Protein AF-0000000086706926 (afdb_homodimer)

InterPro domains:
  IPR015797 NUDIX hydrolase-like domain superfamily [SSF55811] (5-132)
  IPR036388 Winged helix-like DNA-binding domain superfamily [G3DSA:1.10.10.10] (137-213)
  IPR036390 Winged helix DNA-binding domain superfamily [SSF46785] (139-206)
  IPR054105 NrtR, DNA-binding winged helix domain [PF21906] (141-198)

Organism: NCBI:txid218936

Foldseek 3Di:
DEWEKEFEWEWAADPLFIKTFWAAACDDDVHRAIETQMGTDDVVVAVDPVSRVCVSCVVFVNNPWDKDWQDKDWDQQQDVVGTYMYTYMYTAAENPRDGDHGDIDTPVVPVPGGYPRVVVVSNVSNLVVQQVLLVWWQSLLRNHDQKDFLVVSQSSNCSSNVHHDDSVVSVVQVVVQVFKDFPVDWDDDPDPTTTIIGGPDPDIGTRPPDDPPDPD/DEWEKEFEWEWAADPLFIKTFWAAACDDDVHRAIETQMGTDDVVVAVDPVSRVCVSCVVFVNNPWDKDWQDKDWDQQQDVVGTYMYTYMYTAAENPRDGDHGDIDTPVVPVPGGYPGVVVVSNVSNLVVQQVLLVWWQSLLRNHDQKDFLVVSQSSNCSSNVHHDDSVVSVVQVVVQVFKDFPVDWDDDPDPTTTIIGGPDPDIGTRPPDDPDDPD

pLDDT: mean 89.85, std 13.56, range [21.08, 98.88]

Solvent-accessible surface area (backbone atoms only — not comparable to full-atom values): 23828 Å² total; per-residue (Å²): 119,69,42,46,31,40,36,38,47,37,34,28,40,47,96,91,34,55,26,34,47,32,29,69,34,90,48,83,80,55,57,67,19,32,31,58,54,65,41,72,67,45,78,87,77,28,64,27,53,65,52,41,47,51,52,48,28,47,77,46,65,48,70,91,45,54,70,46,83,69,51,73,51,40,22,46,78,58,31,95,91,36,53,35,33,36,41,35,29,37,30,32,31,35,51,79,59,71,84,75,66,66,46,78,39,52,58,86,62,45,76,89,54,60,53,28,71,55,45,67,56,55,48,51,54,40,52,49,49,52,38,57,49,42,56,42,29,49,51,55,58,45,28,40,53,78,58,40,36,67,65,56,52,52,48,45,48,23,61,62,60,69,43,82,64,32,65,68,61,47,50,52,52,51,57,71,56,65,43,69,33,80,68,82,45,62,46,80,60,100,52,78,67,38,58,27,29,28,69,71,56,92,63,75,48,64,52,83,64,56,59,80,51,76,83,114,119,69,41,46,31,40,36,39,48,38,35,28,41,49,96,91,33,54,28,34,48,31,30,70,34,91,48,81,79,54,55,66,18,33,31,56,53,65,40,73,66,44,78,88,79,28,64,27,53,66,52,42,48,49,52,49,28,46,76,46,65,48,69,91,45,54,69,46,82,68,53,73,49,38,23,45,75,58,33,96,90,35,54,35,31,35,41,34,30,37,30,32,31,34,49,79,60,71,84,74,67,65,45,79,38,51,58,85,61,45,76,88,55,61,53,30,74,56,46,67,58,54,47,50,52,39,51,49,49,52,37,57,47,44,55,43,29,49,52,56,57,44,26,40,53,80,57,41,37,65,66,56,53,51,48,45,47,23,62,62,62,70,43,81,65,36,64,69,62,49,52,52,52,50,57,71,56,66,44,69,34,80,67,83,43,64,46,79,59,100,51,78,67,38,58,26,28,28,70,72,56,92,62,74,47,62,52,82,63,56,59,78,49,73,86,113

Secondary structure (DSSP, 8-state):
--EEEEEEEEEEEETTEEEEEEEE--SSSSTT-EE--EEE--TTT-SBHHHHHHHHHHHTT-TTSEEEEEEEEEESSSSTTS-EEEEEEEEEE-TT----SSEEEEGGG-TT--BSTTHHHHHHHHHHHHHHHHTTBSGGGGGS-SSEEHHHHHHHHHHHHTS---HHHHHHHHHHHT-EEEEEEEE-SSSSPEEEEEESSSS-PBP--S------/--EEEEEEEEEEEETTEEEEEEEE--SSSSTT-EE--EEE--TTT-SBHHHHHHHHHHHTT-TTSEEEEEEEEEESSSSTTS-EEEEEEEEEE-TTPPP-SSEEEEGGG-TT--BSTTHHHHHHHHHHHHHHHHTTBSGGGGGS-SSEEHHHHHHHHHHHHTS---HHHHHHHHHHHT-EEEEEEEE-SSSSPEEEEEESSSS-PBP--S------

Sequence (432 aa):
MLRMSLDVVVLRLRDERLELLLERRDRPPFEDALQLPALRIDEERDPDLEAALDRLLQEWALGDCYREQVCSLGSRARDPRGWSTTLVYLCLVSPDCPLSRGQWLPLQSLPGIPLAFDHAQLIAKALERLRVKSRYSTLPVHLLGEEFTFSELQRAYEIILQTPMNTAAFRKRIHRAEILCDTGRKRTGNQRPAILYRIEDPSCVMFDQVMNGAEGMLRMSLDVVVLRLRDERLELLLERRDRPPFEDALQLPALRIDEERDPDLEAALDRLLQEWALGDCYREQVCSLGSRARDPRGWSTTLVYLCLVSPDCPLSRGQWLPLQSLPGIPLAFDHAQLIAKALERLRVKSRYSTLPVHLLGEEFTFSELQRAYEIILQTPMNTAAFRKRIHRAEILCDTGRKRTGNQRPAILYRIEDPSCVMFDQVMNGAEG

Nearest PDB structures (foldseek):
  3gz6-assembly1_B  TM=9.393E-01  e=3.320E-22  Shewanella oneidensis
  3gz5-assembly1_B  TM=9.285E-01  e=3.325E-21  Shewanella oneidensis
  5bs6-assembly1_B  TM=8.809E-01  e=5.102E-18  Bacteroides thetaiotaomicron VPI-5482
  7q94-assembly1_A  TM=7.525E-01  e=2.804E-12  Agrobacterium fabrum str. C58
  7q94-assembly1_B  TM=7.552E-01  e=7.398E-12  Agrobacterium fabrum str. C58

Radius of gyration: 23.59 Å; Cα contacts (8 Å, |Δi|>4): 804; chains: 2; bounding box: 61×63×50 Å

Structure (mmCIF, N/CA/C/O backbone):
data_AF-0000000086706926-model_v1
#
loop_
_entity.id
_entity.type
_entity.pdbx_description
1 polymer 'DNA mismatch repair protein MutT'
#
loop_
_atom_site.group_PDB
_atom_site.id
_atom_site.type_symbol
_atom_site.label_atom_id
_atom_site.label_alt_id
_atom_site.label_comp_id
_atom_site.label_asym_id
_atom_site.label_entity_id
_atom_site.label_seq_id
_atom_site.pdbx_PDB_ins_code
_atom_site.Cartn_x
_atom_site.Cartn_y
_atom_site.Cartn_z
_atom_site.occupancy
_atom_site.B_iso_or_equiv
_atom_site.auth_seq_id
_atom_site.auth_comp_id
_atom_site.auth_asym_id
_atom_site.auth_atom_id
_atom_site.pdbx_PDB_model_num
ATOM 1 N N . MET A 1 1 ? 27.453 0.107 -2.414 1 51.09 1 MET A N 1
ATOM 2 C CA . MET A 1 1 ? 26.375 0.555 -3.295 1 51.09 1 MET A CA 1
ATOM 3 C C . MET A 1 1 ? 25.047 -0.031 -2.863 1 51.09 1 MET A C 1
ATOM 5 O O . MET A 1 1 ? 24.969 -1.198 -2.477 1 51.09 1 MET A O 1
ATOM 9 N N . LEU A 1 2 ? 23.922 0.86 -2.641 1 62.69 2 LEU A N 1
ATOM 10 C CA . LEU A 1 2 ? 22.625 0.426 -2.164 1 62.69 2 LEU A CA 1
ATOM 11 C C . LEU A 1 2 ? 22.047 -0.657 -3.07 1 62.69 2 LEU A C 1
ATOM 13 O O . LEU A 1 2 ? 22.094 -0.539 -4.297 1 62.69 2 LEU A O 1
ATOM 17 N N . ARG A 1 3 ? 21.953 -1.85 -2.502 1 81.75 3 ARG A N 1
ATOM 18 C CA . ARG A 1 3 ? 21.312 -2.945 -3.213 1 81.75 3 ARG A CA 1
ATOM 19 C C . ARG A 1 3 ? 19.797 -2.832 -3.125 1 81.75 3 ARG A C 1
ATOM 21 O O . ARG A 1 3 ? 19.234 -2.662 -2.037 1 81.75 3 ARG A O 1
ATOM 28 N N . MET A 1 4 ? 19.156 -2.727 -4.297 1 93.12 4 MET A N 1
ATOM 29 C CA . MET A 1 4 ? 17.703 -2.705 -4.379 1 93.12 4 MET A CA 1
ATOM 30 C C . MET A 1 4 ? 17.188 -3.861 -5.23 1 93.12 4 MET A C 1
ATOM 32 O O . MET A 1 4 ? 17.734 -4.156 -6.289 1 93.12 4 MET A O 1
ATOM 36 N N . SER A 1 5 ? 16.203 -4.492 -4.719 1 96.5 5 SER A N 1
ATOM 37 C CA . SER A 1 5 ? 15.664 -5.637 -5.438 1 96.5 5 SER A CA 1
ATOM 38 C C . SER A 1 5 ? 14.133 -5.617 -5.438 1 96.5 5 SER A C 1
ATOM 40 O O . SER A 1 5 ? 13.523 -4.859 -4.688 1 96.5 5 SER A O 1
ATOM 42 N N . LEU A 1 6 ? 13.578 -6.316 -6.328 1 97.94 6 LEU A N 1
ATOM 43 C CA . LEU A 1 6 ? 12.172 -6.691 -6.32 1 97.94 6 LEU A CA 1
ATOM 44 C C . LEU A 1 6 ? 11.992 -8.133 -5.852 1 97.94 6 LEU A C 1
ATOM 46 O O . LEU A 1 6 ? 12.719 -9.023 -6.289 1 97.94 6 LEU A O 1
ATOM 50 N N . ASP A 1 7 ? 11.133 -8.336 -4.938 1 98.62 7 ASP A N 1
ATOM 51 C CA . ASP A 1 7 ? 10.695 -9.664 -4.52 1 98.62 7 ASP A CA 1
ATOM 52 C C . ASP A 1 7 ? 9.195 -9.844 -4.754 1 98.62 7 ASP A C 1
ATOM 54 O O . ASP A 1 7 ? 8.398 -9 -4.344 1 98.62 7 ASP A O 1
ATOM 58 N N . VAL A 1 8 ? 8.805 -10.914 -5.359 1 98.75 8 VAL A N 1
ATOM 59 C CA . VAL A 1 8 ? 7.41 -11.094 -5.738 1 98.75 8 VAL A CA 1
ATOM 60 C C . VAL A 1 8 ? 6.836 -12.32 -5.031 1 98.75 8 VAL A C 1
ATOM 62 O O . VAL A 1 8 ? 7.395 -13.414 -5.117 1 98.75 8 VAL A O 1
ATOM 65 N N . VAL A 1 9 ? 5.805 -12.109 -4.332 1 98.88 9 VAL A N 1
ATOM 66 C CA . VAL A 1 9 ? 5.012 -13.195 -3.771 1 98.88 9 VAL A CA 1
ATOM 67 C C . VAL A 1 9 ? 3.945 -13.633 -4.773 1 98.88 9 VAL A C 1
ATOM 69 O O . VAL A 1 9 ? 2.955 -12.93 -4.98 1 98.88 9 VAL A O 1
ATOM 72 N N . VAL A 1 10 ? 4.145 -14.727 -5.367 1 98.75 10 VAL A N 1
ATOM 73 C CA . VAL A 1 10 ? 3.236 -15.242 -6.391 1 98.75 10 VAL A CA 1
ATOM 74 C C . VAL A 1 10 ? 2.334 -16.312 -5.789 1 98.75 10 VAL A C 1
ATOM 76 O O . VAL A 1 10 ? 2.818 -17.328 -5.277 1 98.75 10 VAL A O 1
ATOM 79 N N . LEU A 1 11 ? 1.025 -16.094 -5.941 1 98.62 11 LEU A N 1
ATOM 80 C CA . LEU A 1 11 ? 0.06 -17.016 -5.355 1 98.62 11 LEU A CA 1
ATOM 81 C C . LEU A 1 11 ? -0.88 -17.562 -6.426 1 98.62 11 LEU A C 1
ATOM 83 O O . LEU A 1 11 ? -1.277 -16.844 -7.34 1 98.62 11 LEU A O 1
ATOM 87 N N . ARG A 1 12 ? -1.271 -18.734 -6.27 1 97.69 12 ARG A N 1
ATOM 88 C CA . ARG A 1 12 ? -2.369 -19.344 -7.02 1 97.69 12 ARG A CA 1
ATOM 89 C C . ARG A 1 12 ? -3.283 -20.141 -6.098 1 97.69 12 ARG A C 1
ATOM 91 O O . ARG A 1 12 ? -2.875 -20.547 -5.008 1 97.69 12 ARG A O 1
ATOM 98 N N . LEU A 1 13 ? -4.484 -20.266 -6.477 1 98 13 LEU A N 1
ATOM 99 C CA . LEU A 1 13 ? -5.465 -21.094 -5.785 1 98 13 LEU A CA 1
ATOM 100 C C . LEU A 1 13 ? -5.793 -22.344 -6.598 1 98 13 LEU A C 1
ATOM 102 O O . LEU A 1 13 ? -6.414 -22.25 -7.656 1 98 13 LEU A O 1
ATOM 106 N N . ARG A 1 14 ? -5.367 -23.453 -6.094 1 95.56 14 ARG A N 1
ATOM 107 C CA . ARG A 1 14 ? -5.613 -24.734 -6.758 1 95.56 14 ARG A CA 1
ATOM 108 C C . ARG A 1 14 ? -6.109 -25.766 -5.762 1 95.56 14 ARG A C 1
ATOM 110 O O . ARG A 1 14 ? -5.523 -25.938 -4.691 1 95.56 14 ARG A O 1
ATOM 117 N N . ASP A 1 15 ? -7.262 -26.438 -6.137 1 94.25 15 ASP A N 1
ATOM 118 C CA . ASP A 1 15 ? -7.863 -27.469 -5.293 1 94.25 15 ASP A CA 1
ATOM 119 C C . ASP A 1 15 ? -8.125 -26.938 -3.887 1 94.25 15 ASP A C 1
ATOM 121 O O . ASP A 1 15 ? -7.789 -27.594 -2.896 1 94.25 15 ASP A O 1
ATOM 125 N N . GLU A 1 16 ? -8.484 -25.719 -3.846 1 94.44 16 GLU A N 1
ATOM 126 C CA . GLU A 1 16 ? -8.914 -25.047 -2.625 1 94.44 16 GLU A CA 1
ATOM 127 C C . GLU A 1 16 ? -7.738 -24.812 -1.682 1 94.44 16 GLU A C 1
ATOM 129 O O . GLU A 1 16 ? -7.918 -24.734 -0.464 1 94.44 16 GLU A O 1
ATOM 134 N N . ARG A 1 17 ? -6.613 -24.766 -2.271 1 96.38 17 ARG A N 1
ATOM 135 C CA . ARG A 1 17 ? -5.418 -24.438 -1.498 1 96.38 17 ARG A CA 1
ATOM 136 C C . ARG A 1 17 ? -4.656 -23.281 -2.129 1 96.38 17 ARG A C 1
ATOM 138 O O . ARG A 1 17 ? -4.469 -23.234 -3.346 1 96.38 17 ARG A O 1
ATOM 145 N N . LEU A 1 18 ? -4.266 -22.438 -1.234 1 97.94 18 LEU A N 1
ATOM 146 C CA . LEU A 1 18 ? -3.359 -21.391 -1.689 1 97.94 18 LEU A CA 1
ATOM 147 C C . LEU A 1 18 ? -1.929 -21.906 -1.777 1 97.94 18 LEU A C 1
ATOM 149 O O . LEU A 1 18 ? -1.425 -22.516 -0.83 1 97.94 18 LEU A O 1
ATOM 153 N N . GLU A 1 19 ? -1.339 -21.703 -2.939 1 98.25 19 GLU A N 1
ATOM 154 C CA . GLU A 1 19 ? 0.036 -22.141 -3.158 1 98.25 19 GLU A CA 1
ATOM 155 C C . GLU A 1 19 ? 0.951 -20.953 -3.471 1 98.25 19 GLU A C 1
ATOM 157 O O . GLU A 1 19 ? 0.513 -19.969 -4.055 1 98.25 19 GLU A O 1
ATOM 162 N N . LEU A 1 20 ? 2.156 -21.156 -3.096 1 98.44 20 LEU A N 1
ATOM 163 C CA . LEU A 1 20 ? 3.195 -20.141 -3.24 1 98.44 20 LEU A CA 1
ATOM 164 C C . LEU A 1 20 ? 4.309 -20.625 -4.16 1 98.44 20 LEU A C 1
ATOM 166 O O . LEU A 1 20 ? 4.742 -21.781 -4.062 1 98.44 20 LEU A O 1
ATOM 170 N N . LEU A 1 21 ? 4.789 -19.75 -5.078 1 98.5 21 LEU A N 1
ATOM 171 C CA . LEU A 1 21 ? 5.891 -20.078 -5.973 1 98.5 21 LEU A CA 1
ATOM 172 C C . LEU A 1 21 ? 7.234 -19.766 -5.32 1 98.5 21 LEU A C 1
ATOM 174 O O . LEU A 1 21 ? 7.48 -18.641 -4.91 1 98.5 21 LEU A O 1
ATOM 178 N N . LEU A 1 22 ? 8.078 -20.781 -5.18 1 98.5 22 LEU A N 1
ATOM 179 C CA . LEU A 1 22 ? 9.406 -20.641 -4.598 1 98.5 22 LEU A CA 1
ATOM 180 C C . LEU A 1 22 ? 10.453 -21.359 -5.441 1 98.5 22 LEU A C 1
ATOM 182 O O . LEU A 1 22 ? 10.117 -22.25 -6.234 1 98.5 22 LEU A O 1
ATOM 186 N N . GLU A 1 23 ? 11.648 -20.922 -5.324 1 98.25 23 GLU A N 1
ATOM 187 C CA . GLU A 1 23 ? 12.773 -21.594 -5.957 1 98.25 23 GLU A CA 1
ATOM 188 C C . GLU A 1 23 ? 13.898 -21.844 -4.957 1 98.25 23 GLU A C 1
ATOM 190 O O . GLU A 1 23 ? 14.148 -21.031 -4.078 1 98.25 23 GLU A O 1
ATOM 195 N N . ARG A 1 24 ? 14.594 -22.938 -5.129 1 97.81 24 ARG A N 1
ATOM 196 C CA . ARG A 1 24 ? 15.75 -23.234 -4.289 1 97.81 24 ARG A CA 1
ATOM 197 C C . ARG A 1 24 ? 16.953 -22.375 -4.68 1 97.81 24 ARG A C 1
ATOM 199 O O . ARG A 1 24 ? 17.297 -22.281 -5.859 1 97.81 24 ARG A O 1
ATOM 206 N N . ARG A 1 25 ? 17.547 -21.734 -3.709 1 97.31 25 ARG A N 1
ATOM 207 C CA . ARG A 1 25 ? 18.734 -20.922 -3.963 1 97.31 25 ARG A CA 1
ATOM 208 C C . ARG A 1 25 ? 19.953 -21.781 -4.23 1 97.31 25 ARG A C 1
ATOM 210 O O . ARG A 1 25 ? 20.203 -22.75 -3.518 1 97.31 25 ARG A O 1
ATOM 217 N N . ASP A 1 26 ? 20.766 -21.344 -5.188 1 95.94 26 ASP A N 1
ATOM 218 C CA . ASP A 1 26 ? 21.891 -22.188 -5.609 1 95.94 26 ASP A CA 1
ATOM 219 C C . ASP A 1 26 ? 23.219 -21.547 -5.242 1 95.94 26 ASP A C 1
ATOM 221 O O . ASP A 1 26 ? 24.281 -21.984 -5.715 1 95.94 26 ASP A O 1
ATOM 225 N N . ARG A 1 27 ? 23.234 -20.453 -4.43 1 95.88 27 ARG A N 1
ATOM 226 C CA . ARG A 1 27 ? 24.453 -19.766 -4.043 1 95.88 27 ARG A CA 1
ATOM 227 C C . ARG A 1 27 ? 24.312 -19.109 -2.678 1 95.88 27 ARG A C 1
ATOM 229 O O . ARG A 1 27 ? 23.203 -18.781 -2.254 1 95.88 27 ARG A O 1
ATOM 236 N N . PRO A 1 28 ? 25.5 -18.906 -2.031 1 96.19 28 PRO A N 1
ATOM 237 C CA . PRO A 1 28 ? 25.453 -18.156 -0.769 1 96.19 28 PRO A CA 1
ATOM 238 C C . PRO A 1 28 ? 25.109 -16.688 -0.963 1 96.19 28 PRO A C 1
ATOM 240 O O . PRO A 1 28 ? 25.344 -16.125 -2.037 1 96.19 28 PRO A O 1
ATOM 243 N N . PRO A 1 29 ? 24.562 -16.078 0.021 1 96.69 29 PRO A N 1
ATOM 244 C CA . PRO A 1 29 ? 24.141 -16.656 1.299 1 96.69 29 PRO A CA 1
ATOM 245 C C . PRO A 1 29 ? 22.844 -17.453 1.193 1 96.69 29 PRO A C 1
ATOM 247 O O . PRO A 1 29 ? 22.141 -17.359 0.186 1 96.69 29 PRO A O 1
ATOM 250 N N . PHE A 1 30 ? 22.484 -18.328 2.248 1 97.62 30 PHE A N 1
ATOM 251 C CA . PHE A 1 30 ? 21.25 -19.109 2.379 1 97.62 30 PHE A CA 1
ATOM 252 C C . PHE A 1 30 ? 21.156 -20.156 1.277 1 97.62 30 PHE A C 1
ATOM 254 O O . PHE A 1 30 ? 20.094 -20.344 0.692 1 97.62 30 PHE A O 1
ATOM 261 N N . GLU A 1 31 ? 22.297 -20.703 0.954 1 97.56 31 GLU A N 1
ATOM 262 C CA . GLU A 1 31 ? 22.297 -21.75 -0.059 1 97.56 31 GLU A CA 1
ATOM 263 C C . GLU A 1 31 ? 21.359 -22.891 0.313 1 97.56 31 GLU A C 1
ATOM 265 O O . GLU A 1 31 ? 21.297 -23.312 1.471 1 97.56 31 GLU A O 1
ATOM 270 N N . ASP A 1 32 ? 20.547 -23.297 -0.724 1 97.19 32 ASP A N 1
ATOM 271 C CA . ASP A 1 32 ? 19.641 -24.438 -0.641 1 97.19 32 ASP A CA 1
ATOM 272 C C . ASP A 1 32 ? 18.328 -24.062 0.029 1 97.19 32 ASP A C 1
ATOM 274 O O . ASP A 1 32 ? 17.375 -24.844 0.047 1 97.19 32 ASP A O 1
ATOM 278 N N . ALA A 1 33 ? 18.234 -22.906 0.62 1 98.12 33 ALA A N 1
ATOM 279 C CA . ALA A 1 33 ? 16.953 -22.422 1.127 1 98.12 33 ALA A CA 1
ATOM 280 C C . ALA A 1 33 ? 16.016 -22.062 -0.019 1 98.12 33 ALA A C 1
ATOM 282 O O . ALA A 1 33 ? 16.469 -21.844 -1.148 1 98.12 33 ALA A O 1
ATOM 283 N N . LEU A 1 34 ? 14.812 -22.062 0.278 1 98.44 34 LEU A N 1
ATOM 284 C CA . LEU A 1 34 ? 13.852 -21.609 -0.715 1 98.44 34 LEU A CA 1
ATOM 285 C C . LEU A 1 34 ? 13.727 -20.078 -0.703 1 98.44 34 LEU A C 1
ATOM 287 O O . LEU A 1 34 ? 13.883 -19.453 0.346 1 98.44 34 LEU A O 1
ATOM 291 N N . GLN A 1 35 ? 13.5 -19.531 -1.896 1 98.5 35 GLN A N 1
ATOM 292 C CA . GLN A 1 35 ? 13.398 -18.078 -2.023 1 98.5 35 GLN A CA 1
ATOM 293 C C . GLN A 1 35 ? 12.305 -17.688 -3.01 1 98.5 35 GLN A C 1
ATOM 295 O O . GLN A 1 35 ? 11.922 -18.484 -3.869 1 98.5 35 GLN A O 1
ATOM 300 N N . LEU A 1 36 ? 11.852 -16.531 -2.836 1 98.62 36 LEU A N 1
ATOM 301 C CA . LEU A 1 36 ? 10.883 -15.93 -3.752 1 98.62 36 LEU A CA 1
ATOM 302 C C . LEU A 1 36 ? 11.539 -15.594 -5.09 1 98.62 36 LEU A C 1
ATOM 304 O O . LEU A 1 36 ? 12.75 -15.367 -5.156 1 98.62 36 LEU A O 1
ATOM 308 N N . PRO A 1 37 ? 10.688 -15.562 -6.18 1 98.19 37 PRO A N 1
ATOM 309 C CA . PRO A 1 37 ? 11.188 -14.867 -7.367 1 98.19 37 PRO A CA 1
ATOM 310 C C . PRO A 1 37 ? 11.664 -13.453 -7.066 1 98.19 37 PRO A C 1
ATOM 312 O O . PRO A 1 37 ? 10.945 -12.672 -6.445 1 98.19 37 PRO A O 1
ATOM 315 N N . ALA A 1 38 ? 12.867 -13.195 -7.488 1 97.31 38 ALA A N 1
ATOM 316 C CA . ALA A 1 38 ? 13.438 -11.891 -7.16 1 97.31 38 ALA A CA 1
ATOM 317 C C . ALA A 1 38 ? 14.352 -11.398 -8.273 1 97.31 38 ALA A C 1
ATOM 319 O O . ALA A 1 38 ? 14.797 -12.18 -9.117 1 97.31 38 ALA A O 1
ATOM 320 N N . LEU A 1 39 ? 14.57 -10.125 -8.328 1 96.12 39 LEU A N 1
ATOM 321 C CA . LEU A 1 39 ? 15.414 -9.477 -9.328 1 96.12 39 LEU A CA 1
ATOM 322 C C . LEU A 1 39 ? 16.125 -8.266 -8.734 1 96.12 39 LEU A C 1
ATOM 324 O O . LEU A 1 39 ? 15.484 -7.418 -8.102 1 96.12 39 LEU A O 1
ATOM 328 N N . ARG A 1 40 ? 17.422 -8.25 -8.891 1 95 40 ARG A N 1
ATOM 329 C CA . ARG A 1 40 ? 18.125 -7.02 -8.578 1 95 40 ARG A CA 1
ATOM 330 C C . ARG A 1 40 ? 17.891 -5.957 -9.641 1 95 40 ARG A C 1
ATOM 332 O O . ARG A 1 40 ? 18.047 -6.223 -10.836 1 95 40 ARG A O 1
ATOM 339 N N . ILE A 1 41 ? 17.531 -4.793 -9.164 1 94.62 41 ILE A N 1
ATOM 340 C CA . ILE A 1 41 ? 17.25 -3.715 -10.109 1 94.62 41 ILE A CA 1
ATOM 341 C C . ILE A 1 41 ? 18.562 -3.266 -10.773 1 94.62 41 ILE A C 1
ATOM 343 O O . ILE A 1 41 ? 19.562 -3.053 -10.086 1 94.62 41 ILE A O 1
ATOM 347 N N . ASP A 1 42 ? 18.594 -3.215 -12.055 1 93.06 42 ASP A N 1
ATOM 348 C CA . ASP A 1 42 ? 19.719 -2.74 -12.867 1 93.06 42 ASP A CA 1
ATOM 349 C C . ASP A 1 42 ? 19.422 -1.358 -13.445 1 93.06 42 ASP A C 1
ATOM 351 O O . ASP A 1 42 ? 18.719 -1.237 -14.453 1 93.06 42 ASP A O 1
ATOM 355 N N . GLU A 1 43 ? 20.016 -0.392 -12.914 1 88.75 43 GLU A N 1
ATOM 356 C CA . GLU A 1 43 ? 19.703 0.995 -13.258 1 88.75 43 GLU A CA 1
ATOM 357 C C . GLU A 1 43 ? 20.062 1.292 -14.711 1 88.75 43 GLU A C 1
ATOM 359 O O . GLU A 1 43 ? 19.531 2.232 -15.305 1 88.75 43 GLU A O 1
ATOM 364 N N . GLU A 1 44 ? 20.984 0.555 -15.227 1 90.69 44 GLU A N 1
ATOM 365 C CA . GLU A 1 44 ? 21.375 0.753 -16.625 1 90.69 44 GLU A CA 1
ATOM 366 C C . GLU A 1 44 ? 20.391 0.074 -17.578 1 90.69 44 GLU A C 1
ATOM 368 O O . GLU A 1 44 ? 20.062 0.618 -18.625 1 90.69 44 GLU A O 1
ATOM 373 N N . ARG A 1 45 ? 19.859 -1.007 -17.172 1 92.56 45 ARG A N 1
ATOM 374 C CA . ARG A 1 45 ? 18.984 -1.802 -18.031 1 92.56 45 ARG A CA 1
ATOM 375 C C . ARG A 1 45 ? 17.531 -1.404 -17.828 1 92.56 45 ARG A C 1
ATOM 377 O O . ARG A 1 45 ? 16.734 -1.414 -18.781 1 92.56 45 ARG A O 1
ATOM 384 N N . ASP A 1 46 ? 17.141 -1.113 -16.594 1 94.69 46 ASP A N 1
ATOM 385 C CA . ASP A 1 46 ? 15.742 -0.852 -16.25 1 94.69 46 ASP A CA 1
ATOM 386 C C . ASP A 1 46 ? 15.453 0.647 -16.25 1 94.69 46 ASP A C 1
ATOM 388 O O . ASP A 1 46 ? 15.977 1.379 -15.398 1 94.69 46 ASP A O 1
ATOM 392 N N . PRO A 1 47 ? 14.633 1.053 -17.156 1 96.12 47 PRO A N 1
ATOM 393 C CA . PRO A 1 47 ? 14.32 2.484 -17.141 1 96.12 47 PRO A CA 1
ATOM 394 C C . PRO A 1 47 ? 13.523 2.904 -15.906 1 96.12 47 PRO A C 1
ATOM 396 O O . PRO A 1 47 ? 13.578 4.066 -15.5 1 96.12 47 PRO A O 1
ATOM 399 N N . ASP A 1 48 ? 12.758 1.957 -15.367 1 97 48 ASP A N 1
ATOM 400 C CA . ASP A 1 48 ? 11.984 2.201 -14.156 1 97 48 ASP A CA 1
ATOM 401 C C . ASP A 1 48 ? 11.633 0.892 -13.453 1 97 48 ASP A C 1
ATOM 403 O O . ASP A 1 48 ? 12.008 -0.187 -13.922 1 97 48 ASP A O 1
ATOM 407 N N . LEU A 1 49 ? 10.945 1.032 -12.328 1 97 49 LEU A N 1
ATOM 408 C CA . LEU A 1 49 ? 10.602 -0.132 -11.516 1 97 49 LEU A CA 1
ATOM 409 C C . LEU A 1 49 ? 9.648 -1.057 -12.266 1 97 49 LEU A C 1
ATOM 411 O O . LEU A 1 49 ? 9.734 -2.279 -12.133 1 97 49 LEU A O 1
ATOM 415 N N . GLU A 1 50 ? 8.734 -0.498 -13.023 1 97 50 GLU A N 1
ATOM 416 C CA . GLU A 1 50 ? 7.777 -1.297 -13.781 1 97 50 GLU A CA 1
ATOM 417 C C . GLU A 1 50 ? 8.484 -2.16 -14.82 1 97 50 GLU A C 1
ATOM 419 O O . GLU A 1 50 ? 8.133 -3.33 -15.008 1 97 50 GLU A O 1
ATOM 424 N N . ALA A 1 51 ? 9.398 -1.568 -15.461 1 97.25 51 ALA A N 1
ATOM 425 C CA . ALA A 1 51 ? 10.18 -2.324 -16.438 1 97.25 51 ALA A CA 1
ATOM 426 C C . ALA A 1 51 ? 10.945 -3.457 -15.773 1 97.25 51 ALA A C 1
ATOM 428 O O . ALA A 1 51 ? 11.055 -4.559 -16.312 1 97.25 51 ALA A O 1
ATOM 429 N N . ALA A 1 52 ? 11.531 -3.168 -14.648 1 97.19 52 ALA A N 1
ATOM 430 C CA . ALA A 1 52 ? 12.227 -4.203 -13.883 1 97.19 52 ALA A CA 1
ATOM 431 C C . ALA A 1 52 ? 11.273 -5.336 -13.508 1 97.19 52 ALA A C 1
ATOM 433 O O . ALA A 1 52 ? 11.625 -6.512 -13.625 1 97.19 52 ALA A O 1
ATOM 434 N N . LEU A 1 53 ? 10.07 -4.98 -13.086 1 98 53 LEU A N 1
ATOM 435 C CA . LEU A 1 53 ? 9.078 -5.984 -12.727 1 98 53 LEU A CA 1
ATOM 436 C C . LEU A 1 53 ? 8.688 -6.82 -13.938 1 98 53 LEU A C 1
ATOM 438 O O . LEU A 1 53 ? 8.594 -8.047 -13.852 1 98 53 LEU A O 1
ATOM 442 N N . ASP A 1 54 ? 8.461 -6.16 -15.047 1 97.44 54 ASP A N 1
ATOM 443 C CA . ASP A 1 54 ? 8.125 -6.863 -16.281 1 97.44 54 ASP A CA 1
ATOM 444 C C . ASP A 1 54 ? 9.203 -7.883 -16.641 1 97.44 54 ASP A C 1
ATOM 446 O O . ASP A 1 54 ? 8.891 -9.016 -17.031 1 97.44 54 ASP A O 1
ATOM 450 N N . ARG A 1 55 ? 10.383 -7.453 -16.531 1 97.25 55 ARG A N 1
ATOM 451 C CA . ARG A 1 55 ? 11.508 -8.344 -16.828 1 97.25 55 ARG A CA 1
ATOM 452 C C . ARG A 1 55 ? 11.508 -9.555 -15.906 1 97.25 55 ARG A C 1
ATOM 454 O O . ARG A 1 55 ? 11.664 -10.688 -16.375 1 97.25 55 ARG A O 1
ATOM 461 N N . LEU A 1 56 ? 11.305 -9.344 -14.641 1 97.12 56 LEU A N 1
ATOM 462 C CA . LEU A 1 56 ? 11.25 -10.438 -13.672 1 97.12 56 LEU A CA 1
ATOM 463 C C . LEU A 1 56 ? 10.117 -11.406 -14.008 1 97.12 56 LEU A C 1
ATOM 465 O O . LEU A 1 56 ? 10.336 -12.617 -14.07 1 97.12 56 LEU A O 1
ATOM 469 N N . LEU A 1 57 ? 8.961 -10.867 -14.25 1 96.88 57 LEU A N 1
ATOM 470 C CA . LEU A 1 57 ? 7.789 -11.695 -14.508 1 96.88 57 LEU A CA 1
ATOM 471 C C . LEU A 1 57 ? 7.945 -12.477 -15.805 1 96.88 57 LEU A C 1
ATOM 473 O O . LEU A 1 57 ? 7.523 -13.625 -15.898 1 96.88 57 LEU A O 1
ATOM 477 N N . GLN A 1 58 ? 8.539 -11.875 -16.75 1 95.38 58 GLN A N 1
ATOM 478 C CA . GLN A 1 58 ? 8.797 -12.562 -18 1 95.38 58 GLN A CA 1
ATOM 479 C C . GLN A 1 58 ? 9.758 -13.727 -17.812 1 95.38 58 GLN A C 1
ATOM 481 O O . GLN A 1 58 ? 9.539 -14.82 -18.344 1 95.38 58 GLN A O 1
ATOM 486 N N . GLU A 1 59 ? 10.766 -13.469 -17.062 1 94.75 59 GLU A N 1
ATOM 487 C CA . GLU A 1 59 ? 11.758 -14.508 -16.781 1 94.75 59 GLU A CA 1
ATOM 488 C C . GLU A 1 59 ? 11.102 -15.727 -16.141 1 94.75 59 GLU A C 1
ATOM 490 O O . GLU A 1 59 ? 11.562 -16.859 -16.312 1 94.75 59 GLU A O 1
ATOM 495 N N . TRP A 1 60 ? 10.008 -15.523 -15.461 1 95.5 60 TRP A N 1
ATOM 496 C CA . TRP A 1 60 ? 9.344 -16.578 -14.719 1 95.5 60 TRP A CA 1
ATOM 497 C C . TRP A 1 60 ? 8.078 -17.047 -15.445 1 95.5 60 TRP A C 1
ATOM 499 O O . TRP A 1 60 ? 7.281 -17.812 -14.891 1 95.5 60 TRP A O 1
ATOM 509 N N . ALA A 1 61 ? 7.77 -16.5 -16.641 1 93.69 61 ALA A N 1
ATOM 510 C CA . ALA A 1 61 ? 6.609 -16.828 -17.453 1 93.69 61 ALA A CA 1
ATOM 511 C C . ALA A 1 61 ? 5.312 -16.453 -16.75 1 93.69 61 ALA A C 1
ATOM 513 O O . ALA A 1 61 ? 4.332 -17.203 -16.797 1 93.69 61 ALA A O 1
ATOM 514 N N . LEU A 1 62 ? 5.34 -15.289 -16.078 1 92.88 62 LEU A N 1
ATOM 515 C CA . LEU A 1 62 ? 4.203 -14.773 -15.312 1 92.88 62 LEU A CA 1
ATOM 516 C C . LEU A 1 62 ? 3.689 -13.469 -15.906 1 92.88 62 LEU A C 1
ATOM 518 O O . LEU A 1 62 ? 3.041 -12.68 -15.219 1 92.88 62 LEU A O 1
ATOM 522 N N . GLY A 1 63 ? 3.912 -13.117 -17.078 1 80.94 63 GLY A N 1
ATOM 523 C CA . GLY A 1 63 ? 3.76 -11.797 -17.672 1 80.94 63 GLY A CA 1
ATOM 524 C C . GLY A 1 63 ? 2.338 -11.273 -17.594 1 80.94 63 GLY A C 1
ATOM 525 O O . GLY A 1 63 ? 2.119 -10.07 -17.484 1 80.94 63 GLY A O 1
ATOM 526 N N . ASP A 1 64 ? 1.233 -12.023 -17.688 1 83.69 64 ASP A N 1
ATOM 527 C CA . ASP A 1 64 ? -0.138 -11.531 -17.75 1 83.69 64 ASP A CA 1
ATOM 528 C C . ASP A 1 64 ? -0.883 -11.812 -16.438 1 83.69 64 ASP A C 1
ATOM 530 O O . ASP A 1 64 ? -2.096 -12.031 -16.453 1 83.69 64 ASP A O 1
ATOM 534 N N . CYS A 1 65 ? -0.299 -11.367 -15.328 1 91.69 65 CYS A N 1
ATOM 535 C CA . CYS A 1 65 ? -0.952 -11.648 -14.055 1 91.69 65 CYS A CA 1
ATOM 536 C C . CYS A 1 65 ? -1.294 -10.359 -13.32 1 91.69 65 CYS A C 1
ATOM 538 O O . CYS A 1 65 ? -0.838 -9.281 -13.703 1 91.69 65 CYS A O 1
ATOM 540 N N . TYR A 1 66 ? -2.258 -10.484 -12.445 1 94.62 66 TYR A N 1
ATOM 541 C CA . TYR A 1 66 ? -2.469 -9.375 -11.523 1 94.62 66 TYR A CA 1
ATOM 542 C C . TYR A 1 66 ? -1.209 -9.094 -10.711 1 94.62 66 TYR A C 1
ATOM 544 O O . TYR A 1 66 ? -0.547 -10.016 -10.234 1 94.62 66 TYR A O 1
ATOM 552 N N . ARG A 1 67 ? -0.826 -7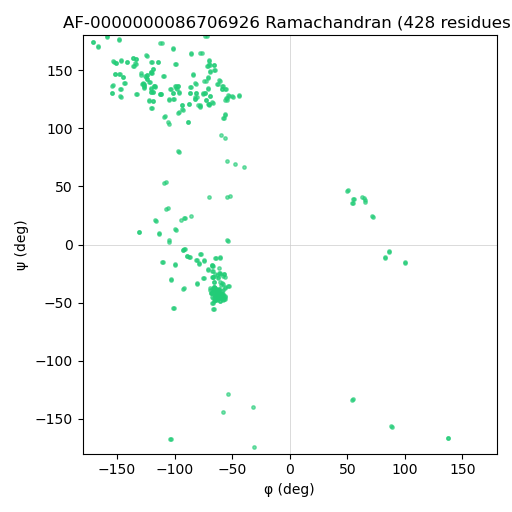.875 -10.539 1 96.69 67 ARG A N 1
ATOM 553 C CA . ARG A 1 67 ? 0.312 -7.496 -9.711 1 96.69 67 ARG A CA 1
ATOM 554 C C . ARG A 1 67 ? 0.055 -6.172 -9 1 96.69 67 ARG A C 1
ATOM 556 O O . ARG A 1 67 ? -0.587 -5.277 -9.555 1 96.69 67 ARG A O 1
ATOM 563 N N . GLU A 1 68 ? 0.535 -6.039 -7.797 1 97.06 68 GLU A N 1
ATOM 564 C CA . GLU A 1 68 ? 0.465 -4.785 -7.055 1 97.06 68 GLU A CA 1
ATOM 565 C C . GLU A 1 68 ? 1.613 -4.668 -6.059 1 97.06 68 GLU A C 1
ATOM 567 O O . GLU A 1 68 ? 2.102 -5.676 -5.547 1 97.06 68 GLU A O 1
ATOM 572 N N . GLN A 1 69 ? 2.074 -3.457 -5.836 1 98.38 69 GLN A N 1
ATOM 573 C CA . GLN A 1 69 ? 3.082 -3.205 -4.809 1 98.38 69 GLN A CA 1
ATOM 574 C C . GLN A 1 69 ? 2.492 -3.354 -3.41 1 98.38 69 GLN A C 1
ATOM 576 O O . GLN A 1 69 ? 1.406 -2.842 -3.133 1 98.38 69 GLN A O 1
ATOM 581 N N . VAL A 1 70 ? 3.189 -4.035 -2.541 1 98.56 70 VAL A N 1
ATOM 582 C CA . VAL A 1 70 ? 2.709 -4.293 -1.188 1 98.56 70 VAL A CA 1
ATOM 583 C C . VAL A 1 70 ? 3.385 -3.334 -0.209 1 98.56 70 VAL A C 1
ATOM 585 O O . VAL A 1 70 ? 2.713 -2.658 0.573 1 98.56 70 VAL A O 1
ATOM 588 N N . CYS A 1 71 ? 4.676 -3.322 -0.219 1 98.31 71 CYS A N 1
ATOM 589 C CA . CYS A 1 71 ? 5.477 -2.5 0.683 1 98.31 71 CYS A CA 1
ATOM 590 C C . CYS A 1 71 ? 6.945 -2.531 0.288 1 98.31 71 CYS A C 1
ATOM 592 O O . CYS A 1 71 ? 7.316 -3.168 -0.701 1 98.31 71 CYS A O 1
ATOM 594 N N . SER A 1 72 ? 7.699 -1.742 0.958 1 98 72 SER A N 1
ATOM 595 C CA . SER A 1 72 ? 9.156 -1.795 0.881 1 98 72 SER A CA 1
ATOM 596 C C . SER A 1 72 ? 9.773 -2.051 2.252 1 98 72 SER A C 1
ATOM 598 O O . SER A 1 72 ? 9.297 -1.519 3.26 1 98 72 SER A O 1
ATOM 600 N N . LEU A 1 73 ? 10.734 -2.824 2.225 1 97.69 73 LEU A N 1
ATOM 601 C CA . LEU A 1 73 ? 11.562 -3.035 3.412 1 97.69 73 LEU A CA 1
ATOM 602 C C . LEU A 1 73 ? 13.023 -2.732 3.119 1 97.69 73 LEU A C 1
ATOM 604 O O . LEU A 1 73 ? 13.5 -2.973 2.01 1 97.69 73 LEU A O 1
ATOM 608 N N . GLY A 1 74 ? 13.68 -2.154 4.098 1 96.31 74 GLY A N 1
ATOM 609 C CA . GLY A 1 74 ? 15.094 -1.816 3.977 1 96.31 74 GLY A CA 1
ATOM 610 C C . GLY A 1 74 ? 15.805 -1.739 5.312 1 96.31 74 GLY A C 1
ATOM 611 O O . GLY A 1 74 ? 15.297 -1.122 6.254 1 96.31 74 GLY A O 1
ATOM 612 N N . SER A 1 75 ? 16.922 -2.412 5.375 1 96.25 75 SER A N 1
ATOM 613 C CA . SER A 1 75 ? 17.734 -2.371 6.586 1 96.25 75 SER A CA 1
ATOM 614 C C . SER A 1 75 ? 19.125 -2.947 6.344 1 96.25 75 SER A C 1
ATOM 616 O O . SER A 1 75 ? 19.375 -3.539 5.293 1 96.25 75 SER A O 1
ATOM 618 N N . ARG A 1 76 ? 19.922 -2.781 7.285 1 94.12 76 ARG A N 1
ATOM 619 C CA . ARG A 1 76 ? 21.266 -3.357 7.25 1 94.12 76 ARG A CA 1
ATOM 620 C C . ARG A 1 76 ? 21.234 -4.824 7.664 1 94.12 76 ARG A C 1
ATOM 622 O O . ARG A 1 76 ? 22.203 -5.559 7.426 1 94.12 76 ARG A O 1
ATOM 629 N N . ALA A 1 77 ? 20.156 -5.242 8.219 1 94.94 77 ALA A N 1
ATOM 630 C CA . ALA A 1 77 ? 20.141 -6.551 8.867 1 94.94 77 ALA A CA 1
ATOM 631 C C . ALA A 1 77 ? 19.516 -7.605 7.965 1 94.94 77 ALA A C 1
ATOM 633 O O . ALA A 1 77 ? 19.672 -8.805 8.203 1 94.94 77 ALA A O 1
ATOM 634 N N . ARG A 1 78 ? 18.797 -7.172 6.957 1 95.44 78 ARG A N 1
ATOM 635 C CA . ARG A 1 78 ? 18 -8.156 6.223 1 95.44 78 ARG A CA 1
ATOM 636 C C . ARG A 1 78 ? 18.891 -9 5.316 1 95.44 78 ARG A C 1
ATOM 638 O O . ARG A 1 78 ? 18.531 -10.125 4.965 1 95.44 78 ARG A O 1
ATOM 645 N N . ASP A 1 79 ? 19.969 -8.453 4.859 1 94.56 79 ASP A N 1
ATOM 646 C CA . ASP A 1 79 ? 20.938 -9.125 4 1 94.56 79 ASP A CA 1
ATOM 647 C C . ASP A 1 79 ? 22.328 -9.117 4.637 1 94.56 79 ASP A C 1
ATOM 649 O O . ASP A 1 79 ? 22.875 -8.055 4.941 1 94.56 79 ASP A O 1
ATOM 653 N N . PRO A 1 80 ? 22.938 -10.289 4.82 1 94.56 80 PRO A N 1
ATOM 654 C CA . PRO A 1 80 ? 24.25 -10.336 5.469 1 94.56 80 PRO A CA 1
ATOM 655 C C . PRO A 1 80 ? 25.344 -9.633 4.66 1 94.56 80 PRO A C 1
ATOM 657 O O . PRO A 1 80 ? 26.422 -9.359 5.184 1 94.56 80 PRO A O 1
ATOM 660 N N . ARG A 1 81 ? 25.125 -9.281 3.449 1 91.94 81 ARG A N 1
ATOM 661 C CA . ARG A 1 81 ? 26.109 -8.656 2.584 1 91.94 81 ARG A CA 1
ATOM 662 C C . ARG A 1 81 ? 26.109 -7.137 2.764 1 91.94 81 ARG A C 1
ATOM 664 O O . ARG A 1 81 ? 26.969 -6.445 2.225 1 91.94 81 ARG A O 1
ATOM 671 N N . GLY A 1 82 ? 25.078 -6.668 3.477 1 91.31 82 GLY A N 1
ATOM 672 C CA . GLY A 1 82 ? 24.984 -5.242 3.756 1 91.31 82 GLY A CA 1
ATOM 673 C C . GLY A 1 82 ? 23.562 -4.703 3.594 1 91.31 82 GLY A C 1
ATOM 674 O O . GLY A 1 82 ? 22.609 -5.469 3.543 1 91.31 82 GLY A O 1
ATOM 675 N N . TRP A 1 83 ? 23.531 -3.369 3.561 1 92.44 83 TRP A N 1
ATOM 676 C CA . TRP A 1 83 ? 22.219 -2.738 3.432 1 92.44 83 TRP A CA 1
ATOM 677 C C . TRP A 1 83 ? 21.516 -3.195 2.156 1 92.44 83 TRP A C 1
ATOM 679 O O . TRP A 1 83 ? 22.125 -3.242 1.087 1 92.44 83 TRP A O 1
ATOM 689 N N . SER A 1 84 ? 20.312 -3.52 2.334 1 94.75 84 SER A N 1
ATOM 690 C CA . SER A 1 84 ? 19.484 -3.904 1.188 1 94.75 84 SER A CA 1
ATOM 691 C C . SER A 1 84 ? 18.062 -3.406 1.34 1 94.75 84 SER A C 1
ATOM 693 O O . SER A 1 84 ? 17.531 -3.346 2.453 1 94.75 84 SER A O 1
ATOM 695 N N . THR A 1 85 ? 17.531 -2.932 0.261 1 96.19 85 THR A N 1
ATOM 696 C CA . THR A 1 85 ? 16.109 -2.57 0.183 1 96.19 85 THR A CA 1
ATOM 697 C C . THR A 1 85 ? 15.391 -3.441 -0.836 1 96.19 85 THR A C 1
ATOM 699 O O . THR A 1 85 ? 15.914 -3.701 -1.923 1 96.19 85 THR A O 1
ATOM 702 N N . THR A 1 86 ? 14.242 -3.889 -0.476 1 97.62 86 THR A N 1
ATOM 703 C CA . THR A 1 86 ? 13.453 -4.664 -1.421 1 97.62 86 THR A CA 1
ATOM 704 C C . THR A 1 86 ? 12.047 -4.082 -1.552 1 97.62 86 THR A C 1
ATOM 706 O O . THR A 1 86 ? 11.477 -3.604 -0.571 1 97.62 86 THR A O 1
ATOM 709 N N . LEU A 1 87 ? 11.594 -4.035 -2.758 1 98.38 87 LEU A N 1
ATOM 710 C CA . LEU A 1 87 ? 10.195 -3.764 -3.062 1 98.38 87 LEU A CA 1
ATOM 711 C C . LEU A 1 87 ? 9.406 -5.062 -3.221 1 98.38 87 LEU A C 1
ATOM 713 O O . LEU A 1 87 ? 9.734 -5.891 -4.074 1 98.38 87 LEU A O 1
ATOM 717 N N . VAL A 1 88 ? 8.422 -5.203 -2.4 1 98.81 88 VAL A N 1
ATOM 718 C CA . VAL A 1 88 ? 7.648 -6.438 -2.355 1 98.81 88 VAL A CA 1
ATOM 719 C C . VAL A 1 88 ? 6.395 -6.293 -3.213 1 98.81 88 VAL A C 1
ATOM 721 O O . VAL A 1 88 ? 5.668 -5.301 -3.098 1 98.81 88 VAL A O 1
ATOM 724 N N . TYR A 1 89 ? 6.16 -7.246 -4.055 1 98.75 89 TYR A N 1
ATOM 725 C CA . TYR A 1 89 ? 4.969 -7.273 -4.895 1 98.75 89 TYR A CA 1
ATOM 726 C C . TYR A 1 89 ? 4.148 -8.531 -4.633 1 98.75 89 TYR A C 1
ATOM 728 O O . TYR A 1 89 ? 4.699 -9.578 -4.289 1 98.75 89 TYR A O 1
ATOM 736 N N . LEU A 1 90 ? 2.855 -8.383 -4.785 1 98.75 90 LEU A N 1
ATOM 737 C CA . LEU A 1 90 ? 1.914 -9.5 -4.805 1 98.75 90 LEU A CA 1
ATOM 738 C C . LEU A 1 90 ? 1.438 -9.781 -6.227 1 98.75 90 LEU A C 1
ATOM 740 O O . LEU A 1 90 ? 1 -8.875 -6.934 1 98.75 90 LEU A O 1
ATOM 744 N N . CYS A 1 91 ? 1.6 -10.961 -6.652 1 98.31 91 CYS A N 1
ATOM 745 C CA . CYS A 1 91 ? 1.092 -11.414 -7.945 1 98.31 91 CYS A CA 1
ATOM 746 C C . CYS A 1 91 ? 0.118 -12.57 -7.773 1 98.31 91 CYS A C 1
ATOM 748 O O . CYS A 1 91 ? 0.389 -13.516 -7.023 1 98.31 91 CYS A O 1
ATOM 750 N N . LEU A 1 92 ? -1.031 -12.484 -8.414 1 97.5 92 LEU A N 1
ATOM 751 C CA . LEU A 1 92 ? -2.031 -13.547 -8.422 1 97.5 92 LEU A CA 1
ATOM 752 C C . LEU A 1 92 ? -2.168 -14.148 -9.812 1 97.5 92 LEU A C 1
ATOM 754 O O . LEU A 1 92 ? -2.318 -13.422 -10.797 1 97.5 92 LEU A O 1
ATOM 758 N N . VAL A 1 93 ? -2.088 -15.469 -9.852 1 96.56 93 VAL A N 1
ATOM 759 C CA . VAL A 1 93 ? -2.137 -16.141 -11.148 1 96.56 93 VAL A CA 1
ATOM 760 C C . VAL A 1 93 ? -3.262 -17.172 -11.156 1 96.56 93 VAL A C 1
ATOM 762 O O . VAL A 1 93 ? -3.754 -17.562 -10.094 1 96.56 93 VAL A O 1
ATOM 765 N N . SER A 1 94 ? -3.666 -17.594 -12.336 1 94 94 SER A N 1
ATOM 766 C CA . SER A 1 94 ? -4.695 -18.609 -12.5 1 94 94 SER A CA 1
ATOM 767 C C . SER A 1 94 ? -4.234 -19.953 -11.961 1 94 94 SER A C 1
ATOM 769 O O . SER A 1 94 ? -3.035 -20.234 -11.914 1 94 94 SER A O 1
ATOM 771 N N . PRO A 1 95 ? -5.215 -20.781 -11.57 1 94.94 95 PRO A N 1
ATOM 772 C CA . PRO A 1 95 ? -4.855 -22.109 -11.086 1 94.94 95 PRO A CA 1
ATOM 773 C C . PRO A 1 95 ? -4.055 -22.922 -12.117 1 94.94 95 PRO A C 1
ATOM 775 O O . PRO A 1 95 ? -3.262 -23.781 -11.742 1 94.94 95 PRO A O 1
ATOM 778 N N . ASP A 1 96 ? -4.234 -22.609 -13.359 1 92.06 96 ASP A N 1
ATOM 779 C CA . ASP A 1 96 ? -3.621 -23.406 -14.414 1 92.06 96 ASP A CA 1
ATOM 780 C C . ASP A 1 96 ? -2.344 -22.734 -14.93 1 92.06 96 ASP A C 1
ATOM 782 O O . ASP A 1 96 ? -1.826 -23.109 -15.984 1 92.06 96 ASP A O 1
ATOM 786 N N . CYS A 1 97 ? -1.883 -21.766 -14.211 1 91.62 97 CYS A N 1
ATOM 787 C CA . CYS A 1 97 ? -0.628 -21.125 -14.594 1 91.62 97 CYS A CA 1
ATOM 788 C C . CYS A 1 97 ? 0.486 -22.156 -14.734 1 91.62 97 CYS A C 1
ATOM 790 O O . CYS A 1 97 ? 0.721 -22.953 -13.82 1 91.62 97 CYS A O 1
ATOM 792 N N . PRO A 1 98 ? 1.104 -22.094 -15.922 1 87.44 98 PRO A N 1
ATOM 793 C CA . PRO A 1 98 ? 2.191 -23.062 -16.094 1 87.44 98 PRO A CA 1
ATOM 794 C C . PRO A 1 98 ? 3.4 -22.75 -15.211 1 87.44 98 PRO A C 1
ATOM 796 O O . PRO A 1 98 ? 3.666 -21.594 -14.906 1 87.44 98 PRO A O 1
ATOM 799 N N . LEU A 1 99 ? 4.07 -23.812 -14.836 1 88 99 LEU A N 1
ATOM 800 C CA . LEU A 1 99 ? 5.305 -23.672 -14.078 1 88 99 LEU A CA 1
ATOM 801 C C . LEU A 1 99 ? 6.52 -23.656 -15 1 88 99 LEU A C 1
ATOM 803 O O . LEU A 1 99 ? 6.75 -24.625 -15.734 1 88 99 LEU A O 1
ATOM 807 N N . SER A 1 100 ? 7.219 -22.609 -15.047 1 89.81 100 SER A N 1
ATOM 808 C CA . SER A 1 100 ? 8.43 -22.516 -15.852 1 89.81 100 SER A CA 1
ATO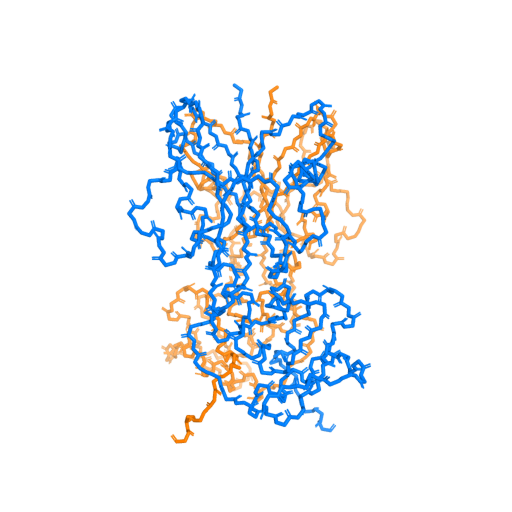M 809 C C . SER A 1 100 ? 9.68 -22.625 -14.992 1 89.81 100 SER A C 1
ATOM 811 O O . SER A 1 100 ? 10.719 -23.109 -15.453 1 89.81 100 SER A O 1
ATOM 813 N N . ARG A 1 101 ? 9.625 -22.219 -13.82 1 94 101 ARG A N 1
ATOM 814 C CA . ARG A 1 101 ? 10.734 -22.141 -12.875 1 94 101 ARG A CA 1
ATOM 815 C C . ARG A 1 101 ? 10.242 -22.219 -11.438 1 94 101 ARG A C 1
ATOM 817 O O . ARG A 1 101 ? 9.188 -21.672 -11.102 1 94 101 ARG A O 1
ATOM 824 N N . GLY A 1 102 ? 11.023 -23.062 -10.633 1 96.94 102 GLY A N 1
ATOM 825 C CA . GLY A 1 102 ? 10.672 -23.172 -9.227 1 96.94 102 GLY A CA 1
ATOM 826 C C . GLY A 1 102 ? 9.656 -24.25 -8.938 1 96.94 102 GLY A C 1
ATOM 827 O O . GLY A 1 102 ? 9.617 -25.266 -9.633 1 96.94 102 GLY A O 1
ATOM 828 N N . GLN A 1 103 ? 8.945 -24.109 -7.828 1 97.31 103 GLN A N 1
ATOM 829 C CA . GLN A 1 103 ? 7.938 -25.062 -7.395 1 97.31 103 GLN A CA 1
ATOM 830 C C . GLN A 1 103 ? 6.805 -24.375 -6.645 1 97.31 103 GLN A C 1
ATOM 832 O O . GLN A 1 103 ? 7.031 -23.359 -5.969 1 97.31 103 GLN A O 1
ATOM 837 N N . TRP A 1 104 ? 5.668 -24.922 -6.824 1 97.31 104 TRP A N 1
ATOM 838 C CA . TRP A 1 104 ? 4.512 -24.484 -6.047 1 97.31 104 TRP A CA 1
ATOM 839 C C . TRP A 1 104 ? 4.441 -25.219 -4.719 1 97.31 104 TRP A C 1
ATOM 841 O O . TRP A 1 104 ? 4.523 -26.453 -4.68 1 97.31 104 TRP A O 1
ATOM 851 N N . LEU A 1 105 ? 4.289 -24.531 -3.656 1 97.44 105 LEU A N 1
ATOM 852 C CA . LEU A 1 105 ? 4.133 -25.125 -2.332 1 97.44 105 LEU A CA 1
ATOM 853 C C . LEU A 1 105 ? 2.873 -24.594 -1.647 1 97.44 105 LEU A C 1
ATOM 855 O O . LEU A 1 105 ? 2.607 -23.391 -1.66 1 97.44 105 LEU A O 1
ATOM 859 N N . PRO A 1 106 ? 2.133 -25.5 -1.062 1 97.44 106 PRO A N 1
ATOM 860 C CA . PRO A 1 106 ? 1.016 -25.016 -0.254 1 97.44 106 PRO A CA 1
ATOM 861 C C . PRO A 1 106 ? 1.47 -24.125 0.903 1 97.44 106 PRO A C 1
ATOM 863 O O . PRO A 1 106 ? 2.48 -24.406 1.547 1 97.44 106 PRO A O 1
ATOM 866 N N . LEU A 1 107 ? 0.722 -23.094 1.151 1 97.25 107 LEU A N 1
ATOM 867 C CA . LEU A 1 107 ? 1.065 -22.172 2.23 1 97.25 107 LEU A CA 1
ATOM 868 C C . LEU A 1 107 ? 1.139 -22.906 3.566 1 97.25 107 LEU A C 1
ATOM 870 O O . LEU A 1 107 ? 1.973 -22.578 4.414 1 97.25 107 LEU A O 1
ATOM 874 N N . GLN A 1 108 ? 0.346 -23.859 3.713 1 94.69 108 GLN A N 1
ATOM 875 C CA . GLN A 1 108 ? 0.266 -24.594 4.969 1 94.69 108 GLN A CA 1
ATOM 876 C C . GLN A 1 108 ? 1.54 -25.391 5.219 1 94.69 108 GLN A C 1
ATOM 878 O O . GLN A 1 108 ? 1.792 -25.828 6.344 1 94.69 108 GLN A O 1
ATOM 883 N N . SER A 1 109 ? 2.291 -25.609 4.258 1 94.06 109 SER A N 1
ATOM 884 C CA . SER A 1 109 ? 3.502 -26.406 4.383 1 94.06 109 SER A CA 1
ATOM 885 C C . SER A 1 109 ? 4.711 -25.531 4.703 1 94.06 109 SER A C 1
ATOM 887 O O . SER A 1 109 ? 5.809 -26.047 4.941 1 94.06 109 SER A O 1
ATOM 889 N N . LEU A 1 110 ? 4.523 -24.234 4.742 1 93.88 110 LEU A N 1
ATOM 890 C CA . LEU A 1 110 ? 5.645 -23.312 4.828 1 93.88 110 LEU A CA 1
ATOM 891 C C . LEU A 1 110 ? 6.328 -23.391 6.188 1 93.88 110 LEU A C 1
ATOM 893 O O . LEU A 1 110 ? 7.555 -23.328 6.277 1 93.88 110 LEU A O 1
ATOM 897 N N . PRO A 1 111 ? 5.449 -23.578 7.191 1 89.75 111 PRO A N 1
ATOM 898 C CA . PRO A 1 111 ? 6.129 -23.672 8.484 1 89.75 111 PRO A CA 1
ATOM 899 C C . PRO A 1 111 ? 7.191 -24.766 8.523 1 89.75 111 PRO A C 1
ATOM 901 O O . PRO A 1 111 ? 6.93 -25.906 8.102 1 89.75 111 PRO A O 1
ATOM 904 N N . GLY A 1 112 ? 8.414 -24.453 8.859 1 89.69 112 GLY A N 1
ATOM 905 C CA . GLY A 1 112 ? 9.508 -25.406 8.969 1 89.69 112 GLY A CA 1
ATOM 906 C C . GLY A 1 112 ? 10.414 -25.406 7.75 1 89.69 112 GLY A C 1
ATOM 907 O O . GLY A 1 112 ? 11.469 -26.047 7.754 1 89.69 112 GLY A O 1
ATOM 908 N N . ILE A 1 113 ? 9.969 -24.828 6.711 1 93.38 113 ILE A N 1
ATOM 909 C CA . ILE A 1 113 ? 10.766 -24.734 5.496 1 93.38 113 ILE A CA 1
ATOM 910 C C . ILE A 1 113 ? 11.734 -23.562 5.605 1 93.38 113 ILE A C 1
ATOM 912 O O . ILE A 1 113 ? 11.328 -22.438 5.922 1 93.38 113 ILE A O 1
ATOM 916 N N . PRO A 1 114 ? 12.922 -23.875 5.414 1 95.62 114 PRO A N 1
ATOM 917 C CA . PRO A 1 114 ? 13.898 -22.781 5.457 1 95.62 114 PRO A CA 1
ATOM 918 C C . PRO A 1 114 ? 13.734 -21.812 4.301 1 95.62 114 PRO A C 1
ATOM 920 O O . PRO A 1 114 ? 13.859 -22.188 3.135 1 95.62 114 PRO A O 1
ATOM 923 N N . LEU A 1 115 ? 13.523 -20.562 4.57 1 98.06 115 LEU A N 1
ATOM 924 C CA . LEU A 1 115 ? 13.406 -19.5 3.576 1 98.06 115 LEU A CA 1
ATOM 925 C C . LEU A 1 115 ? 14.609 -18.562 3.633 1 98.06 115 LEU A C 1
ATOM 927 O O . LEU A 1 115 ? 15.156 -18.312 4.707 1 98.06 115 LEU A O 1
ATOM 931 N N . ALA A 1 116 ? 15 -18.094 2.527 1 98.06 116 ALA A N 1
ATOM 932 C CA . ALA A 1 116 ? 16.141 -17.188 2.436 1 98.06 116 ALA A CA 1
ATOM 933 C C . ALA A 1 116 ? 15.812 -15.82 3.018 1 98.06 116 ALA A C 1
ATOM 935 O O . ALA A 1 116 ? 14.672 -15.352 2.912 1 98.06 116 ALA A O 1
ATOM 936 N N . PHE A 1 117 ? 16.844 -15.242 3.674 1 97.44 117 PHE A N 1
ATOM 937 C CA . PHE A 1 117 ? 16.75 -13.859 4.141 1 97.44 117 PHE A CA 1
ATOM 938 C C . PHE A 1 117 ? 15.523 -13.664 5.02 1 97.44 117 PHE A C 1
ATOM 940 O O . PHE A 1 117 ? 15.312 -14.422 5.973 1 97.44 117 PHE A O 1
ATOM 947 N N . ASP A 1 118 ? 14.75 -12.625 4.785 1 98 118 ASP A N 1
ATOM 948 C CA . ASP A 1 118 ? 13.547 -12.336 5.551 1 98 118 ASP A CA 1
ATOM 949 C C . ASP A 1 118 ? 12.289 -12.625 4.727 1 98 118 ASP A C 1
ATOM 951 O O . ASP A 1 118 ? 11.281 -11.93 4.852 1 98 118 ASP A O 1
ATOM 955 N N . HIS A 1 119 ? 12.414 -13.562 3.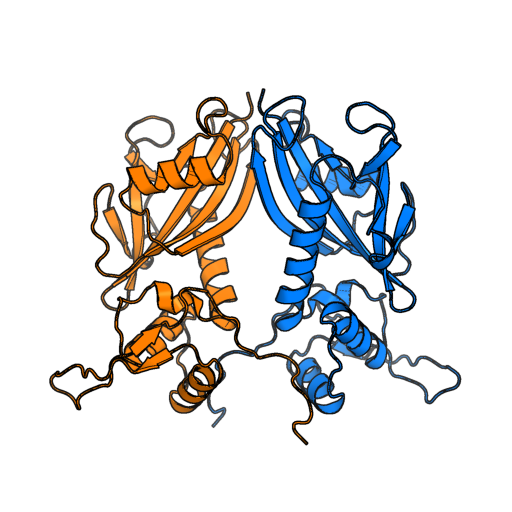879 1 98.44 119 HIS A N 1
ATOM 956 C CA . HIS A 1 119 ? 11.328 -13.836 2.938 1 98.44 119 HIS A CA 1
ATOM 957 C C . HIS A 1 119 ? 10.062 -14.258 3.668 1 98.44 119 HIS A C 1
ATOM 959 O O . HIS A 1 119 ? 8.953 -14.008 3.188 1 98.44 119 HIS A O 1
ATOM 965 N N . ALA A 1 120 ? 10.203 -14.867 4.84 1 98 120 ALA A N 1
ATOM 966 C CA . ALA A 1 120 ? 9.016 -15.18 5.625 1 98 120 ALA A CA 1
ATOM 967 C C . ALA A 1 120 ? 8.211 -13.922 5.945 1 98 120 ALA A C 1
ATOM 969 O O . ALA A 1 120 ? 6.98 -13.938 5.898 1 98 120 ALA A O 1
ATOM 970 N N . GLN A 1 121 ? 8.906 -12.906 6.23 1 97.88 121 GLN A N 1
ATOM 971 C CA . GLN A 1 121 ? 8.266 -11.633 6.527 1 97.88 121 GLN A CA 1
ATOM 972 C C . GLN A 1 121 ? 7.609 -11.039 5.281 1 97.88 121 GLN A C 1
ATOM 974 O O . GLN A 1 121 ? 6.508 -10.492 5.355 1 97.88 121 GLN A O 1
ATOM 979 N N . LEU A 1 122 ? 8.281 -11.117 4.152 1 98.69 122 LEU A N 1
ATOM 980 C CA . LEU A 1 122 ? 7.727 -10.617 2.898 1 98.69 122 LEU A CA 1
ATOM 981 C C . LEU A 1 122 ? 6.43 -11.344 2.549 1 98.69 122 LEU A C 1
ATOM 983 O O . LEU A 1 122 ? 5.449 -10.711 2.148 1 98.69 122 LEU A O 1
ATOM 987 N N . ILE A 1 123 ? 6.445 -12.609 2.742 1 98.69 123 ILE A N 1
ATOM 988 C CA . ILE A 1 123 ? 5.273 -13.438 2.471 1 98.69 123 ILE A CA 1
ATOM 989 C C . ILE A 1 123 ? 4.125 -13.023 3.389 1 98.69 123 ILE A C 1
ATOM 991 O O . ILE A 1 123 ? 2.99 -12.852 2.938 1 98.69 123 ILE A O 1
ATOM 995 N N . ALA A 1 124 ? 4.406 -12.859 4.641 1 98.19 124 ALA A N 1
ATOM 996 C CA . ALA A 1 124 ? 3.393 -12.461 5.613 1 98.19 124 ALA A CA 1
ATOM 997 C C . ALA A 1 124 ? 2.752 -11.133 5.223 1 98.19 124 ALA A C 1
ATOM 999 O O . ALA A 1 124 ? 1.533 -10.969 5.312 1 98.19 124 ALA A O 1
ATOM 1000 N N . LYS A 1 125 ? 3.537 -10.195 4.801 1 98.56 125 LYS A N 1
ATOM 1001 C CA . LYS A 1 125 ? 3.035 -8.883 4.387 1 98.56 125 LYS A CA 1
ATOM 1002 C C . LYS A 1 125 ? 2.127 -9.008 3.168 1 98.56 125 LYS A C 1
ATOM 1004 O O . LYS A 1 125 ? 1.085 -8.352 3.096 1 98.56 125 LYS A O 1
ATOM 1009 N N . ALA A 1 126 ? 2.504 -9.75 2.246 1 98.75 126 ALA A N 1
ATOM 1010 C CA . ALA A 1 126 ? 1.711 -9.945 1.034 1 98.75 126 ALA A CA 1
ATOM 1011 C C . ALA A 1 126 ? 0.384 -10.625 1.351 1 98.75 126 ALA A C 1
ATOM 1013 O O . ALA A 1 126 ? -0.656 -10.266 0.796 1 98.75 126 ALA A O 1
ATOM 1014 N N . LEU A 1 127 ? 0.443 -11.625 2.219 1 98.31 127 LEU A N 1
ATOM 1015 C CA . LEU A 1 127 ? -0.774 -12.328 2.598 1 98.31 127 LEU A CA 1
ATOM 1016 C C . LEU A 1 127 ? -1.724 -11.406 3.357 1 98.31 127 LEU A C 1
ATOM 1018 O O . LEU A 1 127 ? -2.941 -11.484 3.184 1 98.31 127 LEU A O 1
ATOM 1022 N N . GLU A 1 128 ? -1.169 -10.609 4.156 1 97.38 128 GLU A N 1
ATOM 1023 C CA . GLU A 1 128 ? -1.991 -9.617 4.84 1 97.38 128 GLU A CA 1
ATOM 1024 C C . GLU A 1 128 ? -2.666 -8.68 3.846 1 97.38 128 GLU A C 1
ATOM 1026 O O . GLU A 1 128 ? -3.857 -8.383 3.969 1 97.38 128 GLU A O 1
ATOM 1031 N N . ARG A 1 129 ? -1.925 -8.227 2.883 1 97.56 129 ARG A N 1
ATOM 1032 C CA . ARG A 1 129 ? -2.488 -7.383 1.837 1 97.56 129 ARG A CA 1
ATOM 1033 C C . ARG A 1 129 ? -3.615 -8.102 1.1 1 97.56 129 ARG A C 1
ATOM 1035 O O . ARG A 1 129 ? -4.672 -7.512 0.85 1 97.56 129 ARG A O 1
ATOM 1042 N N . LEU A 1 130 ? -3.373 -9.281 0.763 1 97.44 130 LEU A N 1
ATOM 1043 C CA . LEU A 1 130 ? -4.391 -10.078 0.082 1 97.44 130 LEU A CA 1
ATOM 1044 C C . LEU A 1 130 ? -5.66 -10.172 0.926 1 97.44 130 LEU A C 1
ATOM 1046 O O . LEU A 1 130 ? -6.762 -9.945 0.424 1 97.44 130 LEU A O 1
ATOM 1050 N N . ARG A 1 131 ? -5.477 -10.477 2.178 1 95.06 131 ARG A N 1
ATOM 1051 C CA . ARG A 1 131 ? -6.605 -10.656 3.082 1 95.06 131 ARG A CA 1
ATOM 1052 C C . ARG A 1 131 ? -7.379 -9.352 3.256 1 95.06 131 ARG A C 1
ATOM 1054 O O . ARG A 1 131 ? -8.602 -9.328 3.125 1 95.06 131 ARG A O 1
ATOM 1061 N N . VAL A 1 132 ? -6.738 -8.32 3.471 1 92.06 132 VAL A N 1
ATOM 1062 C CA . VAL A 1 132 ? -7.379 -7.031 3.725 1 92.06 132 VAL A CA 1
ATOM 1063 C C . VAL A 1 132 ? -8.094 -6.551 2.465 1 92.06 132 VAL A C 1
ATOM 1065 O O . VAL A 1 132 ? -9.266 -6.176 2.514 1 92.06 132 VAL A O 1
ATOM 1068 N N . LYS A 1 133 ? -7.379 -6.562 1.367 1 93.44 133 LYS A N 1
ATOM 1069 C CA . LYS A 1 133 ? -7.949 -6.031 0.133 1 93.44 133 LYS A CA 1
ATOM 1070 C C . LYS A 1 133 ? -9.117 -6.891 -0.347 1 93.44 133 LYS A C 1
ATOM 1072 O O . LYS A 1 133 ? -10.031 -6.391 -1.009 1 93.44 133 LYS A O 1
ATOM 1077 N N . SER A 1 134 ? -9.125 -8.133 -0.035 1 92.75 134 SER A N 1
ATOM 1078 C CA . SER A 1 134 ? -10.219 -9.016 -0.419 1 92.75 134 SER A CA 1
ATOM 1079 C C . SER A 1 134 ? -11.508 -8.641 0.305 1 92.75 134 SER A C 1
ATOM 1081 O O . SER A 1 134 ? -12.609 -8.953 -0.17 1 92.75 134 SER A O 1
ATOM 1083 N N . ARG A 1 135 ? -11.352 -7.984 1.421 1 88.19 135 ARG A N 1
ATOM 1084 C CA . ARG A 1 135 ? -12.523 -7.598 2.195 1 88.19 135 ARG A CA 1
ATOM 1085 C C . ARG A 1 135 ? -13.305 -6.492 1.491 1 88.19 135 ARG A C 1
ATOM 1087 O O . ARG A 1 135 ? -14.508 -6.336 1.717 1 88.19 135 ARG A O 1
ATOM 1094 N N . TYR A 1 136 ? -12.57 -5.797 0.616 1 86.81 136 TYR A N 1
ATOM 1095 C CA . TYR A 1 136 ? -13.281 -4.645 0.075 1 86.81 136 TYR A CA 1
ATOM 1096 C C . TYR A 1 136 ? -13.188 -4.609 -1.445 1 86.81 136 TYR A C 1
ATOM 1098 O O . TYR A 1 136 ? -13.57 -3.617 -2.074 1 86.81 136 TYR A O 1
ATOM 1106 N N . SER A 1 137 ? -12.703 -5.691 -2.045 1 88.69 137 SER A N 1
ATOM 1107 C CA . SER A 1 137 ? -12.531 -5.652 -3.494 1 88.69 137 SER A CA 1
ATOM 1108 C C . SER A 1 137 ? -12.734 -7.035 -4.113 1 88.69 137 SER A C 1
ATOM 1110 O O . SER A 1 137 ? -12.922 -8.016 -3.395 1 88.69 137 SER A O 1
ATOM 1112 N N . THR A 1 138 ? -12.68 -7.109 -5.414 1 88.69 138 THR A N 1
ATOM 1113 C CA . THR A 1 138 ? -12.844 -8.344 -6.168 1 88.69 138 THR A CA 1
ATOM 1114 C C . THR A 1 138 ? -11.492 -9.016 -6.402 1 88.69 138 THR A C 1
ATOM 1116 O O . THR A 1 138 ? -11.352 -9.852 -7.301 1 88.69 138 THR A O 1
ATOM 1119 N N . LEU A 1 139 ? -10.57 -8.719 -5.605 1 92.69 139 LEU A N 1
ATOM 1120 C CA . LEU A 1 139 ? -9.195 -9.18 -5.777 1 92.69 139 LEU A CA 1
ATOM 1121 C C . LEU A 1 139 ? -9.141 -10.695 -5.934 1 92.69 139 LEU A C 1
ATOM 1123 O O . LEU A 1 139 ? -8.414 -11.203 -6.789 1 92.69 139 LEU A O 1
ATOM 1127 N N . PRO A 1 140 ? -9.938 -11.5 -5.293 1 94 140 PRO A N 1
ATOM 1128 C CA . PRO A 1 140 ? -9.836 -12.961 -5.348 1 94 140 PRO A CA 1
ATOM 1129 C C . PRO A 1 140 ? -10.164 -13.523 -6.73 1 94 140 PRO A C 1
ATOM 1131 O O . PRO A 1 140 ? -9.836 -14.672 -7.027 1 94 140 PRO A O 1
ATOM 1134 N N . VAL A 1 141 ? -10.836 -12.719 -7.547 1 92.19 141 VAL A N 1
ATOM 1135 C CA . VAL A 1 141 ? -11.211 -13.188 -8.883 1 92.19 141 VAL A CA 1
ATOM 1136 C C . VAL A 1 141 ? -9.953 -13.539 -9.672 1 92.19 141 VAL A C 1
ATOM 1138 O O . VAL A 1 141 ? -9.984 -14.406 -10.547 1 92.19 141 VAL A O 1
ATOM 1141 N N . HIS A 1 142 ? -8.898 -12.945 -9.305 1 93.62 142 HIS A N 1
ATOM 1142 C CA . HIS A 1 142 ? -7.66 -13.109 -10.062 1 93.62 142 HIS A CA 1
ATOM 1143 C C . HIS A 1 142 ? -6.996 -14.445 -9.75 1 93.62 142 HIS A C 1
ATOM 1145 O O . HIS A 1 142 ? -6.035 -14.828 -10.422 1 93.62 142 HIS A O 1
ATOM 1151 N N . LEU A 1 143 ? -7.492 -15.109 -8.812 1 96.19 143 LEU A N 1
ATOM 1152 C CA . LEU A 1 143 ? -6.992 -16.438 -8.469 1 96.19 143 LEU A CA 1
ATOM 1153 C C . LEU A 1 143 ? -7.785 -17.516 -9.195 1 96.19 143 LEU A C 1
ATOM 1155 O O . LEU A 1 143 ? -7.461 -18.703 -9.102 1 96.19 143 LEU A O 1
ATOM 1159 N N . LEU A 1 144 ? -8.789 -17.094 -9.883 1 94.38 144 LEU A N 1
ATOM 1160 C CA . LEU A 1 144 ? -9.664 -18.047 -10.562 1 94.38 144 LEU A CA 1
ATOM 1161 C C . LEU A 1 144 ? -9.328 -18.125 -12.047 1 94.38 144 LEU A C 1
ATOM 1163 O O . LEU A 1 144 ? -8.539 -17.328 -12.555 1 94.38 144 LEU A O 1
ATOM 1167 N N . GLY A 1 145 ? -9.875 -19.078 -12.711 1 91.25 145 GLY A N 1
ATOM 1168 C CA . GLY A 1 145 ? -9.703 -19.203 -14.148 1 91.25 145 GLY A CA 1
ATOM 1169 C C . GLY A 1 145 ? -10.484 -18.172 -14.938 1 91.25 145 GLY A C 1
ATOM 1170 O O . GLY A 1 145 ? -11.156 -17.328 -14.359 1 91.25 145 GLY A O 1
ATOM 1171 N N . GLU A 1 146 ? -10.359 -18.234 -16.219 1 89.12 146 GLU A N 1
ATOM 1172 C CA . GLU A 1 146 ? -11.055 -17.312 -17.094 1 89.12 146 GLU A CA 1
ATOM 1173 C C . GLU A 1 146 ? -12.562 -17.344 -16.859 1 89.12 146 GLU A C 1
ATOM 1175 O O . GLU A 1 146 ? -13.227 -16.312 -16.953 1 89.12 146 GLU A O 1
ATOM 1180 N N . GLU A 1 147 ? -12.992 -18.547 -16.609 1 92.81 147 GLU A N 1
ATOM 1181 C CA . GLU A 1 147 ? -14.391 -18.75 -16.234 1 92.81 147 GLU A CA 1
ATOM 1182 C C . GLU A 1 147 ? -14.508 -19.5 -14.906 1 92.81 147 GLU A C 1
ATOM 1184 O O . GLU A 1 147 ? -13.68 -20.359 -14.602 1 92.81 147 GLU A O 1
ATOM 1189 N N . PHE A 1 148 ? -15.539 -19.078 -14.188 1 93.44 148 PHE A N 1
ATOM 1190 C CA . PHE A 1 148 ? -15.727 -19.688 -12.875 1 93.44 148 PHE A CA 1
ATOM 1191 C C . PHE A 1 148 ? -17.203 -19.641 -12.469 1 93.44 148 PHE A C 1
ATOM 1193 O O . PHE A 1 148 ? -17.969 -18.859 -13 1 93.44 148 PHE A O 1
ATOM 1200 N N . THR A 1 149 ? -17.578 -20.531 -11.57 1 93.62 149 THR A N 1
ATOM 1201 C CA . THR A 1 149 ? -18.922 -20.516 -11.008 1 93.62 149 THR A CA 1
ATOM 1202 C C . THR A 1 149 ? -19 -19.562 -9.805 1 93.62 149 THR A C 1
ATOM 1204 O O . THR A 1 149 ? -17.969 -19.172 -9.266 1 93.62 149 THR A O 1
ATOM 1207 N N . PHE A 1 150 ? -20.172 -19.281 -9.508 1 92.94 150 PHE A N 1
ATOM 1208 C CA . PHE A 1 150 ? -20.375 -18.438 -8.328 1 92.94 150 PHE A CA 1
ATOM 1209 C C . PHE A 1 150 ? -19.828 -19.125 -7.078 1 92.94 150 PHE A C 1
ATOM 1211 O O . PHE A 1 150 ? -19.234 -18.484 -6.223 1 92.94 150 PHE A O 1
ATOM 1218 N N . SER A 1 151 ? -20 -20.391 -6.996 1 93.31 151 SER A N 1
ATOM 1219 C CA . SER A 1 151 ? -19.531 -21.156 -5.844 1 93.31 151 SER A CA 1
ATOM 1220 C C . SER A 1 151 ? -18.016 -21.125 -5.742 1 93.31 151 SER A C 1
ATOM 1222 O O . SER A 1 151 ? -17.469 -21.062 -4.645 1 93.31 151 SER A O 1
ATOM 1224 N N . GLU A 1 152 ? -17.422 -21.203 -6.848 1 94.5 152 GLU A N 1
ATOM 1225 C CA . GLU A 1 152 ? -15.961 -21.125 -6.871 1 94.5 152 GLU A CA 1
ATOM 1226 C C . GLU A 1 152 ? -15.469 -19.766 -6.383 1 94.5 152 GLU A C 1
ATOM 1228 O O . GLU A 1 152 ? -14.477 -19.672 -5.656 1 94.5 152 GLU A O 1
ATOM 1233 N N . LEU A 1 153 ? -16.172 -18.75 -6.809 1 94 153 LEU A N 1
ATOM 1234 C CA . LEU A 1 153 ? -15.836 -17.406 -6.363 1 94 153 LEU A CA 1
ATOM 1235 C C . LEU A 1 153 ? -16.016 -17.266 -4.855 1 94 153 LEU A C 1
ATOM 1237 O O . LEU A 1 153 ? -15.133 -16.781 -4.16 1 94 153 LEU A O 1
ATOM 1241 N N . GLN A 1 154 ? -17.109 -17.719 -4.395 1 94 154 GLN A N 1
ATOM 1242 C CA . GLN A 1 154 ? -17.391 -17.672 -2.961 1 94 154 GLN A CA 1
ATOM 1243 C C . GLN A 1 154 ? -16.328 -18.438 -2.172 1 94 154 GLN A C 1
ATOM 1245 O O . GLN A 1 154 ? -15.836 -17.969 -1.149 1 94 154 GLN A O 1
ATOM 1250 N N . ARG A 1 155 ? -16.016 -19.562 -2.625 1 96.06 155 ARG A N 1
ATOM 1251 C CA . ARG A 1 155 ? -15.031 -20.406 -1.955 1 96.06 155 ARG A CA 1
ATOM 1252 C C . ARG A 1 155 ? -13.672 -19.703 -1.907 1 96.06 155 ARG A C 1
ATOM 1254 O O . ARG A 1 155 ? -12.961 -19.781 -0.899 1 96.06 155 ARG A O 1
ATOM 1261 N N . ALA A 1 156 ? -13.305 -19.078 -2.99 1 96.62 156 ALA A N 1
ATOM 1262 C CA . ALA A 1 156 ? -12.047 -18.328 -3.016 1 96.62 156 ALA A CA 1
ATOM 1263 C C . ALA A 1 156 ? -12.008 -17.281 -1.905 1 96.62 156 ALA A C 1
ATOM 1265 O O . ALA A 1 156 ? -11.016 -17.172 -1.179 1 96.62 156 ALA A O 1
ATOM 1266 N N . TYR A 1 157 ? -13.078 -16.531 -1.778 1 94.94 157 TYR A N 1
ATOM 1267 C CA . TYR A 1 157 ? -13.164 -15.539 -0.714 1 94.94 157 TYR A CA 1
ATOM 1268 C C . TYR A 1 157 ? -13.039 -16.203 0.656 1 94.94 157 TYR A C 1
ATOM 1270 O O . TYR A 1 157 ? -12.297 -15.719 1.514 1 94.94 157 TYR A O 1
ATOM 1278 N N . GLU A 1 158 ? -13.734 -17.25 0.832 1 96.19 158 GLU A N 1
ATOM 1279 C CA . GLU A 1 158 ? -13.75 -17.938 2.119 1 96.19 158 GLU A CA 1
ATOM 1280 C C . GLU A 1 158 ? -12.359 -18.453 2.486 1 96.19 158 GLU A C 1
ATOM 1282 O O . GLU A 1 158 ? -11.961 -18.391 3.65 1 96.19 158 GLU A O 1
ATOM 1287 N N . ILE A 1 159 ? -11.695 -18.922 1.55 1 96.88 159 ILE A N 1
ATOM 1288 C CA . ILE A 1 159 ? -10.352 -19.438 1.772 1 96.88 159 ILE A CA 1
ATOM 1289 C C . ILE A 1 159 ? -9.406 -18.312 2.152 1 96.88 159 ILE A C 1
ATOM 1291 O O . ILE A 1 159 ? -8.656 -18.406 3.119 1 96.88 159 ILE A O 1
ATOM 1295 N N . ILE A 1 160 ? -9.469 -17.234 1.448 1 96.56 160 ILE A N 1
ATOM 1296 C CA . ILE A 1 160 ? -8.57 -16.109 1.671 1 96.56 160 ILE A CA 1
ATOM 1297 C C . ILE A 1 160 ? -8.875 -15.469 3.021 1 96.56 160 ILE A C 1
ATOM 1299 O O . ILE A 1 160 ? -7.965 -15.156 3.789 1 96.56 160 ILE A O 1
ATOM 1303 N N . LEU A 1 161 ? -10.133 -15.344 3.32 1 93.5 161 LEU A N 1
ATOM 1304 C CA . LEU A 1 161 ? -10.555 -14.633 4.52 1 93.5 161 LEU A CA 1
ATOM 1305 C C . LEU A 1 161 ? -10.633 -15.57 5.715 1 93.5 161 LEU A C 1
ATOM 1307 O O . LEU A 1 161 ? -10.789 -15.125 6.852 1 93.5 161 LEU A O 1
ATOM 1311 N N . GLN A 1 162 ? -10.516 -16.812 5.43 1 93.06 162 GLN A N 1
ATOM 1312 C CA . GLN A 1 162 ? -10.57 -17.828 6.465 1 93.06 162 GLN A CA 1
ATOM 1313 C C . GLN A 1 162 ? -11.844 -17.719 7.293 1 93.06 162 GLN A C 1
ATOM 1315 O O . GLN A 1 162 ? -11.797 -17.812 8.523 1 93.06 162 GLN A O 1
ATOM 1320 N N . THR A 1 163 ? -12.93 -17.422 6.633 1 90.81 163 THR A N 1
ATOM 1321 C CA . THR A 1 163 ? -14.25 -17.297 7.238 1 90.81 163 THR A CA 1
ATOM 1322 C C . THR A 1 163 ? -15.336 -17.75 6.266 1 90.81 163 THR A C 1
ATOM 1324 O O . THR A 1 163 ? -15.32 -17.375 5.094 1 90.81 163 THR A O 1
ATOM 1327 N N . PRO A 1 164 ? -16.297 -18.578 6.785 1 91.38 164 PRO A N 1
ATOM 1328 C CA . PRO A 1 164 ? -17.422 -18.922 5.926 1 91.38 164 PRO A CA 1
ATOM 1329 C C . PRO A 1 164 ? -18.297 -17.719 5.598 1 91.38 164 PRO A C 1
ATOM 1331 O O . PRO A 1 164 ? -18.344 -16.75 6.371 1 91.38 164 PRO A O 1
ATOM 1334 N N . MET A 1 165 ? -18.875 -17.797 4.477 1 89.88 165 MET A N 1
ATOM 1335 C CA . MET A 1 165 ? -19.719 -16.688 4.051 1 89.88 165 MET A CA 1
ATOM 1336 C C . MET A 1 165 ? -21.156 -17.156 3.809 1 89.88 165 MET A C 1
ATOM 1338 O O . MET A 1 165 ? -21.375 -18.297 3.379 1 89.88 165 MET A O 1
ATOM 1342 N N . ASN A 1 166 ? -22.047 -16.219 4.102 1 90.31 166 ASN A N 1
ATOM 1343 C CA . ASN A 1 166 ? -23.438 -16.438 3.734 1 90.31 166 ASN A CA 1
ATOM 1344 C C . ASN A 1 166 ? -23.641 -16.312 2.229 1 90.31 166 ASN A C 1
ATOM 1346 O O . ASN A 1 166 ? -23.375 -15.258 1.651 1 90.31 166 ASN A O 1
ATOM 1350 N N . THR A 1 167 ? -24.188 -17.375 1.679 1 91.06 167 THR A N 1
ATOM 1351 C CA . THR A 1 167 ? -24.281 -17.438 0.225 1 91.06 167 THR A CA 1
ATOM 1352 C C . THR A 1 167 ? -25.188 -16.344 -0.31 1 91.06 167 THR A C 1
ATOM 1354 O O . THR A 1 167 ? -24.859 -15.672 -1.296 1 91.06 167 THR A O 1
ATOM 1357 N N . ALA A 1 168 ? -26.266 -16.141 0.308 1 89.31 168 ALA A N 1
ATOM 1358 C CA . ALA A 1 168 ? -27.219 -15.141 -0.158 1 89.31 168 ALA A CA 1
ATOM 1359 C C . ALA A 1 168 ? -26.641 -13.734 -0.065 1 89.31 168 ALA A C 1
ATOM 1361 O O . ALA A 1 168 ? -26.766 -12.938 -0.999 1 89.31 168 ALA A O 1
ATOM 1362 N N . ALA A 1 169 ? -26.016 -13.461 1.02 1 84.94 169 ALA A N 1
ATOM 1363 C CA . ALA A 1 169 ? -25.406 -12.148 1.223 1 84.94 169 ALA A CA 1
ATOM 1364 C C . ALA A 1 169 ? -24.266 -11.922 0.237 1 84.94 169 ALA A C 1
ATOM 1366 O O . ALA A 1 169 ? -24.094 -10.82 -0.291 1 84.94 169 ALA A O 1
ATOM 1367 N N . PHE A 1 170 ? -23.547 -12.961 0.012 1 89.81 170 PHE A N 1
ATOM 1368 C CA . PHE A 1 170 ? -22.438 -12.883 -0.926 1 89.81 170 PHE A CA 1
ATOM 1369 C C . PHE A 1 170 ? -22.938 -12.602 -2.338 1 89.81 170 PHE A C 1
ATOM 1371 O O . PHE A 1 170 ? -22.406 -11.734 -3.031 1 89.81 170 PHE A O 1
ATOM 1378 N N . ARG A 1 171 ? -23.891 -13.312 -2.717 1 87.19 171 ARG A N 1
ATOM 1379 C CA . ARG A 1 171 ? -24.453 -13.141 -4.047 1 87.19 171 ARG A CA 1
ATOM 1380 C C . ARG A 1 171 ? -24.969 -11.719 -4.242 1 87.19 171 ARG A C 1
ATOM 1382 O O . ARG A 1 171 ? -24.734 -11.109 -5.289 1 87.19 171 ARG A O 1
ATOM 1389 N N . LYS A 1 172 ? -25.609 -11.258 -3.271 1 86.06 172 LYS A N 1
ATOM 1390 C CA . LYS A 1 172 ? -26.141 -9.898 -3.332 1 86.06 172 LYS A CA 1
ATOM 1391 C C . LYS A 1 172 ? -25.016 -8.875 -3.494 1 86.06 172 LYS A C 1
ATOM 1393 O O . LYS A 1 172 ? -25.125 -7.953 -4.305 1 86.06 172 LYS A O 1
ATOM 1398 N N . ARG A 1 173 ? -24.016 -9.055 -2.811 1 83.75 173 ARG A N 1
ATOM 1399 C CA . ARG A 1 173 ? -22.875 -8.141 -2.842 1 83.75 173 ARG A CA 1
ATOM 1400 C C . ARG A 1 173 ? -22.203 -8.148 -4.211 1 83.75 173 ARG A C 1
ATOM 1402 O O . ARG A 1 173 ? -21.891 -7.09 -4.762 1 83.75 173 ARG A O 1
ATOM 1409 N N . ILE A 1 174 ? -21.984 -9.273 -4.68 1 84.44 174 ILE A N 1
ATOM 1410 C CA . ILE A 1 174 ? -21.281 -9.422 -5.953 1 84.44 174 ILE A CA 1
ATOM 1411 C C . ILE A 1 174 ? -22.156 -8.875 -7.082 1 84.44 174 ILE A C 1
ATOM 1413 O O . ILE A 1 174 ? -21.641 -8.242 -8.008 1 84.44 174 ILE A O 1
ATOM 1417 N N . HIS A 1 175 ? -23.359 -9.102 -6.992 1 83.31 175 HIS A N 1
ATOM 1418 C CA . HIS A 1 175 ? -24.281 -8.57 -8 1 83.31 175 HIS A CA 1
ATOM 1419 C C . HIS A 1 175 ? -24.297 -7.047 -7.98 1 83.31 175 HIS A C 1
ATOM 1421 O O . HIS A 1 175 ? -24.344 -6.41 -9.039 1 83.31 175 HIS A O 1
ATOM 1427 N N . ARG A 1 176 ? -24.219 -6.551 -6.832 1 80.31 176 ARG A N 1
ATOM 1428 C CA . ARG A 1 176 ? -24.219 -5.098 -6.684 1 80.31 176 ARG A CA 1
ATOM 1429 C C . ARG A 1 176 ? -22.969 -4.484 -7.301 1 80.31 176 ARG A C 1
ATOM 1431 O O . ARG A 1 176 ? -23 -3.363 -7.809 1 80.31 176 ARG A O 1
ATOM 1438 N N . ALA A 1 177 ? -21.906 -5.219 -7.25 1 77.25 177 ALA A N 1
ATOM 1439 C CA . ALA A 1 177 ? -20.641 -4.727 -7.781 1 77.25 177 ALA A CA 1
ATOM 1440 C C . ALA A 1 177 ? -20.641 -4.75 -9.305 1 77.25 177 ALA A C 1
ATOM 1442 O O . ALA A 1 177 ? -19.812 -4.094 -9.938 1 77.25 177 ALA A O 1
ATOM 1443 N N . GLU A 1 178 ? -21.531 -5.387 -9.938 1 80.19 178 GLU A N 1
ATOM 1444 C CA . GLU A 1 178 ? -21.703 -5.457 -11.383 1 80.19 178 GLU A CA 1
ATOM 1445 C C . GLU A 1 178 ? -20.406 -5.805 -12.094 1 80.19 178 GLU A C 1
ATOM 1447 O O . GLU A 1 178 ? -20.047 -5.172 -13.086 1 80.19 178 GLU A O 1
ATOM 1452 N N . ILE A 1 179 ? -19.797 -6.77 -11.555 1 78.56 179 ILE A N 1
ATOM 1453 C CA . ILE A 1 179 ? -18.469 -7.051 -12.094 1 78.56 179 ILE A CA 1
ATOM 1454 C C . ILE A 1 179 ? -18.5 -8.375 -12.867 1 78.56 179 ILE A C 1
ATOM 1456 O O . ILE A 1 179 ? -17.562 -8.688 -13.609 1 78.56 179 ILE A O 1
ATOM 1460 N N . LEU A 1 180 ? -19.484 -9.172 -12.719 1 84.94 180 LEU A N 1
ATOM 1461 C CA . LEU A 1 180 ? -19.531 -10.492 -13.336 1 84.94 180 LEU A CA 1
ATOM 1462 C C . LEU A 1 180 ? -20.391 -10.469 -14.602 1 84.94 180 LEU A C 1
ATOM 1464 O O . LEU A 1 180 ? -21.422 -9.797 -14.641 1 84.94 180 LEU A O 1
ATOM 1468 N N . CYS A 1 181 ? -19.859 -11.102 -15.531 1 87.38 181 CYS A N 1
ATOM 1469 C CA . CYS A 1 181 ? -20.594 -11.297 -16.766 1 87.38 181 CYS A CA 1
ATOM 1470 C C . CYS A 1 181 ? -20.969 -12.766 -16.953 1 87.38 181 CYS A C 1
ATOM 1472 O O . CYS A 1 181 ? -20.125 -13.648 -16.859 1 87.38 181 CYS A O 1
ATOM 1474 N N . ASP A 1 182 ? -22.297 -12.914 -17.234 1 89.62 182 ASP A N 1
ATOM 1475 C CA . ASP A 1 182 ? -22.75 -14.258 -17.594 1 89.62 182 ASP A CA 1
ATOM 1476 C C . ASP A 1 182 ? -22.234 -14.664 -18.969 1 89.62 182 ASP A C 1
ATOM 1478 O O . ASP A 1 182 ? -22.516 -13.984 -19.969 1 89.62 182 ASP A O 1
ATOM 1482 N N . THR A 1 183 ? -21.469 -15.781 -19 1 91 183 THR A N 1
ATOM 1483 C CA . THR A 1 183 ? -20.875 -16.203 -20.266 1 91 183 THR A CA 1
ATOM 1484 C C . THR A 1 183 ? -21.891 -16.906 -21.156 1 91 183 THR A C 1
ATOM 1486 O O . THR A 1 183 ? -21.656 -17.109 -22.344 1 91 183 THR A O 1
ATOM 1489 N N . GLY A 1 184 ? -22.969 -17.312 -20.562 1 90.19 184 GLY A N 1
ATOM 1490 C CA . GLY A 1 184 ? -23.953 -18.125 -21.266 1 90.19 184 GLY A CA 1
ATOM 1491 C C . GLY A 1 184 ? -23.656 -19.609 -21.219 1 90.19 184 GLY A C 1
ATOM 1492 O O . GLY A 1 184 ? -24.469 -20.422 -21.656 1 90.19 184 GLY A O 1
ATOM 1493 N N . ARG A 1 185 ? -22.531 -19.906 -20.688 1 90.38 185 ARG A N 1
ATOM 1494 C CA . ARG A 1 185 ? -22.109 -21.297 -20.562 1 90.38 185 ARG A CA 1
ATOM 1495 C C . ARG A 1 185 ? -22.375 -21.844 -19.172 1 90.38 185 ARG A C 1
ATOM 1497 O O . ARG A 1 185 ? -22.594 -21.078 -18.234 1 90.38 185 ARG A O 1
ATOM 1504 N N . LYS A 1 186 ? -22.5 -23.234 -19.172 1 89.31 186 LYS A N 1
ATOM 1505 C CA . LYS A 1 186 ? -22.734 -23.891 -17.891 1 89.31 186 LYS A CA 1
ATOM 1506 C C . LYS A 1 186 ? -21.734 -25.031 -17.656 1 89.31 186 LYS A C 1
ATOM 1508 O O . LYS A 1 186 ? -21.297 -25.672 -18.609 1 89.31 186 LYS A O 1
ATOM 1513 N N . ARG A 1 187 ? -21.266 -25.094 -16.453 1 82.69 187 ARG A N 1
ATOM 1514 C CA . ARG A 1 187 ? -20.469 -26.234 -16.062 1 82.69 187 ARG A CA 1
ATOM 1515 C C . ARG A 1 187 ? -21.344 -27.453 -15.773 1 82.69 187 ARG A C 1
ATOM 1517 O O . ARG A 1 187 ? -22.328 -27.359 -15.047 1 82.69 187 ARG A O 1
ATOM 1524 N N . THR A 1 188 ? -21.078 -28.547 -16.625 1 77 188 THR A N 1
ATOM 1525 C CA . THR A 1 188 ? -21.891 -29.75 -16.516 1 77 188 THR A CA 1
ATOM 1526 C C . THR A 1 188 ? -21.219 -30.797 -15.633 1 77 188 THR A C 1
ATOM 1528 O O . THR A 1 188 ? -20.031 -31.094 -15.812 1 77 188 THR A O 1
ATOM 1531 N N . GLY A 1 189 ? -21.297 -30.688 -14.359 1 63.41 189 GLY A N 1
ATOM 1532 C CA . GLY A 1 189 ? -20.844 -31.781 -13.516 1 63.41 189 GLY A CA 1
ATOM 1533 C C . GLY A 1 189 ? -21.984 -32.594 -12.93 1 63.41 189 GLY A C 1
ATOM 1534 O O . GLY A 1 189 ? -23.047 -32.719 -13.531 1 63.41 189 GLY A O 1
ATOM 1535 N N . ASN A 1 190 ? -21.625 -33.469 -11.906 1 64.5 190 ASN A N 1
ATOM 1536 C CA . ASN A 1 190 ? -22.578 -34.375 -11.281 1 64.5 190 ASN A CA 1
ATOM 1537 C C . ASN A 1 190 ? -23.734 -33.625 -10.625 1 64.5 190 ASN A C 1
ATOM 1539 O O . ASN A 1 190 ? -24.703 -34.25 -10.18 1 64.5 190 ASN A O 1
ATOM 1543 N N . GLN A 1 191 ? -23.484 -32.375 -10.562 1 63.41 191 GLN A N 1
ATOM 1544 C CA . GLN A 1 191 ? -24.531 -31.578 -9.906 1 63.41 191 GLN A CA 1
ATOM 1545 C C . GLN A 1 191 ? -25.25 -30.672 -10.914 1 63.41 191 GLN A C 1
ATOM 1547 O O . GLN A 1 191 ? -24.953 -30.703 -12.109 1 63.41 191 GLN A O 1
ATOM 1552 N N . ARG A 1 192 ? -26.266 -30.016 -10.523 1 73.06 192 ARG A N 1
ATOM 1553 C CA . ARG A 1 192 ? -27 -29.047 -11.32 1 73.06 192 ARG A CA 1
ATOM 1554 C C . ARG A 1 192 ? -26.062 -28.125 -12.086 1 73.06 192 ARG A C 1
ATOM 1556 O O . ARG A 1 192 ? -25.031 -27.703 -11.547 1 73.06 192 ARG A O 1
ATOM 1563 N N . PRO A 1 193 ? -26.359 -28.094 -13.32 1 81.12 193 PRO A N 1
ATOM 1564 C CA . PRO A 1 193 ? -25.5 -27.234 -14.117 1 81.12 193 PRO A CA 1
ATOM 1565 C C . PRO A 1 193 ? -25.328 -25.844 -13.508 1 81.12 193 PRO A C 1
ATOM 1567 O O . PRO A 1 193 ? -26.297 -25.266 -13.008 1 81.12 193 PRO A O 1
ATOM 1570 N N . ALA A 1 194 ? -24.109 -25.469 -13.352 1 89.19 194 ALA A N 1
ATOM 1571 C CA . ALA A 1 194 ? -23.812 -24.172 -12.742 1 89.19 194 ALA A CA 1
ATOM 1572 C C . ALA A 1 194 ? -23.391 -23.156 -13.805 1 89.19 194 ALA A C 1
ATOM 1574 O O . ALA A 1 194 ? -22.578 -23.469 -14.68 1 89.19 194 ALA A O 1
ATOM 1575 N N . ILE A 1 195 ? -23.953 -21.984 -13.727 1 91.56 195 ILE A N 1
ATOM 1576 C CA . ILE A 1 195 ? -23.656 -20.891 -14.648 1 91.56 195 ILE A CA 1
ATOM 1577 C C . ILE A 1 195 ? -22.188 -20.5 -14.516 1 91.56 195 ILE A C 1
ATOM 1579 O O . ILE A 1 195 ? -21.656 -20.406 -13.406 1 91.56 195 ILE A O 1
ATOM 1583 N N . LEU A 1 196 ? -21.562 -20.266 -15.656 1 94.12 196 LEU A N 1
ATOM 1584 C CA . LEU A 1 196 ? -20.172 -19.797 -15.672 1 94.12 196 LEU A CA 1
ATOM 1585 C C . LEU A 1 196 ? -20.125 -18.281 -15.875 1 94.12 196 LEU A C 1
ATOM 1587 O O . LEU A 1 196 ? -20.812 -17.734 -16.734 1 94.12 196 LEU A O 1
ATOM 1591 N N . TYR A 1 197 ? -19.25 -17.672 -15.023 1 92.75 197 TYR A N 1
ATOM 1592 C CA . TYR A 1 197 ? -19.062 -16.219 -15.07 1 92.75 197 TYR A CA 1
ATOM 1593 C C . TYR A 1 197 ? -17.656 -15.867 -15.508 1 92.75 197 TYR A C 1
ATOM 1595 O O . TYR A 1 197 ? -16.75 -16.719 -15.477 1 92.75 197 TYR A O 1
ATOM 1603 N N . ARG A 1 198 ? -17.562 -14.656 -16.031 1 90.5 198 ARG A N 1
ATOM 1604 C CA . ARG A 1 198 ? -16.25 -14.039 -16.266 1 90.5 198 ARG A CA 1
ATOM 1605 C C . ARG A 1 198 ? -16.234 -12.602 -15.758 1 90.5 198 ARG A C 1
ATOM 1607 O O . ARG A 1 198 ? -17.281 -11.992 -15.555 1 90.5 198 ARG A O 1
ATOM 1614 N N . ILE A 1 199 ? -15.016 -12.133 -15.539 1 84.19 199 ILE A N 1
ATOM 1615 C CA . ILE A 1 199 ? -14.914 -10.75 -15.078 1 84.19 199 ILE A CA 1
ATOM 1616 C C . ILE A 1 199 ? -15.023 -9.805 -16.266 1 84.19 199 ILE A C 1
ATOM 1618 O O . ILE A 1 199 ? -14.477 -10.07 -17.344 1 84.19 199 ILE A O 1
ATOM 1622 N N . GLU A 1 200 ? -15.852 -8.805 -16.219 1 74.62 200 GLU A N 1
ATOM 1623 C CA . GLU A 1 200 ? -16.031 -7.824 -17.281 1 74.62 200 GLU A CA 1
ATOM 1624 C C . GLU A 1 200 ? -14.773 -6.984 -17.469 1 74.62 200 GLU A C 1
ATOM 1626 O O . GLU A 1 200 ? -14.336 -6.754 -18.609 1 74.62 200 GLU A O 1
ATOM 1631 N N . ASP A 1 201 ? -14.391 -6.402 -16.391 1 66.31 201 ASP A N 1
ATOM 1632 C CA . ASP A 1 201 ? -13.195 -5.566 -16.438 1 66.31 201 ASP A CA 1
ATOM 1633 C C . ASP A 1 201 ? -12.125 -6.086 -15.484 1 66.31 201 ASP A C 1
ATOM 1635 O O . ASP A 1 201 ? -12.398 -6.324 -14.305 1 66.31 201 ASP A O 1
ATOM 1639 N N . PRO A 1 202 ? -11.047 -6.449 -16.109 1 59.69 202 PRO A N 1
ATOM 1640 C CA . PRO A 1 202 ? -9.984 -7.082 -15.328 1 59.69 202 PRO A CA 1
ATOM 1641 C C . PRO A 1 202 ? -9.555 -6.238 -14.125 1 59.69 202 PRO A C 1
ATOM 1643 O O . PRO A 1 202 ? -8.758 -6.695 -13.305 1 59.69 202 PRO A O 1
ATOM 1646 N N . SER A 1 203 ? -10.227 -5.148 -13.961 1 66.88 203 SER A N 1
ATOM 1647 C CA . SER A 1 203 ? -9.719 -4.301 -12.883 1 66.88 203 SER A CA 1
ATOM 1648 C C . SER A 1 203 ? -10.305 -4.707 -11.539 1 66.88 203 SER A C 1
ATOM 1650 O O . SER A 1 203 ? -11.375 -5.328 -11.484 1 66.88 203 SER A O 1
ATOM 1652 N N . CYS A 1 204 ? -9.461 -4.773 -10.516 1 72.25 204 CYS A N 1
ATOM 1653 C CA . CYS A 1 204 ? -9.93 -4.945 -9.141 1 72.25 204 CYS A CA 1
ATOM 1654 C C . CYS A 1 204 ? -10.883 -3.824 -8.75 1 72.25 204 CYS A C 1
ATOM 1656 O O . CYS A 1 204 ? -10.492 -2.66 -8.688 1 72.25 204 CYS A O 1
ATOM 1658 N N . VAL A 1 205 ? -12.195 -4.18 -8.617 1 73.56 205 VAL A N 1
ATOM 1659 C CA . VAL A 1 205 ? -13.234 -3.209 -8.281 1 73.56 205 VAL A CA 1
ATOM 1660 C C . VAL A 1 205 ? -13.508 -3.246 -6.777 1 73.56 205 VAL A C 1
ATOM 1662 O O . VAL A 1 205 ? -13.547 -4.32 -6.176 1 73.56 205 VAL A O 1
ATOM 1665 N N . MET A 1 206 ? -13.625 -2.082 -6.203 1 77.69 206 MET A N 1
ATOM 1666 C CA . MET A 1 206 ? -13.945 -1.971 -4.781 1 77.69 206 MET A CA 1
ATOM 1667 C C . MET A 1 206 ? -15.445 -2.105 -4.547 1 77.69 206 MET A C 1
ATOM 1669 O O . MET A 1 206 ? -16.25 -1.645 -5.359 1 77.69 206 MET A O 1
ATOM 1673 N N . PHE A 1 207 ? -15.695 -2.855 -3.473 1 73.19 207 PHE A N 1
ATOM 1674 C CA . PHE A 1 207 ? -17.109 -2.953 -3.119 1 73.19 207 PHE A CA 1
ATOM 1675 C C . PHE A 1 207 ? -17.625 -1.629 -2.57 1 73.19 207 PHE A C 1
ATOM 1677 O O . PHE A 1 207 ? -16.891 -0.898 -1.905 1 73.19 207 PHE A O 1
ATOM 1684 N N . ASP A 1 208 ? -18.609 -1.098 -3.223 1 59.81 208 ASP A N 1
ATOM 1685 C CA . ASP A 1 208 ? -19.188 0.167 -2.791 1 59.81 208 ASP A CA 1
ATOM 1686 C C . ASP A 1 208 ? -19.625 0.098 -1.33 1 59.81 208 ASP A C 1
ATOM 1688 O O . ASP A 1 208 ? -20.578 -0.613 -0.994 1 59.81 208 ASP A O 1
ATOM 1692 N N . GLN A 1 209 ? -18.938 -0.454 -0.52 1 52.56 209 GLN A N 1
ATOM 1693 C CA . GLN A 1 209 ? -19.531 -0.598 0.807 1 52.56 209 GLN A CA 1
ATOM 1694 C C . GLN A 1 209 ? -19.828 0.764 1.425 1 52.56 209 GLN A C 1
ATOM 1696 O O . GLN A 1 209 ? -20.484 0.847 2.467 1 52.56 209 GLN A O 1
ATOM 1701 N N . VAL A 1 210 ? -19.094 1.646 0.934 1 48.16 210 VAL A N 1
ATOM 1702 C CA . VAL A 1 210 ? -19.125 2.689 1.952 1 48.16 210 VAL A CA 1
ATOM 1703 C C . VAL A 1 210 ? -20.562 3.064 2.283 1 48.16 210 VAL A C 1
ATOM 1705 O O . VAL A 1 210 ? -20.969 3.021 3.447 1 48.16 210 VAL A O 1
ATOM 1708 N N . MET A 1 211 ? -20.859 4.461 2.238 1 45.47 211 MET A N 1
ATOM 1709 C CA . MET A 1 211 ? -21.812 5.418 2.787 1 45.47 211 MET A CA 1
ATOM 1710 C C . MET A 1 211 ? -22.969 5.645 1.822 1 45.47 211 MET A C 1
ATOM 1712 O O . MET A 1 211 ? -23.156 6.754 1.317 1 45.47 211 MET A O 1
ATOM 1716 N N . ASN A 1 212 ? -23.094 4.68 0.975 1 39.47 212 ASN A N 1
ATOM 1717 C CA . ASN A 1 212 ? -24.203 5.109 0.137 1 39.47 212 ASN A CA 1
ATOM 1718 C C . ASN A 1 212 ? -25.453 5.406 0.969 1 39.47 212 ASN A C 1
ATOM 1720 O O . ASN A 1 212 ? -25.891 4.566 1.751 1 39.47 212 ASN A O 1
ATOM 1724 N N . GLY A 1 213 ? -25.672 6.629 1.405 1 31.56 213 GLY A N 1
ATOM 1725 C CA . GLY A 1 213 ? -26.984 7.102 1.777 1 31.56 213 GLY A CA 1
ATOM 1726 C C . GLY A 1 213 ? -28.109 6.453 0.974 1 31.56 213 GLY A C 1
ATOM 1727 O O . GLY A 1 213 ? -27.844 5.77 -0.02 1 31.56 213 GLY A O 1
ATOM 1728 N N . ALA A 1 214 ? -29.578 7.031 1.225 1 25.56 214 ALA A N 1
ATOM 1729 C CA . ALA A 1 214 ? -30.969 6.84 0.796 1 25.56 214 ALA A CA 1
ATOM 1730 C C . ALA A 1 214 ? -31.078 6.93 -0.722 1 25.56 214 ALA A C 1
ATOM 1732 O O . ALA A 1 214 ? -30.797 7.973 -1.314 1 25.56 214 ALA A O 1
ATOM 1733 N N . GLU A 1 215 ? -30.641 6 -1.649 1 27.64 215 GLU A N 1
ATOM 1734 C CA . GLU A 1 215 ? -31.703 6.199 -2.623 1 27.64 215 GLU A CA 1
ATOM 1735 C C . GLU A 1 215 ? -33.062 6.391 -1.932 1 27.64 215 GLU A C 1
ATOM 1737 O O . GLU A 1 215 ? -33.562 5.477 -1.27 1 27.64 215 GLU A O 1
ATOM 1742 N N . GLY A 1 216 ? -33.25 7.512 -1.185 1 21.08 216 GLY A N 1
ATOM 1743 C CA . GLY A 1 216 ? -34.656 7.867 -1.327 1 21.08 216 GLY A CA 1
ATOM 1744 C C . GLY A 1 216 ? -35.125 7.906 -2.771 1 21.08 216 GLY A C 1
ATOM 1745 O O . GLY A 1 216 ? -34.312 8.172 -3.676 1 21.08 216 GLY A O 1
ATOM 1746 N N . MET B 1 1 ? 25.797 5.711 -7.746 1 51.25 1 MET B N 1
ATOM 1747 C CA . MET B 1 1 ? 25.234 5.055 -6.566 1 51.25 1 MET B CA 1
ATOM 1748 C C . MET B 1 1 ? 23.734 5.316 -6.461 1 51.25 1 MET B C 1
ATOM 1750 O O . MET B 1 1 ? 23.281 6.418 -6.758 1 51.25 1 MET B O 1
ATOM 1754 N N . LEU B 1 2 ? 22.828 4.199 -6.289 1 62.81 2 LEU B N 1
ATOM 1755 C CA . LEU B 1 2 ? 21.375 4.316 -6.246 1 62.81 2 LEU B CA 1
ATOM 1756 C C . LEU B 1 2 ? 20.938 5.277 -5.148 1 62.81 2 LEU B C 1
ATOM 1758 O O . LEU B 1 2 ? 21.453 5.23 -4.031 1 62.81 2 LEU B O 1
ATOM 1762 N N . ARG B 1 3 ? 20.406 6.41 -5.598 1 81.5 3 ARG B N 1
ATOM 1763 C CA . ARG B 1 3 ? 19.828 7.359 -4.652 1 81.5 3 ARG B CA 1
ATOM 1764 C C . ARG B 1 3 ? 18.453 6.906 -4.203 1 81.5 3 ARG B C 1
ATOM 1766 O O . ARG B 1 3 ? 17.594 6.574 -5.027 1 81.5 3 ARG B O 1
ATOM 1773 N N . MET B 1 4 ? 18.312 6.703 -2.885 1 93.19 4 MET B N 1
ATOM 1774 C CA . MET B 1 4 ? 17.016 6.359 -2.295 1 93.19 4 MET B CA 1
ATOM 1775 C C . MET B 1 4 ? 16.594 7.402 -1.268 1 93.19 4 MET B C 1
ATOM 1777 O O . MET B 1 4 ? 17.406 7.855 -0.459 1 93.19 4 MET B O 1
ATOM 1781 N N . SER B 1 5 ? 15.383 7.777 -1.364 1 96.5 5 SER B N 1
ATOM 1782 C CA . SER B 1 5 ? 14.883 8.797 -0.451 1 96.5 5 SER B CA 1
ATOM 1783 C C . SER B 1 5 ? 13.508 8.43 0.093 1 96.5 5 SER B C 1
ATOM 1785 O O . SER B 1 5 ? 12.852 7.523 -0.42 1 96.5 5 SER B O 1
ATOM 1787 N N . LEU B 1 6 ? 13.164 9.023 1.156 1 97.94 6 LEU B N 1
ATOM 1788 C CA . LEU B 1 6 ? 11.797 9.07 1.667 1 97.94 6 LEU B CA 1
ATOM 1789 C C . LEU B 1 6 ? 11.141 10.414 1.351 1 97.94 6 LEU B C 1
ATOM 1791 O O . LEU B 1 6 ? 11.758 11.469 1.533 1 97.94 6 LEU B O 1
ATOM 1795 N N . ASP B 1 7 ? 9.992 10.383 0.811 1 98.62 7 ASP B N 1
ATOM 1796 C CA . ASP B 1 7 ? 9.148 11.555 0.636 1 98.62 7 ASP B CA 1
ATOM 1797 C C . ASP B 1 7 ? 7.832 11.406 1.393 1 98.62 7 ASP B C 1
ATOM 1799 O O . ASP B 1 7 ? 7.145 10.391 1.257 1 98.62 7 ASP B O 1
ATOM 1803 N N . VAL B 1 8 ? 7.457 12.383 2.141 1 98.75 8 VAL B N 1
ATOM 1804 C CA . VAL B 1 8 ? 6.281 12.258 3 1 98.75 8 VAL B CA 1
ATOM 1805 C C . VAL B 1 8 ? 5.234 13.289 2.596 1 98.75 8 VAL B C 1
ATOM 1807 O O . VAL B 1 8 ? 5.527 14.484 2.52 1 98.75 8 VAL B O 1
ATOM 1810 N N . VAL B 1 9 ? 4.09 12.82 2.301 1 98.88 9 VAL B N 1
ATOM 1811 C CA . VAL B 1 9 ? 2.928 13.672 2.107 1 98.88 9 VAL B CA 1
ATOM 1812 C C . VAL B 1 9 ? 2.221 13.898 3.441 1 98.88 9 VAL B C 1
ATOM 1814 O O . VAL B 1 9 ? 1.551 13 3.955 1 98.88 9 VAL B O 1
ATOM 1817 N N . VAL B 1 10 ? 2.367 15.039 3.98 1 98.75 10 VAL B N 1
ATOM 1818 C CA . VAL B 1 10 ? 1.793 15.367 5.281 1 98.75 10 VAL B CA 1
ATOM 1819 C C . VAL B 1 10 ? 0.518 16.188 5.086 1 98.75 10 VAL B C 1
ATOM 1821 O O . VAL B 1 10 ? 0.547 17.266 4.48 1 98.75 10 VAL B O 1
ATOM 1824 N N . LEU B 1 11 ? -0.561 15.68 5.684 1 98.62 11 LEU B N 1
ATOM 1825 C CA . LEU B 1 11 ? -1.853 16.344 5.52 1 98.62 11 LEU B CA 1
ATOM 1826 C C . LEU B 1 11 ? -2.449 16.703 6.875 1 98.62 11 LEU B C 1
ATOM 1828 O O . LEU B 1 11 ? -2.318 15.953 7.84 1 98.62 11 LEU B O 1
ATOM 1832 N N . ARG B 1 12 ? -3.117 17.75 6.926 1 97.69 12 ARG B N 1
ATOM 1833 C CA . ARG B 1 12 ? -3.982 18.125 8.039 1 97.69 12 ARG B CA 1
ATOM 1834 C C . ARG B 1 12 ? -5.32 18.656 7.543 1 97.69 12 ARG B C 1
ATOM 1836 O O . ARG B 1 12 ? -5.43 19.109 6.398 1 97.69 12 ARG B O 1
ATOM 1843 N N . LEU B 1 13 ? -6.309 18.531 8.336 1 98 13 LEU B N 1
ATOM 1844 C CA . LEU B 1 13 ? -7.633 19.078 8.07 1 98 13 LEU B CA 1
ATOM 1845 C C . LEU B 1 13 ? -7.922 20.25 9 1 98 13 LEU B C 1
ATOM 1847 O O . LEU B 1 13 ? -8.086 20.078 10.211 1 98 13 LEU B O 1
ATOM 1851 N N . ARG B 1 14 ? -7.953 21.406 8.43 1 95.5 14 ARG B N 1
ATOM 1852 C CA . ARG B 1 14 ? -8.227 22.625 9.188 1 95.5 14 ARG B CA 1
ATOM 1853 C C . ARG B 1 14 ? -9.266 23.484 8.484 1 95.5 14 ARG B C 1
ATOM 1855 O O . ARG B 1 14 ? -9.164 23.75 7.285 1 95.5 14 ARG B O 1
ATOM 1862 N N . ASP B 1 15 ? -10.32 23.891 9.273 1 94.19 15 ASP B N 1
ATOM 1863 C CA . ASP B 1 15 ? -11.398 24.734 8.75 1 94.19 15 ASP B CA 1
ATOM 1864 C C . ASP B 1 15 ? -12.023 24.094 7.504 1 94.19 15 ASP B C 1
ATOM 1866 O O . ASP B 1 15 ? -12.219 24.766 6.488 1 94.19 15 ASP B O 1
ATOM 1870 N N . GLU B 1 16 ? -12.094 22.828 7.535 1 94.31 16 GLU B N 1
ATOM 1871 C CA . GLU B 1 16 ? -12.773 22.031 6.52 1 94.31 16 GLU B CA 1
ATOM 1872 C C . GLU B 1 16 ? -11.984 22.016 5.211 1 94.31 16 GLU B C 1
ATOM 1874 O O . GLU B 1 16 ? -12.57 21.875 4.133 1 94.31 16 GLU B O 1
ATOM 1879 N N . ARG B 1 17 ? -10.742 22.25 5.363 1 96.31 17 ARG B N 1
ATOM 1880 C CA . ARG B 1 17 ? -9.859 22.172 4.199 1 96.31 17 ARG B CA 1
ATOM 1881 C C . ARG B 1 17 ? -8.688 21.234 4.465 1 96.31 17 ARG B C 1
ATOM 1883 O O . ARG B 1 17 ? -8.07 21.281 5.535 1 96.31 17 ARG B O 1
ATOM 1890 N N . LEU B 1 18 ? -8.461 20.484 3.449 1 97.94 18 LEU B N 1
ATOM 1891 C CA . LEU B 1 18 ? -7.246 19.672 3.506 1 97.94 18 LEU B CA 1
ATOM 1892 C C . LEU B 1 18 ? -6.031 20.5 3.098 1 97.94 18 LEU B C 1
ATOM 1894 O O . LEU B 1 18 ? -6.047 21.172 2.059 1 97.94 18 LEU B O 1
ATOM 1898 N N . GLU B 1 19 ? -5.039 20.484 3.963 1 98.19 19 GLU B N 1
ATOM 1899 C CA . GLU B 1 19 ? -3.814 21.234 3.693 1 98.19 19 GLU B CA 1
ATOM 1900 C C . GLU B 1 19 ? -2.607 20.297 3.605 1 98.19 19 GLU B C 1
ATOM 1902 O O . GLU B 1 19 ? -2.576 19.25 4.258 1 98.19 19 GLU B O 1
ATOM 1907 N N . LEU B 1 20 ? -1.689 20.75 2.836 1 98.38 20 LEU B N 1
ATOM 1908 C CA . LEU B 1 20 ? -0.468 20 2.553 1 98.38 20 LEU B CA 1
ATOM 1909 C C . LEU B 1 20 ? 0.759 20.766 3.039 1 98.38 20 LEU B C 1
ATOM 1911 O O . LEU B 1 20 ? 0.856 21.984 2.844 1 98.38 20 LEU B O 1
ATOM 1915 N N . LEU B 1 21 ? 1.721 20.062 3.684 1 98.5 21 LEU B N 1
ATOM 1916 C CA . LEU B 1 21 ? 2.963 20.672 4.141 1 98.5 21 LEU B CA 1
ATOM 1917 C C . LEU B 1 21 ? 4.02 20.641 3.041 1 98.5 21 LEU B C 1
ATOM 1919 O O . LEU B 1 21 ? 4.355 19.578 2.523 1 98.5 21 LEU B O 1
ATOM 1923 N N . LEU B 1 22 ? 4.504 21.812 2.656 1 98.5 22 LEU B N 1
ATOM 1924 C CA . LEU B 1 22 ? 5.535 21.938 1.633 1 98.5 22 LEU B CA 1
ATOM 1925 C C . LEU B 1 22 ? 6.621 22.922 2.08 1 98.5 22 LEU B C 1
ATOM 1927 O O . LEU B 1 22 ? 6.402 23.734 2.979 1 98.5 22 LEU B O 1
ATOM 1931 N N . GLU B 1 23 ? 7.762 22.75 1.517 1 98.19 23 GLU B N 1
ATOM 1932 C CA . GLU B 1 23 ? 8.852 23.703 1.736 1 98.19 23 GLU B CA 1
ATOM 1933 C C . GLU B 1 23 ? 9.461 24.156 0.413 1 98.19 23 GLU B C 1
ATOM 1935 O O . GLU B 1 23 ? 9.562 23.375 -0.534 1 98.19 23 GLU B O 1
ATOM 1940 N N . ARG B 1 24 ? 9.906 25.375 0.38 1 97.81 24 ARG B N 1
ATOM 1941 C CA . ARG B 1 24 ? 10.586 25.891 -0.803 1 97.81 24 ARG B CA 1
ATOM 1942 C C . ARG B 1 24 ? 12.008 25.344 -0.904 1 97.81 24 ARG B C 1
ATOM 1944 O O . ARG B 1 24 ? 12.758 25.359 0.073 1 97.81 24 ARG B O 1
ATOM 1951 N N . ARG B 1 25 ? 12.352 24.828 -2.059 1 97.31 25 ARG B N 1
ATOM 1952 C CA . ARG B 1 25 ? 13.695 24.297 -2.277 1 97.31 25 ARG B CA 1
ATOM 1953 C C . ARG B 1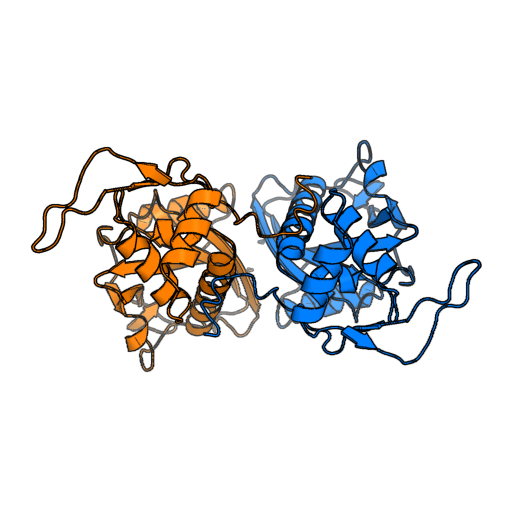 25 ? 14.703 25.438 -2.43 1 97.31 25 ARG B C 1
ATOM 1955 O O . ARG B 1 25 ? 14.453 26.406 -3.141 1 97.31 25 ARG B O 1
ATOM 1962 N N . ASP B 1 26 ? 15.883 25.234 -1.841 1 95.81 26 ASP B N 1
ATOM 1963 C CA . ASP B 1 26 ? 16.844 26.328 -1.81 1 95.81 26 ASP B CA 1
ATOM 1964 C C . ASP B 1 26 ? 18.078 26 -2.664 1 95.81 26 ASP B C 1
ATOM 1966 O O . ASP B 1 26 ? 19.094 26.688 -2.586 1 95.81 26 ASP B O 1
ATOM 1970 N N . ARG B 1 27 ? 18.031 24.875 -3.461 1 95.81 27 ARG B N 1
ATOM 1971 C CA . ARG B 1 27 ? 19.172 24.484 -4.289 1 95.81 27 ARG B CA 1
ATOM 1972 C C . ARG B 1 27 ? 18.703 23.734 -5.539 1 95.81 27 ARG B C 1
ATOM 1974 O O . ARG B 1 27 ? 17.609 23.156 -5.543 1 95.81 27 ARG B O 1
ATOM 1981 N N . PRO B 1 28 ? 19.594 23.781 -6.578 1 96.12 28 PRO B N 1
ATOM 1982 C CA . PRO B 1 28 ? 19.25 23 -7.77 1 96.12 28 PRO B CA 1
ATOM 1983 C C . PRO B 1 28 ? 19.344 21.484 -7.523 1 96.12 28 PRO B C 1
ATOM 1985 O O . PRO B 1 28 ? 20.062 21.047 -6.625 1 96.12 28 PRO B O 1
ATOM 1988 N N . PRO B 1 29 ? 18.625 20.734 -8.281 1 96.69 29 PRO B N 1
ATOM 1989 C CA . PRO B 1 29 ? 17.672 21.172 -9.305 1 96.69 29 PRO B CA 1
ATOM 1990 C C . PRO B 1 29 ? 16.344 21.641 -8.711 1 96.69 29 PRO B C 1
ATOM 1992 O O . PRO B 1 29 ? 16.094 21.438 -7.523 1 96.69 29 PRO B O 1
ATOM 1995 N N . PHE B 1 30 ? 15.461 22.375 -9.516 1 97.62 30 PHE B N 1
ATOM 1996 C CA . PHE B 1 30 ? 14.133 22.859 -9.164 1 97.62 30 PHE B CA 1
ATOM 1997 C C . PHE B 1 30 ? 14.195 23.891 -8.055 1 97.62 30 PHE B C 1
ATOM 1999 O O . PHE B 1 30 ? 13.391 23.875 -7.125 1 97.62 30 PHE B O 1
ATOM 2006 N N . GLU B 1 31 ? 15.211 24.703 -8.133 1 97.56 31 GLU B N 1
ATOM 2007 C CA . GLU B 1 31 ? 15.344 25.766 -7.148 1 97.56 31 GLU B CA 1
ATOM 2008 C C . GLU B 1 31 ? 14.094 26.641 -7.105 1 97.56 31 GLU B C 1
ATOM 2010 O O . GLU B 1 31 ? 13.539 26.984 -8.148 1 97.56 31 GLU B O 1
ATOM 2015 N N . ASP B 1 32 ? 13.641 26.906 -5.836 1 97.12 32 ASP B N 1
ATOM 2016 C CA . ASP B 1 32 ? 12.531 27.812 -5.543 1 97.12 32 ASP B CA 1
ATOM 2017 C C . ASP B 1 32 ? 11.188 27.109 -5.711 1 97.12 32 ASP B C 1
ATOM 2019 O O . ASP B 1 32 ? 10.141 27.656 -5.355 1 97.12 32 ASP B O 1
ATOM 2023 N N . ALA B 1 33 ? 11.156 25.938 -6.285 1 98.12 33 ALA B N 1
ATOM 2024 C CA . ALA B 1 33 ? 9.922 25.156 -6.316 1 98.12 33 ALA B CA 1
ATOM 2025 C C . ALA B 1 33 ? 9.57 24.641 -4.93 1 98.12 33 ALA B C 1
ATOM 2027 O O . ALA B 1 33 ? 10.422 24.578 -4.039 1 98.12 33 ALA B O 1
ATOM 2028 N N . LEU B 1 34 ? 8.375 24.344 -4.781 1 98.38 34 LEU B N 1
ATOM 2029 C CA . LEU B 1 34 ? 7.961 23.719 -3.527 1 98.38 34 LEU B CA 1
ATOM 2030 C C . LEU B 1 34 ? 8.188 22.219 -3.559 1 98.38 34 LEU B C 1
ATOM 2032 O O . LEU B 1 34 ? 8.086 21.594 -4.617 1 98.38 34 LEU B O 1
ATOM 2036 N N . GLN B 1 35 ? 8.523 21.672 -2.387 1 98.44 35 GLN B N 1
ATOM 2037 C CA . GLN B 1 35 ? 8.812 20.25 -2.295 1 98.44 35 GLN B CA 1
ATOM 2038 C C . GLN B 1 35 ? 8.25 19.656 -1.002 1 98.44 35 GLN B C 1
ATOM 2040 O O . GLN B 1 35 ? 8.023 20.391 -0.031 1 98.44 35 GLN B O 1
ATOM 2045 N N . LEU B 1 36 ? 8.055 18.422 -1.058 1 98.62 36 LEU B N 1
ATOM 2046 C CA . LEU B 1 36 ? 7.637 17.656 0.115 1 98.62 36 LEU B CA 1
ATOM 2047 C C . LEU B 1 36 ? 8.781 17.531 1.117 1 98.62 36 LEU B C 1
ATOM 2049 O O . LEU B 1 36 ? 9.953 17.594 0.739 1 98.62 36 LEU B O 1
ATOM 2053 N N . PRO B 1 37 ? 8.398 17.359 2.436 1 98.19 37 PRO B N 1
ATOM 2054 C CA . PRO B 1 37 ? 9.43 16.859 3.338 1 98.19 37 PRO B CA 1
ATOM 2055 C C . PRO B 1 37 ? 10.078 15.57 2.824 1 98.19 37 PRO B C 1
ATOM 2057 O O . PRO B 1 37 ? 9.383 14.617 2.467 1 98.19 37 PRO B O 1
ATOM 2060 N N . ALA B 1 38 ? 11.375 15.609 2.785 1 97.25 38 ALA B N 1
ATOM 2061 C CA . ALA B 1 38 ? 12.078 14.461 2.217 1 97.25 38 ALA B CA 1
ATOM 2062 C C . ALA B 1 38 ? 13.414 14.234 2.914 1 97.25 38 ALA B C 1
ATOM 2064 O O . ALA B 1 38 ? 13.938 15.133 3.57 1 97.25 38 ALA B O 1
ATOM 2065 N N . LEU B 1 39 ? 13.922 13.055 2.822 1 96.06 39 LEU B N 1
ATOM 2066 C CA . LEU B 1 39 ? 15.188 12.656 3.424 1 96.06 39 LEU B CA 1
ATOM 2067 C C . LEU B 1 39 ? 15.891 11.609 2.568 1 96.06 39 LEU B C 1
ATOM 2069 O O . LEU B 1 39 ? 15.281 10.617 2.166 1 96.06 39 LEU B O 1
ATOM 2073 N N . ARG B 1 40 ? 17.125 11.891 2.266 1 94.94 40 ARG B N 1
ATOM 2074 C CA . ARG B 1 40 ? 17.938 10.836 1.664 1 94.94 40 ARG B CA 1
ATOM 2075 C C . ARG B 1 40 ? 18.328 9.789 2.701 1 94.94 40 ARG B C 1
ATOM 2077 O O . ARG B 1 40 ? 18.828 10.133 3.775 1 94.94 40 ARG B O 1
ATOM 2084 N N . ILE B 1 41 ? 18.094 8.555 2.326 1 94.62 41 ILE B N 1
ATOM 2085 C CA . ILE B 1 41 ? 18.438 7.48 3.258 1 94.62 41 ILE B CA 1
ATOM 2086 C C . ILE B 1 41 ? 19.953 7.363 3.391 1 94.62 41 ILE B C 1
ATOM 2088 O O . ILE B 1 41 ? 20.672 7.352 2.387 1 94.62 41 ILE B O 1
ATOM 2092 N N . ASP B 1 42 ? 20.453 7.383 4.578 1 93.06 42 ASP B N 1
ATOM 2093 C CA . ASP B 1 42 ? 21.859 7.207 4.922 1 93.06 42 ASP B CA 1
ATOM 2094 C C . ASP B 1 42 ? 22.109 5.82 5.512 1 93.06 42 ASP B C 1
ATOM 2096 O O . ASP B 1 42 ? 21.859 5.59 6.695 1 93.06 42 ASP B O 1
ATOM 2100 N N . GLU B 1 43 ? 22.656 4.98 4.758 1 88.75 43 GLU B N 1
ATOM 2101 C CA . GLU B 1 43 ? 22.828 3.58 5.125 1 88.75 43 GLU B CA 1
ATOM 2102 C C . GLU B 1 43 ? 23.734 3.432 6.348 1 88.75 43 GLU B C 1
ATOM 2104 O O . GLU B 1 43 ? 23.672 2.426 7.055 1 88.75 43 GLU B O 1
ATOM 2109 N N . GLU B 1 44 ? 24.594 4.395 6.535 1 90.81 44 GLU B N 1
ATOM 2110 C CA . GLU B 1 44 ? 25.484 4.348 7.688 1 90.81 44 GLU B CA 1
ATOM 2111 C C . GLU B 1 44 ? 24.781 4.828 8.953 1 90.81 44 GLU B C 1
ATOM 2113 O O . GLU B 1 44 ? 24.984 4.277 10.031 1 90.81 44 GLU B O 1
ATOM 2118 N N . ARG B 1 45 ? 23.906 5.746 8.82 1 92.56 45 ARG B N 1
ATOM 2119 C CA . ARG B 1 45 ? 23.234 6.363 9.961 1 92.56 45 ARG B CA 1
ATOM 2120 C C . ARG B 1 45 ? 21.938 5.641 10.281 1 92.56 45 ARG B C 1
ATOM 2122 O O . ARG B 1 45 ? 21.562 5.523 11.453 1 92.56 45 ARG B O 1
ATOM 2129 N N . ASP B 1 46 ? 21.219 5.203 9.25 1 94.75 46 ASP B N 1
ATOM 2130 C CA . ASP B 1 46 ? 19.891 4.621 9.422 1 94.75 46 ASP B CA 1
ATOM 2131 C C . ASP B 1 46 ? 19.953 3.098 9.453 1 94.75 46 ASP B C 1
ATOM 2133 O O . ASP B 1 46 ? 20.266 2.465 8.438 1 94.75 46 ASP B O 1
ATOM 2137 N N . PRO B 1 47 ? 19.641 2.557 10.57 1 96.19 47 PRO B N 1
ATOM 2138 C CA . PRO B 1 47 ? 19.672 1.094 10.617 1 96.19 47 PRO B CA 1
ATOM 2139 C C . PRO B 1 47 ? 18.609 0.449 9.734 1 96.19 47 PRO B C 1
ATOM 2141 O O . PRO B 1 47 ? 18.781 -0.688 9.289 1 96.19 47 PRO B O 1
ATOM 2144 N N . ASP B 1 48 ? 17.516 1.168 9.547 1 97 48 ASP B N 1
ATOM 2145 C CA . ASP B 1 48 ? 16.438 0.703 8.672 1 97 48 ASP B CA 1
ATOM 2146 C C . ASP B 1 48 ? 15.57 1.869 8.195 1 97 48 ASP B C 1
ATOM 2148 O O . ASP B 1 48 ? 15.828 3.023 8.547 1 97 48 ASP B O 1
ATOM 2152 N N . LEU B 1 49 ? 14.578 1.532 7.383 1 97 49 LEU B N 1
ATOM 2153 C CA . LEU B 1 49 ? 13.719 2.555 6.793 1 97 49 LEU B CA 1
ATOM 2154 C C . LEU B 1 49 ? 12.906 3.27 7.867 1 97 49 LEU B C 1
ATOM 2156 O O . LEU B 1 49 ? 12.664 4.473 7.766 1 97 49 LEU B O 1
ATOM 2160 N N . GLU B 1 50 ? 12.477 2.545 8.875 1 97 50 GLU B N 1
ATOM 2161 C CA . GLU B 1 50 ? 11.695 3.139 9.961 1 97 50 GLU B CA 1
ATOM 2162 C C . GLU B 1 50 ? 12.516 4.184 10.719 1 97 50 GLU B C 1
ATOM 2164 O O . GLU B 1 50 ? 12 5.25 11.062 1 97 50 GLU B O 1
ATOM 2169 N N . ALA B 1 51 ? 13.703 3.846 10.961 1 97.25 51 ALA B N 1
ATOM 2170 C CA . ALA B 1 51 ? 14.586 4.797 11.633 1 97.25 51 ALA B CA 1
ATOM 2171 C C . ALA B 1 51 ? 14.797 6.047 10.781 1 97.25 51 ALA B C 1
ATOM 2173 O O . ALA B 1 51 ? 14.836 7.164 11.305 1 97.25 51 ALA B O 1
ATOM 2174 N N . ALA B 1 52 ? 14.977 5.844 9.516 1 97.19 52 ALA B N 1
ATOM 2175 C CA . ALA B 1 52 ? 15.102 6.977 8.602 1 97.19 52 ALA B CA 1
ATOM 2176 C C . ALA B 1 52 ? 13.852 7.848 8.633 1 97.19 52 ALA B C 1
ATOM 2178 O O . ALA B 1 52 ? 13.953 9.078 8.664 1 97.19 52 ALA B O 1
ATOM 2179 N N . LEU B 1 53 ? 12.695 7.215 8.648 1 98 53 LEU B N 1
ATOM 2180 C CA . LEU B 1 53 ? 11.438 7.949 8.711 1 98 53 LEU B CA 1
ATOM 2181 C C . LEU B 1 53 ? 11.328 8.727 10.016 1 98 53 LEU B C 1
ATOM 2183 O O . LEU B 1 53 ? 10.938 9.898 10.016 1 98 53 LEU B O 1
ATOM 2187 N N . ASP B 1 54 ? 11.664 8.086 11.109 1 97.44 54 ASP B N 1
ATOM 2188 C CA . ASP B 1 54 ? 11.641 8.742 12.406 1 97.44 54 ASP B CA 1
ATOM 2189 C C . ASP B 1 54 ? 12.516 9.992 12.406 1 97.44 54 ASP B C 1
ATOM 2191 O O . ASP B 1 54 ? 12.117 11.039 12.914 1 97.44 54 ASP B O 1
ATOM 2195 N N . ARG B 1 55 ? 13.641 9.836 11.859 1 97.25 55 ARG B N 1
ATOM 2196 C CA . ARG B 1 55 ? 14.57 10.961 11.781 1 97.25 55 ARG B CA 1
ATOM 2197 C C . ARG B 1 55 ? 13.969 12.109 10.969 1 97.25 55 ARG B C 1
ATOM 2199 O O . ARG B 1 55 ? 14.023 13.266 11.391 1 97.25 55 ARG B O 1
ATOM 2206 N N . LEU B 1 56 ? 13.375 11.797 9.852 1 97.12 56 LEU B N 1
ATOM 2207 C CA . LEU B 1 56 ? 12.734 12.805 9.008 1 97.12 56 LEU B CA 1
ATOM 2208 C C . LEU B 1 56 ? 11.617 13.508 9.766 1 97.12 56 LEU B C 1
ATOM 2210 O O . LEU B 1 56 ? 11.562 14.742 9.797 1 97.12 56 LEU B O 1
ATOM 2214 N N . LEU B 1 57 ? 10.773 12.727 10.383 1 96.88 57 LEU B N 1
ATOM 2215 C CA . LEU B 1 57 ? 9.609 13.281 11.078 1 96.88 57 LEU B CA 1
ATOM 2216 C C . LEU B 1 57 ? 10.047 14.133 12.266 1 96.88 57 LEU B C 1
ATOM 2218 O O . LEU B 1 57 ? 9.438 15.164 12.547 1 96.88 57 LEU B O 1
ATOM 2222 N N . GLN B 1 58 ? 11.047 13.727 12.906 1 95.38 58 GLN B N 1
ATOM 2223 C CA . GLN B 1 58 ? 11.578 14.508 14.016 1 95.38 58 GLN B CA 1
ATOM 2224 C C . GLN B 1 58 ? 12.117 15.852 13.539 1 95.38 58 GLN B C 1
ATOM 2226 O O . GLN B 1 58 ? 11.867 16.891 14.164 1 95.38 58 GLN B O 1
ATOM 2231 N N . GLU B 1 59 ? 12.828 15.797 12.484 1 94.75 59 GLU B N 1
ATOM 2232 C CA . GLU B 1 59 ? 13.383 17.016 11.906 1 94.75 59 GLU B CA 1
ATOM 2233 C C . GLU B 1 59 ? 12.289 18.031 11.594 1 94.75 59 GLU B C 1
ATOM 2235 O O . GLU B 1 59 ? 12.516 19.234 11.648 1 94.75 59 GLU B O 1
ATOM 2240 N N . TRP B 1 60 ? 11.109 17.547 11.336 1 95.44 60 TRP B N 1
ATOM 2241 C CA . TRP B 1 60 ? 10 18.406 10.922 1 95.44 60 TRP B CA 1
ATOM 2242 C C . TRP B 1 60 ? 9.008 18.594 12.062 1 95.44 60 TRP B C 1
ATOM 2244 O O . TRP B 1 60 ? 7.922 19.141 11.867 1 95.44 60 TRP B O 1
ATOM 2254 N N . ALA B 1 61 ? 9.273 18.062 13.266 1 93.69 61 ALA B N 1
ATOM 2255 C CA . ALA B 1 61 ? 8.438 18.141 14.461 1 93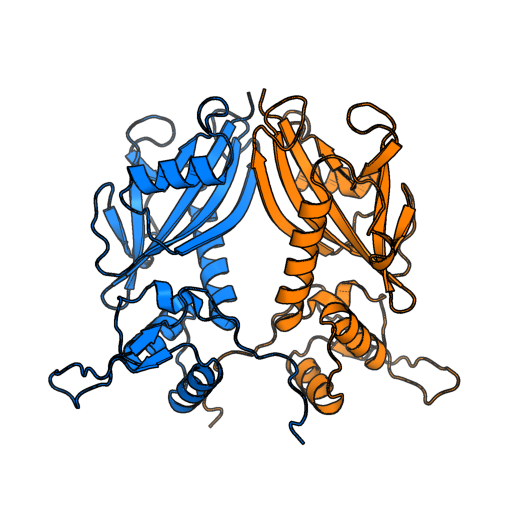.69 61 ALA B CA 1
ATOM 2256 C C . ALA B 1 61 ? 7.094 17.469 14.25 1 93.69 61 ALA B C 1
ATOM 2258 O O . ALA B 1 61 ? 6.055 17.969 14.672 1 93.69 61 ALA B O 1
ATOM 2259 N N . LEU B 1 62 ? 7.141 16.297 13.562 1 92.88 62 LEU B N 1
ATOM 2260 C CA . LEU B 1 62 ? 5.957 15.516 13.234 1 92.88 62 LEU B CA 1
ATOM 2261 C C . LEU B 1 62 ? 5.996 14.148 13.914 1 92.88 62 LEU B C 1
ATOM 2263 O O . LEU B 1 62 ? 5.34 13.203 13.477 1 92.88 62 LEU B O 1
ATOM 2267 N N . GLY B 1 63 ? 6.695 13.906 14.914 1 80.94 63 GLY B N 1
ATOM 2268 C CA . GLY B 1 63 ? 7.066 12.609 15.461 1 80.94 63 GLY B CA 1
ATOM 2269 C C . GLY B 1 63 ? 5.871 11.781 15.891 1 80.94 63 GLY B C 1
ATOM 2270 O O . GLY B 1 63 ? 5.906 10.547 15.828 1 80.94 63 GLY B O 1
ATOM 2271 N N . ASP B 1 64 ? 4.73 12.258 16.375 1 83.5 64 ASP B N 1
ATOM 2272 C CA . ASP B 1 64 ? 3.625 11.469 16.906 1 83.5 64 ASP B CA 1
ATOM 2273 C C . ASP B 1 64 ? 2.422 11.508 15.969 1 83.5 64 ASP B C 1
ATOM 2275 O O . ASP B 1 64 ? 1.275 11.422 16.422 1 83.5 64 ASP B O 1
ATOM 2279 N N . CYS B 1 65 ? 2.66 11.18 14.711 1 91.62 65 CYS B N 1
ATOM 2280 C CA . CYS B 1 65 ? 1.551 11.25 13.766 1 91.62 65 CYS B CA 1
ATOM 2281 C C . CYS B 1 65 ? 1.271 9.891 13.148 1 91.62 65 CYS B C 1
ATOM 2283 O O . CYS B 1 65 ? 2.066 8.961 13.305 1 91.62 65 CYS B O 1
ATOM 2285 N N . TYR B 1 66 ? 0.057 9.758 12.68 1 94.62 66 TYR B N 1
ATOM 2286 C CA . TYR B 1 66 ? -0.213 8.594 11.844 1 94.62 66 TYR B CA 1
ATOM 2287 C C . TYR B 1 66 ? 0.703 8.57 10.625 1 94.62 66 TYR B C 1
ATOM 2289 O O . TYR B 1 66 ? 0.924 9.602 9.992 1 94.62 66 TYR B O 1
ATOM 2297 N N . ARG B 1 67 ? 1.257 7.465 10.281 1 96.62 67 ARG B N 1
ATOM 2298 C CA . ARG B 1 67 ? 2.076 7.32 9.078 1 96.62 67 ARG B CA 1
ATOM 2299 C C . ARG B 1 67 ? 1.89 5.941 8.453 1 96.62 67 ARG B C 1
ATOM 2301 O O . ARG B 1 67 ? 1.712 4.949 9.164 1 96.62 67 ARG B O 1
ATOM 2308 N N . GLU B 1 68 ? 1.921 5.867 7.156 1 97 68 GLU B N 1
ATOM 2309 C CA . GLU B 1 68 ? 1.874 4.598 6.434 1 97 68 GLU B CA 1
ATOM 2310 C C . GLU B 1 68 ? 2.584 4.703 5.086 1 97 68 GLU B C 1
ATOM 2312 O O . GLU B 1 68 ? 2.611 5.773 4.477 1 97 68 GLU B O 1
ATOM 2317 N N . GLN B 1 69 ? 3.199 3.617 4.664 1 98.38 69 GLN B N 1
ATOM 2318 C CA . GLN B 1 69 ? 3.803 3.559 3.338 1 98.38 69 GLN B CA 1
ATOM 2319 C C . GLN B 1 69 ? 2.736 3.506 2.248 1 98.38 69 GLN B C 1
ATOM 2321 O O . GLN B 1 69 ? 1.772 2.744 2.352 1 98.38 69 GLN B O 1
ATOM 2326 N N . VAL B 1 70 ? 2.904 4.301 1.22 1 98.56 70 VAL B N 1
ATOM 2327 C CA . VAL B 1 70 ? 1.928 4.387 0.139 1 98.56 70 VAL B CA 1
ATOM 2328 C C . VAL B 1 70 ? 2.406 3.562 -1.056 1 98.56 70 VAL B C 1
ATOM 2330 O O . VAL B 1 70 ? 1.667 2.727 -1.578 1 98.56 70 VAL B O 1
ATOM 2333 N N . CYS B 1 71 ? 3.588 3.846 -1.505 1 98.31 71 CYS B N 1
ATOM 2334 C CA . CYS B 1 71 ? 4.18 3.189 -2.666 1 98.31 71 CYS B CA 1
ATOM 2335 C C . CYS B 1 71 ? 5.648 3.566 -2.818 1 98.31 71 CYS B C 1
ATOM 2337 O O . CYS B 1 71 ? 6.191 4.309 -1.998 1 98.31 71 CYS B O 1
ATOM 2339 N N . SER B 1 72 ? 6.266 2.945 -3.748 1 98 72 SER B N 1
ATOM 2340 C CA . SER B 1 72 ? 7.605 3.324 -4.191 1 98 72 SER B CA 1
ATOM 2341 C C . SER B 1 72 ? 7.617 3.654 -5.684 1 98 72 SER B C 1
ATOM 23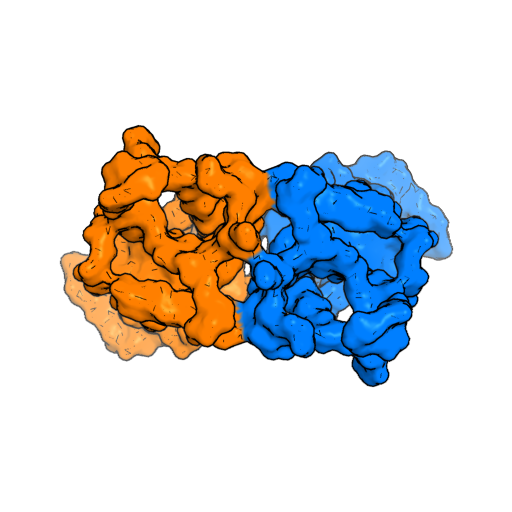43 O O . SER B 1 72 ? 6.953 2.988 -6.477 1 98 72 SER B O 1
ATOM 2345 N N . LEU B 1 73 ? 8.328 4.629 -5.957 1 97.69 73 LEU B N 1
ATOM 2346 C CA . LEU B 1 73 ? 8.602 4.969 -7.352 1 97.69 73 LEU B CA 1
ATOM 2347 C C . LEU B 1 73 ? 10.102 5.02 -7.613 1 97.69 73 LEU B C 1
ATOM 2349 O O . LEU B 1 73 ? 10.875 5.406 -6.738 1 97.69 73 LEU B O 1
ATOM 2353 N N . GLY B 1 74 ? 10.484 4.559 -8.789 1 96.31 74 GLY B N 1
ATOM 2354 C CA . GLY B 1 74 ? 11.875 4.555 -9.188 1 96.31 74 GLY B CA 1
ATOM 2355 C C . GLY B 1 74 ? 12.062 4.582 -10.695 1 96.31 74 GLY B C 1
ATOM 2356 O O . GLY B 1 74 ? 11.414 3.826 -11.422 1 96.31 74 GLY B O 1
ATOM 2357 N N . SER B 1 75 ? 12.906 5.492 -11.117 1 96.19 75 SER B N 1
ATOM 2358 C CA . SER B 1 75 ? 13.211 5.586 -12.539 1 96.19 75 SER B CA 1
ATOM 2359 C C . SER B 1 75 ? 14.43 6.469 -12.781 1 96.19 75 SER B C 1
ATOM 2361 O O . SER B 1 75 ? 14.906 7.145 -11.867 1 96.19 75 SER B O 1
ATOM 2363 N N . ARG B 1 76 ? 14.867 6.445 -13.953 1 94.12 76 ARG B N 1
ATOM 2364 C CA . ARG B 1 76 ? 15.961 7.312 -14.383 1 94.12 76 ARG B CA 1
ATOM 2365 C C . ARG B 1 76 ? 15.453 8.711 -14.703 1 94.12 76 ARG B C 1
ATOM 2367 O O . ARG B 1 76 ? 16.25 9.656 -14.805 1 94.12 76 ARG B O 1
ATOM 2374 N N . ALA B 1 77 ? 14.188 8.852 -14.812 1 94.94 77 ALA B N 1
ATOM 2375 C CA . ALA B 1 77 ? 13.641 10.094 -15.367 1 94.94 77 ALA B CA 1
ATOM 2376 C C . ALA B 1 77 ? 13.156 11.023 -14.258 1 94.94 77 ALA B C 1
ATOM 2378 O O . ALA B 1 77 ? 12.945 12.211 -14.484 1 94.94 77 ALA B O 1
ATOM 2379 N N . ARG B 1 78 ? 12.953 10.477 -13.078 1 95.38 78 ARG B N 1
ATOM 2380 C CA . ARG B 1 78 ? 12.273 11.289 -12.07 1 95.38 78 ARG B CA 1
ATOM 2381 C C . ARG B 1 78 ? 13.211 12.352 -11.508 1 95.38 78 ARG B C 1
ATOM 2383 O O . ARG B 1 78 ? 12.758 13.383 -11.008 1 95.38 78 ARG B O 1
ATOM 2390 N N . ASP B 1 79 ? 14.469 12.086 -11.492 1 94.44 79 ASP B N 1
ATOM 2391 C CA . ASP B 1 79 ? 15.508 12.992 -11.008 1 94.44 79 ASP B CA 1
ATOM 2392 C C . ASP B 1 79 ? 16.547 13.273 -12.094 1 94.44 79 ASP B C 1
ATOM 2394 O O . ASP B 1 79 ? 17.172 12.344 -12.617 1 94.44 79 ASP B O 1
ATOM 2398 N N . PRO B 1 80 ? 16.766 14.555 -12.422 1 94.56 80 PRO B N 1
ATOM 2399 C CA . PRO B 1 80 ? 17.703 14.875 -13.492 1 94.56 80 PRO B CA 1
ATOM 2400 C C . PRO B 1 80 ? 19.141 14.469 -13.148 1 94.56 80 PRO B C 1
ATOM 2402 O O . PRO B 1 80 ? 20 14.438 -14.031 1 94.56 80 PRO B O 1
ATOM 2405 N N . ARG B 1 81 ? 19.453 14.125 -11.961 1 91.94 81 ARG B N 1
ATOM 2406 C CA . ARG B 1 81 ? 20.812 13.773 -11.531 1 91.94 81 ARG B CA 1
ATOM 2407 C C . ARG B 1 81 ? 21.094 12.289 -11.766 1 91.94 81 ARG B C 1
ATOM 2409 O O . ARG B 1 81 ? 22.219 11.836 -11.602 1 91.94 81 ARG B O 1
ATOM 2416 N N . GLY B 1 82 ? 20 11.57 -12.086 1 91.19 82 GLY B N 1
ATOM 2417 C CA . GLY B 1 82 ? 20.141 10.148 -12.375 1 91.19 82 GLY B CA 1
ATOM 2418 C C . GLY B 1 82 ? 19.047 9.312 -11.742 1 91.19 82 GLY B C 1
ATOM 2419 O O . GLY B 1 82 ? 18.016 9.836 -11.312 1 91.19 82 GLY B O 1
ATOM 2420 N N . TRP B 1 83 ? 19.328 8 -11.75 1 92.31 83 TRP B N 1
ATOM 2421 C CA . TRP B 1 83 ? 18.328 7.094 -11.195 1 92.31 83 TRP B CA 1
ATOM 2422 C C . TRP B 1 83 ? 18.047 7.434 -9.734 1 92.31 83 TRP B C 1
ATOM 2424 O O . TRP B 1 83 ? 18.969 7.66 -8.953 1 92.31 83 TRP B O 1
ATOM 2434 N N . SER B 1 84 ? 16.812 7.465 -9.453 1 94.62 84 SER B N 1
ATOM 2435 C CA . SER B 1 84 ? 16.391 7.703 -8.078 1 94.62 84 SER B CA 1
ATOM 2436 C C . SER B 1 84 ? 15.148 6.887 -7.73 1 94.62 84 SER B C 1
ATOM 2438 O O . SER B 1 84 ? 14.289 6.668 -8.586 1 94.62 84 SER B O 1
ATOM 2440 N N . THR B 1 85 ? 15.164 6.352 -6.547 1 96.19 85 THR B N 1
ATOM 2441 C CA . THR B 1 85 ? 13.992 5.684 -5.988 1 96.19 85 THR B CA 1
ATOM 2442 C C . TH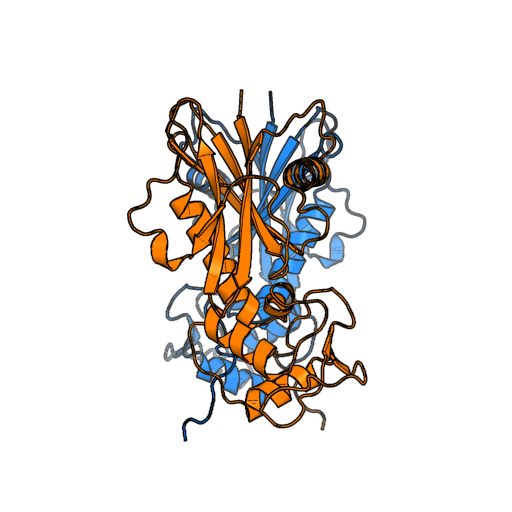R B 1 85 ? 13.5 6.406 -4.738 1 96.19 85 THR B C 1
ATOM 2444 O O . THR B 1 85 ? 14.305 6.824 -3.9 1 96.19 85 THR B O 1
ATOM 2447 N N . THR B 1 86 ? 12.234 6.578 -4.656 1 97.56 86 THR B N 1
ATOM 2448 C CA . THR B 1 86 ? 11.672 7.188 -3.457 1 97.56 86 THR B CA 1
ATOM 2449 C C . THR B 1 86 ? 10.578 6.305 -2.859 1 97.56 86 THR B C 1
ATOM 2451 O O . THR B 1 86 ? 9.82 5.668 -3.592 1 97.56 86 THR B O 1
ATOM 2454 N N . LEU B 1 87 ? 10.609 6.203 -1.565 1 98.38 87 LEU B N 1
ATOM 2455 C CA . LEU B 1 87 ? 9.508 5.633 -0.794 1 98.38 87 LEU B CA 1
ATOM 2456 C C . LEU B 1 87 ? 8.562 6.727 -0.311 1 98.38 87 LEU B C 1
ATOM 2458 O O . LEU B 1 87 ? 8.977 7.641 0.403 1 98.38 87 LEU B O 1
ATOM 2462 N N . VAL B 1 88 ? 7.34 6.609 -0.724 1 98.81 88 VAL B N 1
ATOM 2463 C CA . VAL B 1 88 ? 6.344 7.637 -0.438 1 98.81 88 VAL B CA 1
ATOM 2464 C C . VAL B 1 88 ? 5.543 7.246 0.804 1 98.81 88 VAL B C 1
ATOM 2466 O O . VAL B 1 88 ? 5.066 6.113 0.913 1 98.81 88 VAL B O 1
ATOM 2469 N N . TYR B 1 89 ? 5.414 8.148 1.71 1 98.75 89 TYR B N 1
ATOM 2470 C CA . TYR B 1 89 ? 4.625 7.945 2.92 1 98.75 89 TYR B CA 1
ATOM 2471 C C . TYR B 1 89 ? 3.502 8.969 3.021 1 98.75 89 TYR B C 1
ATOM 2473 O O . TYR B 1 89 ? 3.641 10.102 2.547 1 98.75 89 TYR B O 1
ATOM 2481 N N . LEU B 1 90 ? 2.416 8.547 3.621 1 98.75 90 LEU B N 1
ATOM 2482 C CA . LEU B 1 90 ? 1.319 9.422 4.023 1 98.75 90 LEU B CA 1
ATOM 2483 C C . LEU B 1 90 ? 1.332 9.648 5.531 1 98.75 90 LEU B C 1
ATOM 2485 O O . LEU B 1 90 ? 1.394 8.688 6.309 1 98.75 90 LEU B O 1
ATOM 2489 N N . CYS B 1 91 ? 1.366 10.852 5.922 1 98.25 91 CYS B N 1
ATOM 2490 C CA . CYS B 1 91 ? 1.268 11.227 7.328 1 98.25 91 CYS B CA 1
ATOM 2491 C C . CYS B 1 91 ? 0.063 12.133 7.566 1 98.25 91 CYS B C 1
ATOM 2493 O O . CYS B 1 91 ? -0.171 13.078 6.812 1 98.25 91 CYS B O 1
ATOM 2495 N N . LEU B 1 92 ? -0.726 11.812 8.57 1 97.5 92 LEU B N 1
ATOM 2496 C CA . LEU B 1 92 ? -1.867 12.625 8.984 1 97.5 92 LEU B CA 1
ATOM 2497 C C . LEU B 1 92 ? -1.63 13.234 10.359 1 97.5 92 LEU B C 1
ATOM 2499 O O . LEU B 1 92 ? -1.247 12.531 11.297 1 97.5 92 LEU B O 1
ATOM 2503 N N . VAL B 1 93 ? -1.846 14.539 10.422 1 96.5 93 VAL B N 1
ATOM 2504 C CA . VAL B 1 93 ? -1.581 15.234 11.68 1 96.5 93 VAL B CA 1
ATOM 2505 C C . VAL B 1 93 ? -2.832 15.984 12.125 1 96.5 93 VAL B C 1
ATOM 2507 O O . VAL B 1 93 ? -3.746 16.219 11.328 1 96.5 93 VAL B O 1
ATOM 2510 N N . SER B 1 94 ? -2.869 16.359 13.383 1 93.94 94 SER B N 1
ATOM 2511 C CA . SER B 1 94 ? -3.975 17.125 13.953 1 93.94 94 SER B CA 1
ATOM 2512 C C . SER B 1 94 ? -4.055 18.516 13.336 1 93.94 94 SER B C 1
ATOM 2514 O O . SER B 1 94 ? -3.045 19.047 12.875 1 93.94 94 SER B O 1
ATOM 2516 N N . PRO B 1 95 ? -5.273 19.062 13.367 1 94.94 95 PRO B N 1
ATOM 2517 C CA . PRO B 1 95 ? -5.418 20.438 12.844 1 94.94 95 PRO B CA 1
ATOM 2518 C C . PRO B 1 95 ? -4.512 21.438 13.555 1 94.94 95 PRO B C 1
ATOM 2520 O O . PRO B 1 95 ? -4.121 22.438 12.969 1 94.94 95 PRO B O 1
ATOM 2523 N N . ASP B 1 96 ? -4.156 21.141 14.766 1 92 96 ASP B N 1
ATOM 2524 C CA . ASP B 1 96 ? -3.402 22.094 15.57 1 92 96 ASP B CA 1
ATOM 2525 C C . ASP B 1 96 ? -1.912 21.766 15.562 1 92 96 ASP B C 1
ATOM 2527 O O . ASP B 1 96 ? -1.148 22.281 16.375 1 92 96 ASP B O 1
ATOM 2531 N N . CYS B 1 97 ? -1.528 20.891 14.68 1 91.62 97 CYS B N 1
ATOM 2532 C CA . CYS B 1 97 ? -0.11 20.562 14.57 1 91.62 97 CYS B CA 1
ATOM 2533 C C . CYS B 1 97 ? 0.717 21.828 14.344 1 91.62 97 CYS B C 1
ATOM 2535 O O . CYS B 1 97 ? 0.427 22.609 13.445 1 91.62 97 CYS B O 1
ATOM 2537 N N . PRO B 1 98 ? 1.706 21.969 15.219 1 87.44 98 PRO B N 1
ATOM 2538 C CA . PRO B 1 98 ? 2.535 23.156 15.039 1 87.44 98 PRO B CA 1
ATOM 2539 C C . PRO B 1 98 ? 3.389 23.094 13.773 1 87.44 98 PRO B C 1
ATOM 2541 O O . PRO B 1 98 ? 3.797 22.016 13.352 1 87.44 98 PRO B O 1
ATOM 2544 N N . LEU B 1 99 ? 3.621 24.25 13.227 1 88.06 99 LEU B N 1
ATOM 2545 C CA . LEU B 1 99 ? 4.504 24.359 12.07 1 88.06 99 LEU B CA 1
ATOM 2546 C C . LEU B 1 99 ? 5.934 24.672 12.508 1 88.06 99 LEU B C 1
ATOM 2548 O O . LEU B 1 99 ? 6.184 25.688 13.156 1 88.06 99 LEU B O 1
ATOM 2552 N N . SER B 1 100 ? 6.824 23.812 12.25 1 89.81 100 SER B N 1
ATOM 2553 C CA . SER B 1 100 ? 8.227 24.031 12.57 1 89.81 100 SER B CA 1
ATOM 2554 C C . SER B 1 100 ? 9.031 24.391 11.328 1 89.81 100 SER B C 1
ATOM 2556 O O . SER B 1 100 ? 10.039 25.094 11.406 1 89.81 100 SER B O 1
ATOM 2558 N N . ARG B 1 101 ? 8.656 23.922 10.234 1 94 101 ARG B N 1
ATOM 2559 C CA . ARG B 1 101 ? 9.352 24.062 8.961 1 94 101 ARG B CA 1
ATOM 2560 C C . ARG B 1 101 ? 8.367 23.969 7.793 1 94 101 ARG B C 1
ATOM 2562 O O . ARG B 1 101 ? 7.418 23.188 7.832 1 94 101 ARG B O 1
ATOM 2569 N N . GLY B 1 102 ? 8.609 24.922 6.805 1 96.88 102 GLY B N 1
ATOM 2570 C CA . GLY B 1 102 ? 7.77 24.891 5.621 1 96.88 102 GLY B CA 1
ATOM 2571 C C . GLY B 1 102 ? 6.5 25.703 5.762 1 96.88 102 GLY B C 1
ATOM 2572 O O . GLY B 1 102 ? 6.477 26.703 6.477 1 96.88 102 GLY B O 1
ATOM 2573 N N . GLN B 1 103 ? 5.5 25.344 4.969 1 97.31 103 GLN B N 1
ATOM 2574 C CA . GLN B 1 103 ? 4.215 26.031 4.969 1 97.31 103 GLN B CA 1
ATOM 2575 C C . GLN B 1 103 ? 3.078 25.078 4.641 1 97.31 103 GLN B C 1
ATOM 2577 O O . GLN B 1 103 ? 3.27 24.109 3.889 1 97.31 103 GLN B O 1
ATOM 2582 N N . TRP B 1 104 ? 1.974 25.359 5.234 1 97.25 104 TRP B N 1
ATOM 2583 C CA . TRP B 1 104 ? 0.748 24.641 4.902 1 97.25 104 TRP B CA 1
ATOM 2584 C C . TRP B 1 104 ? 0.04 25.297 3.717 1 97.25 104 TRP B C 1
ATOM 2586 O O . TRP B 1 104 ? -0.173 26.516 3.705 1 97.25 104 TRP B O 1
ATOM 2596 N N . LEU B 1 105 ? -0.316 24.531 2.75 1 97.44 105 LEU B N 1
ATOM 2597 C CA . LEU B 1 105 ? -1.064 25.016 1.597 1 97.44 105 LEU B CA 1
ATOM 2598 C C . LEU B 1 105 ? -2.332 24.188 1.385 1 97.44 105 LEU B C 1
ATOM 2600 O O . LEU B 1 105 ? -2.297 22.969 1.437 1 97.44 105 LEU B O 1
ATOM 2604 N N . PRO B 1 106 ? -3.42 24.891 1.13 1 97.38 106 PRO B N 1
ATOM 2605 C CA . PRO B 1 106 ? -4.609 24.125 0.753 1 97.38 106 PRO B CA 1
ATOM 2606 C C . PRO B 1 106 ? -4.41 23.312 -0.527 1 97.38 106 PRO B C 1
ATOM 2608 O O . PRO B 1 106 ? -3.785 23.797 -1.475 1 97.38 106 PRO B O 1
ATOM 2611 N N . LEU B 1 107 ? -4.949 22.141 -0.53 1 97.19 107 LEU B N 1
ATOM 2612 C CA . LEU B 1 107 ? -4.816 21.281 -1.699 1 97.19 107 LEU B CA 1
ATOM 2613 C C . LEU B 1 107 ? -5.391 21.953 -2.941 1 97.19 107 LEU B C 1
ATOM 2615 O O . LEU B 1 107 ? -4.863 21.781 -4.043 1 97.19 107 LEU B O 1
ATOM 2619 N N . GLN B 1 108 ? -6.359 22.688 -2.756 1 94.56 108 GLN B N 1
ATOM 2620 C CA . GLN B 1 108 ? -7.047 23.344 -3.869 1 94.56 108 GLN B CA 1
ATOM 2621 C C . GLN B 1 108 ? -6.16 24.391 -4.52 1 94.56 108 GLN B C 1
ATOM 2623 O O . GLN B 1 108 ? -6.434 24.844 -5.641 1 94.56 108 GLN B O 1
ATOM 2628 N N . SER B 1 109 ? -5.199 24.812 -3.879 1 93.88 109 SER B N 1
ATOM 2629 C CA . SER B 1 109 ? -4.328 25.859 -4.391 1 93.88 109 SER B CA 1
ATOM 2630 C C . SER B 1 109 ? -3.145 25.281 -5.156 1 93.88 109 SER B C 1
ATOM 2632 O O . SER B 1 109 ? -2.355 26.016 -5.75 1 93.88 109 SER B O 1
ATOM 2634 N N . LEU B 1 110 ? -3.035 23.969 -5.188 1 93.69 110 LEU B N 1
ATOM 2635 C CA . LEU B 1 110 ? -1.839 23.312 -5.703 1 93.69 110 LEU B CA 1
ATOM 2636 C C . LEU B 1 110 ? -1.723 23.5 -7.211 1 93.69 110 LEU B C 1
ATOM 2638 O O . LEU B 1 110 ? -0.624 23.703 -7.734 1 93.69 110 LEU B O 1
ATOM 2642 N N . PRO B 1 111 ? -2.916 23.422 -7.836 1 89.56 111 PRO B N 1
ATOM 2643 C CA . PRO B 1 111 ? -2.781 23.625 -9.281 1 89.56 111 PRO B CA 1
ATOM 2644 C C . PRO B 1 111 ? -2.082 24.922 -9.641 1 89.56 111 PRO B C 1
ATOM 2646 O O . PRO B 1 111 ? -2.426 25.984 -9.102 1 89.56 111 PRO B O 1
ATOM 2649 N N . GLY B 1 112 ? -1.019 24.875 -10.406 1 89.5 112 GLY B N 1
ATOM 2650 C CA . GLY B 1 112 ? -0.284 26.062 -10.844 1 89.5 112 GLY B CA 1
ATOM 2651 C C . GLY B 1 112 ? 0.971 26.312 -10.039 1 89.5 112 GLY B C 1
ATOM 2652 O O . GLY B 1 112 ? 1.782 27.172 -10.398 1 89.5 112 GLY B O 1
ATOM 2653 N N . ILE B 1 113 ? 1.064 25.688 -8.93 1 93.25 113 ILE B N 1
ATOM 2654 C CA . ILE B 1 113 ? 2.246 25.828 -8.086 1 93.25 113 ILE B CA 1
ATOM 2655 C C . ILE B 1 113 ? 3.352 24.906 -8.586 1 93.25 113 ILE B C 1
ATOM 2657 O O . ILE B 1 113 ? 3.121 23.703 -8.797 1 93.25 113 ILE B O 1
ATOM 2661 N N . PRO B 1 114 ? 4.422 25.5 -8.82 1 95.62 114 PRO B N 1
ATOM 2662 C CA . PRO B 1 114 ? 5.539 24.656 -9.258 1 95.62 114 PRO B CA 1
ATOM 2663 C C . PRO B 1 114 ? 6.023 23.703 -8.164 1 95.62 114 PRO B C 1
ATOM 2665 O O . PRO B 1 114 ? 6.473 24.156 -7.105 1 95.62 114 PRO B O 1
ATOM 2668 N N . LEU B 1 115 ? 6.004 22.438 -8.391 1 98.06 115 LEU B N 1
ATOM 2669 C CA . LEU B 1 115 ? 6.488 21.422 -7.473 1 98.06 115 LEU B CA 1
ATOM 2670 C C . LEU B 1 115 ? 7.77 20.781 -7.996 1 98.06 115 LEU B C 1
ATOM 2672 O O . LEU B 1 115 ? 7.938 20.609 -9.203 1 98.06 115 LEU B O 1
ATOM 2676 N N . ALA B 1 116 ? 8.625 20.453 -7.117 1 98 116 ALA B N 1
ATOM 2677 C CA . ALA B 1 116 ? 9.898 19.828 -7.48 1 98 116 ALA B CA 1
ATOM 2678 C C . ALA B 1 116 ? 9.695 18.406 -7.961 1 98 116 ALA B C 1
ATOM 2680 O O . ALA B 1 116 ? 8.805 17.703 -7.484 1 98 116 ALA B O 1
ATOM 2681 N N . PHE B 1 117 ? 10.531 18.031 -8.969 1 97.38 117 PHE B N 1
ATOM 2682 C CA . PHE B 1 117 ? 10.594 16.656 -9.43 1 97.38 117 PHE B CA 1
ATOM 2683 C C . PHE B 1 117 ? 9.211 16.156 -9.812 1 97.38 117 PHE B C 1
ATOM 2685 O O . PHE B 1 117 ? 8.5 16.812 -10.586 1 97.38 117 PHE B O 1
ATOM 2692 N N . ASP B 1 118 ? 8.836 14.969 -9.383 1 98 118 ASP B N 1
ATOM 2693 C CA . ASP B 1 118 ? 7.531 14.383 -9.68 1 98 118 ASP B CA 1
ATOM 2694 C C . ASP B 1 118 ? 6.625 14.414 -8.445 1 98 118 ASP B C 1
ATOM 2696 O O . ASP B 1 118 ? 5.816 13.508 -8.242 1 98 118 ASP B O 1
ATOM 2700 N N . HIS B 1 119 ? 6.824 15.391 -7.656 1 98.44 119 HIS B N 1
ATOM 2701 C CA . HIS B 1 119 ? 6.117 15.445 -6.379 1 98.44 119 HIS B CA 1
ATOM 2702 C C . HIS B 1 119 ? 4.609 15.539 -6.586 1 98.44 119 HIS B C 1
ATOM 2704 O O . HIS B 1 119 ? 3.834 15.07 -5.75 1 98.44 119 HIS B O 1
ATOM 2710 N N . ALA B 1 120 ? 4.184 16.109 -7.715 1 97.94 120 ALA B N 1
ATOM 2711 C CA . ALA B 1 120 ? 2.754 16.125 -8.008 1 97.94 120 ALA B CA 1
ATOM 2712 C C . ALA B 1 120 ? 2.197 14.703 -8.07 1 97.94 120 ALA B C 1
ATOM 2714 O O . ALA B 1 120 ? 1.094 14.438 -7.59 1 97.94 120 ALA B O 1
ATOM 2715 N N . GLN B 1 121 ? 2.955 13.852 -8.633 1 97.88 121 GLN B N 1
ATOM 2716 C CA . GLN B 1 121 ? 2.555 12.453 -8.734 1 97.88 121 GLN B CA 1
ATOM 2717 C C . GLN B 1 121 ? 2.535 11.789 -7.359 1 97.88 121 GLN B C 1
ATOM 2719 O O . GLN B 1 121 ? 1.637 11 -7.059 1 97.88 121 GLN B O 1
ATOM 2724 N N . LEU B 1 122 ? 3.529 12.07 -6.539 1 98.69 122 LEU B N 1
ATOM 2725 C CA . LEU B 1 122 ? 3.588 11.508 -5.191 1 98.69 122 LEU B CA 1
ATOM 2726 C C . LEU B 1 122 ? 2.373 11.938 -4.371 1 98.69 122 LEU B C 1
ATOM 2728 O O . LEU B 1 122 ? 1.771 11.117 -3.676 1 98.69 122 LEU B O 1
ATOM 2732 N N . ILE B 1 123 ? 2.033 13.164 -4.508 1 98.69 123 ILE B N 1
ATOM 2733 C CA . ILE B 1 123 ? 0.881 13.711 -3.803 1 98.69 123 ILE B CA 1
ATOM 2734 C C . ILE B 1 123 ? -0.394 13.016 -4.27 1 98.69 123 ILE B C 1
ATOM 2736 O O . ILE B 1 123 ? -1.222 12.609 -3.451 1 98.69 123 ILE B O 1
ATOM 2740 N N . ALA B 1 124 ? -0.554 12.867 -5.547 1 98.19 124 ALA B N 1
ATOM 2741 C CA . ALA B 1 124 ? -1.73 12.203 -6.105 1 98.19 124 ALA B CA 1
ATOM 2742 C C . ALA B 1 124 ? -1.87 10.781 -5.57 1 98.19 124 ALA B C 1
ATOM 2744 O O . ALA B 1 124 ? -2.971 10.352 -5.227 1 98.19 124 ALA B O 1
ATOM 2745 N N . LYS B 1 125 ? -0.793 10.07 -5.496 1 98.56 125 LYS B N 1
ATOM 2746 C CA . LYS B 1 125 ? -0.805 8.695 -4.988 1 98.56 125 LYS B CA 1
ATOM 2747 C C . LYS B 1 125 ? -1.222 8.664 -3.52 1 98.56 125 LYS B C 1
ATOM 2749 O O . LYS B 1 125 ? -1.993 7.789 -3.109 1 98.56 125 LYS B O 1
ATOM 2754 N N . ALA B 1 126 ? -0.716 9.508 -2.762 1 98.75 126 ALA B N 1
ATOM 2755 C CA . ALA B 1 126 ? -1.046 9.562 -1.34 1 98.75 126 ALA B CA 1
ATOM 2756 C C . ALA B 1 126 ? -2.516 9.914 -1.132 1 98.75 126 ALA B C 1
ATOM 2758 O O . ALA B 1 126 ? -3.18 9.352 -0.258 1 98.75 126 ALA B O 1
ATOM 2759 N N . LEU B 1 127 ? -2.994 10.867 -1.922 1 98.31 127 LEU B N 1
ATOM 2760 C CA . LEU B 1 127 ? -4.395 11.266 -1.812 1 98.31 127 LEU B CA 1
ATOM 2761 C C . LEU B 1 127 ? -5.316 10.125 -2.221 1 98.31 127 LEU B C 1
ATOM 2763 O O . LEU B 1 127 ? -6.375 9.93 -1.617 1 98.31 127 LEU B O 1
ATOM 2767 N N . GLU B 1 128 ? -4.926 9.438 -3.199 1 97.38 128 GLU B N 1
ATOM 2768 C CA . GLU B 1 128 ? -5.695 8.258 -3.588 1 97.38 128 GLU B CA 1
ATOM 2769 C C . GLU B 1 128 ? -5.738 7.23 -2.459 1 97.38 128 GLU B C 1
ATOM 2771 O O . GLU B 1 128 ? -6.797 6.676 -2.16 1 97.38 128 GLU B O 1
ATOM 2776 N N . ARG B 1 129 ? -4.621 7 -1.842 1 97.56 129 ARG B N 1
ATOM 2777 C CA . ARG B 1 129 ? -4.57 6.094 -0.701 1 97.56 129 ARG B CA 1
ATOM 2778 C C . ARG B 1 129 ? -5.488 6.566 0.42 1 97.56 129 ARG B C 1
ATOM 2780 O O . ARG B 1 129 ? -6.223 5.77 1.006 1 97.56 129 ARG B O 1
ATOM 2787 N N . LEU B 1 130 ? -5.41 7.785 0.697 1 97.44 130 LEU B N 1
ATOM 2788 C CA . LEU B 1 130 ? -6.27 8.359 1.729 1 97.44 130 LEU B CA 1
ATOM 2789 C C . LEU B 1 130 ? -7.742 8.133 1.398 1 97.44 130 LEU B C 1
ATOM 2791 O O . LEU B 1 130 ? -8.508 7.684 2.252 1 97.44 130 LEU B O 1
ATOM 2795 N N . ARG B 1 131 ? -8.086 8.406 0.176 1 95.12 131 ARG B N 1
ATOM 2796 C CA . ARG B 1 131 ? -9.477 8.289 -0.256 1 95.12 131 ARG B CA 1
ATOM 2797 C C . ARG B 1 131 ? -9.945 6.836 -0.195 1 95.12 131 ARG B C 1
ATOM 2799 O O . ARG B 1 131 ? -11 6.543 0.368 1 95.12 131 ARG B O 1
ATOM 2806 N N . VAL B 1 132 ? -9.211 5.965 -0.67 1 92.12 132 VAL B N 1
ATOM 2807 C CA . VAL B 1 132 ? -9.586 4.559 -0.735 1 92.12 132 VAL B CA 1
ATOM 2808 C C . VAL B 1 132 ? -9.68 3.982 0.676 1 92.12 132 VAL B C 1
ATOM 2810 O O . VAL B 1 132 ? -10.68 3.354 1.034 1 92.12 132 VAL B O 1
ATOM 2813 N N . LYS B 1 133 ? -8.648 4.203 1.455 1 93.38 133 LYS B N 1
ATOM 2814 C CA . LYS B 1 133 ? -8.609 3.611 2.789 1 93.38 133 LYS B CA 1
ATOM 2815 C C . LYS B 1 133 ? -9.688 4.203 3.689 1 93.38 133 LYS B C 1
ATOM 2817 O O . LYS B 1 133 ? -10.164 3.541 4.613 1 93.38 133 LYS B O 1
ATOM 2822 N N . SER B 1 134 ? -10.078 5.402 3.445 1 92.75 134 SER B N 1
ATOM 2823 C CA . SER B 1 134 ? -11.133 6.031 4.234 1 92.75 134 SER B CA 1
ATOM 2824 C C . SER B 1 134 ? -12.477 5.348 4.004 1 92.75 134 SER B C 1
ATOM 2826 O O . SER B 1 134 ? -13.375 5.422 4.852 1 92.75 134 SER B O 1
ATOM 2828 N N . ARG B 1 135 ? -12.586 4.695 2.877 1 88.25 135 ARG B N 1
ATOM 2829 C CA . ARG B 1 135 ? -13.844 4.023 2.557 1 88.25 135 ARG B CA 1
ATOM 2830 C C . ARG B 1 135 ? -14.055 2.803 3.447 1 88.25 135 ARG B C 1
ATOM 2832 O O . ARG B 1 135 ? -15.188 2.363 3.652 1 88.25 135 ARG B O 1
ATOM 2839 N N . TYR B 1 136 ? -12.922 2.334 3.988 1 86.75 136 TYR B N 1
ATOM 2840 C CA . TYR B 1 136 ? -13.109 1.072 4.695 1 86.75 136 TYR B CA 1
ATOM 2841 C C . TYR B 1 136 ? -12.477 1.119 6.078 1 86.75 136 TYR B C 1
ATOM 2843 O O . TYR B 1 136 ? -12.367 0.094 6.754 1 86.75 136 TYR B O 1
ATOM 2851 N N . SER B 1 137 ? -12.07 2.307 6.512 1 88.69 137 SER B N 1
ATOM 2852 C CA . SER B 1 137 ? -11.383 2.367 7.801 1 88.69 137 SER B CA 1
ATOM 2853 C C . SER B 1 137 ? -11.656 3.689 8.508 1 88.69 137 SER B C 1
ATOM 2855 O O . SER B 1 137 ? -12.312 4.574 7.953 1 88.69 137 SER B O 1
ATOM 2857 N N . THR B 1 138 ? -11.148 3.83 9.703 1 88.69 138 THR B N 1
ATOM 2858 C CA . THR B 1 138 ? -11.305 5.031 10.523 1 88.69 138 THR B CA 1
ATOM 2859 C C . THR B 1 138 ? -10.148 5.996 10.281 1 88.69 138 THR B C 1
ATOM 2861 O O . THR B 1 138 ? -9.883 6.875 11.109 1 88.69 138 THR B O 1
ATOM 2864 N N . LEU B 1 139 ? -9.531 5.883 9.203 1 92.69 139 LEU B N 1
ATOM 2865 C CA . LEU B 1 139 ? -8.328 6.645 8.891 1 92.69 139 LEU B CA 1
ATOM 2866 C C . LEU B 1 139 ? -8.57 8.141 9.078 1 92.69 139 LEU B C 1
ATOM 2868 O O . LEU B 1 139 ? -7.719 8.836 9.641 1 92.69 139 LEU B O 1
ATOM 2872 N N . PRO B 1 140 ? -9.703 8.727 8.797 1 94 140 PRO B N 1
ATOM 2873 C CA . PRO B 1 140 ? -9.914 10.172 8.867 1 94 140 PRO B CA 1
ATOM 2874 C C . PRO B 1 140 ? -9.852 10.703 10.297 1 94 140 PRO B C 1
ATOM 2876 O O . PRO B 1 140 ? -9.703 11.906 10.508 1 94 140 PRO B O 1
ATOM 2879 N N . VAL B 1 141 ? -9.984 9.805 11.266 1 92.12 141 VAL B N 1
ATOM 2880 C CA . VAL B 1 141 ? -9.953 10.227 12.664 1 92.12 141 VAL B CA 1
ATOM 2881 C C . VAL B 1 141 ? -8.609 10.883 12.969 1 92.12 141 VAL B C 1
ATOM 2883 O O . VAL B 1 141 ? -8.523 11.758 13.844 1 92.12 141 VAL B O 1
ATOM 2886 N N . HIS B 1 142 ? -7.652 10.523 12.227 1 93.56 142 HIS B N 1
ATOM 2887 C CA . HIS B 1 142 ? -6.297 10.992 12.492 1 93.56 142 HIS B CA 1
ATOM 2888 C C . HIS B 1 142 ? -6.105 12.43 12.031 1 93.56 142 HIS B C 1
ATOM 2890 O O . HIS B 1 142 ? -5.082 13.055 12.328 1 93.56 142 HIS B O 1
ATOM 2896 N N . LEU B 1 143 ? -7.047 12.93 11.359 1 96.19 143 LEU B N 1
ATOM 2897 C CA . LEU B 1 143 ? -7.012 14.32 10.922 1 96.19 143 LEU B CA 1
ATOM 2898 C C . LEU B 1 143 ? -7.719 15.227 11.93 1 96.19 143 LEU B C 1
ATOM 2900 O O . LEU B 1 143 ? -7.723 16.453 11.773 1 96.19 143 LEU B O 1
ATOM 2904 N N . LEU B 1 144 ? -8.289 14.617 12.906 1 94.38 144 LEU B N 1
ATOM 2905 C CA . LEU B 1 144 ? -9.047 15.375 13.898 1 94.38 144 LEU B CA 1
ATOM 2906 C C . LEU B 1 144 ? -8.234 15.578 15.172 1 94.38 144 LEU B C 1
ATOM 2908 O O . LEU B 1 144 ? -7.16 14.992 15.328 1 94.38 144 LEU B O 1
ATOM 2912 N N . GLY B 1 145 ? -8.695 16.422 16.031 1 91.19 145 GLY B N 1
ATOM 2913 C CA . GLY B 1 145 ? -8.062 16.641 17.312 1 91.19 145 GLY B CA 1
ATOM 2914 C C . GLY B 1 145 ? -8.25 15.492 18.281 1 91.19 145 GLY B C 1
ATOM 2915 O O . GLY B 1 145 ? -8.883 14.492 17.953 1 91.19 145 GLY B O 1
ATOM 2916 N N . GLU B 1 146 ? -7.699 15.641 19.438 1 89.12 146 GLU B N 1
ATOM 2917 C CA . GLU B 1 146 ? -7.801 14.617 20.469 1 89.12 146 GLU B CA 1
ATOM 2918 C C . GLU B 1 146 ? -9.258 14.289 20.781 1 89.12 146 GLU B C 1
ATOM 2920 O O . GLU B 1 146 ? -9.594 13.141 21.062 1 89.12 146 GLU B O 1
ATOM 2925 N N . GLU B 1 147 ? -10.016 15.352 20.734 1 92.81 147 GLU B N 1
ATOM 2926 C CA . GLU B 1 147 ? -11.461 15.219 20.906 1 92.81 147 GLU B CA 1
ATOM 2927 C C . GLU B 1 147 ? -12.203 15.859 19.734 1 92.81 147 GLU B C 1
ATOM 2929 O O . GLU B 1 147 ? -11.766 16.875 19.188 1 92.81 147 GLU B O 1
ATOM 2934 N N . PHE B 1 148 ? -13.305 15.195 19.422 1 93.38 148 PHE B N 1
ATOM 2935 C CA . PHE B 1 148 ? -14.086 15.695 18.297 1 93.38 148 PHE B CA 1
ATOM 2936 C C . PHE B 1 148 ? -15.555 15.305 18.422 1 93.38 148 PHE B C 1
ATOM 2938 O O . PHE B 1 148 ? -15.891 14.383 19.172 1 93.38 148 PHE B O 1
ATOM 2945 N N . THR B 1 149 ? -16.422 16.031 17.766 1 93.62 149 THR B N 1
ATOM 2946 C CA . THR B 1 149 ? -17.844 15.695 17.719 1 93.62 149 THR B CA 1
ATOM 2947 C C . THR B 1 149 ? -18.125 14.711 16.594 1 93.62 149 THR B C 1
ATOM 2949 O O . THR B 1 149 ? -17.297 14.531 15.695 1 93.62 149 THR B O 1
ATOM 2952 N N . PHE B 1 150 ? -19.234 14.164 16.703 1 92.88 150 PHE B N 1
ATOM 2953 C CA . PHE B 1 150 ? -19.656 13.25 15.648 1 92.88 150 PHE B CA 1
ATOM 2954 C C . PHE B 1 150 ? -19.766 13.984 14.32 1 92.88 150 PHE B C 1
ATOM 2956 O O . PHE B 1 150 ? -19.375 13.453 13.281 1 92.88 150 PHE B O 1
ATOM 2963 N N . SER B 1 151 ? -20.234 15.18 14.359 1 93.31 151 SER B N 1
ATOM 2964 C CA . SER B 1 151 ? -20.391 15.977 13.141 1 93.31 151 SER B CA 1
ATOM 2965 C C . SER B 1 151 ? -19.031 16.281 12.508 1 93.31 151 SER B C 1
ATOM 2967 O O . SER B 1 151 ? -18.906 16.297 11.281 1 93.31 151 SER B O 1
ATOM 2969 N N . GLU B 1 152 ? -18.125 16.547 13.328 1 94.44 152 GLU B N 1
ATOM 2970 C CA . GLU B 1 152 ? -16.766 16.797 12.828 1 94.44 152 GLU B CA 1
ATOM 2971 C C . GLU B 1 152 ? -16.188 15.562 12.141 1 94.44 152 GLU B C 1
ATOM 2973 O O . GLU B 1 152 ? -15.531 15.672 11.109 1 94.44 152 GLU B O 1
ATOM 2978 N N . LEU B 1 153 ? -16.453 14.43 12.75 1 94.06 153 LEU B N 1
ATOM 2979 C CA . LEU B 1 153 ? -16 13.18 12.156 1 94.06 153 LEU B CA 1
ATOM 2980 C C . LEU B 1 153 ? -16.672 12.938 10.812 1 94.06 153 LEU B C 1
ATOM 2982 O O . LEU B 1 153 ? -16 12.633 9.82 1 94.06 153 LEU B O 1
ATOM 2986 N N . GLN B 1 154 ? -17.922 13.117 10.781 1 94.06 154 GLN B N 1
ATOM 2987 C CA . GLN B 1 154 ? -18.672 12.945 9.539 1 94.06 154 GLN B CA 1
ATOM 2988 C C . GLN B 1 154 ? -18.172 13.898 8.461 1 94.06 154 GLN B C 1
ATOM 2990 O O . GLN B 1 154 ? -17.984 13.5 7.309 1 94.06 154 GLN B O 1
ATOM 2995 N N . ARG B 1 155 ? -17.984 15.086 8.828 1 96.12 155 ARG B N 1
ATOM 2996 C CA . ARG B 1 155 ? -17.516 16.094 7.883 1 96.12 155 ARG B CA 1
ATOM 2997 C C . ARG B 1 155 ? -16.141 15.727 7.324 1 96.12 155 ARG B C 1
ATOM 2999 O O . ARG B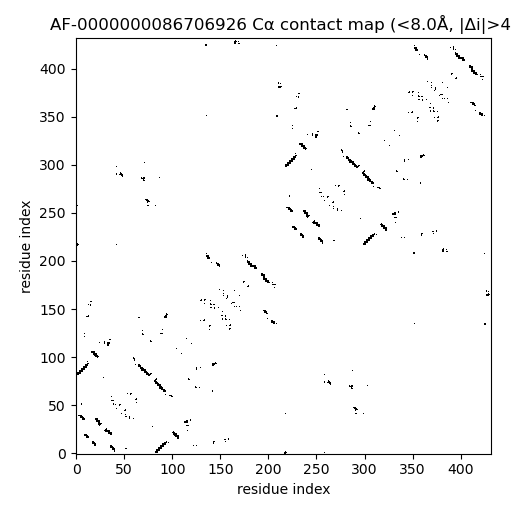 1 155 ? -15.875 15.914 6.137 1 96.12 155 ARG B O 1
ATOM 3006 N N . ALA B 1 156 ? -15.281 15.234 8.18 1 96.62 156 ALA B N 1
ATOM 3007 C CA . ALA B 1 156 ? -13.969 14.797 7.727 1 96.62 156 ALA B CA 1
ATOM 3008 C C . ALA B 1 156 ? -14.086 13.742 6.629 1 96.62 156 ALA B C 1
ATOM 3010 O O . ALA B 1 156 ? -13.422 13.828 5.594 1 96.62 156 ALA B O 1
ATOM 3011 N N . TYR B 1 157 ? -14.938 12.766 6.852 1 94.94 157 TYR B N 1
ATOM 3012 C CA . TYR B 1 157 ? -15.172 11.734 5.848 1 94.94 157 TYR B CA 1
ATOM 3013 C C . TYR B 1 157 ? -15.695 12.344 4.555 1 94.94 157 TYR B C 1
ATOM 3015 O O . TYR B 1 157 ? -15.219 12.016 3.465 1 94.94 157 TYR B O 1
ATOM 3023 N N . GLU B 1 158 ? -16.625 13.211 4.684 1 96.19 158 GLU B N 1
ATOM 3024 C CA . GLU B 1 158 ? -17.25 13.82 3.52 1 96.19 158 GLU B CA 1
ATOM 3025 C C . GLU B 1 158 ? -16.234 14.625 2.703 1 96.19 158 GLU B C 1
ATOM 3027 O O . GLU B 1 158 ? -16.281 14.609 1.472 1 96.19 158 GLU B O 1
ATOM 3032 N N . ILE B 1 159 ? -15.406 15.258 3.354 1 96.88 159 ILE B N 1
ATOM 3033 C CA . ILE B 1 159 ? -14.383 16.062 2.688 1 96.88 159 ILE B CA 1
ATOM 3034 C C . ILE B 1 159 ? -13.406 15.156 1.95 1 96.88 159 ILE B C 1
ATOM 3036 O O . ILE B 1 159 ? -13.094 15.391 0.781 1 96.88 159 ILE B O 1
ATOM 3040 N N . ILE B 1 160 ? -12.977 14.125 2.578 1 96.62 160 ILE B N 1
ATOM 3041 C CA . ILE B 1 160 ? -11.992 13.219 2.004 1 96.62 160 ILE B CA 1
ATOM 3042 C C . ILE B 1 160 ? -12.602 12.469 0.826 1 96.62 160 ILE B C 1
ATOM 3044 O O . ILE B 1 160 ? -11.977 12.336 -0.229 1 96.62 160 ILE B O 1
ATOM 3048 N N . LEU B 1 161 ? -13.812 12.055 0.987 1 93.5 161 LEU B N 1
ATOM 3049 C CA . LEU B 1 161 ? -14.461 11.211 -0.009 1 93.5 161 LEU B CA 1
ATOM 3050 C C . LEU B 1 161 ? -15.172 12.062 -1.058 1 93.5 161 LEU B C 1
ATOM 3052 O O . LEU B 1 161 ? -15.617 11.547 -2.086 1 93.5 161 LEU B O 1
ATOM 3056 N N . GLN B 1 162 ? -15.25 13.297 -0.784 1 93.19 162 GLN B N 1
ATOM 3057 C CA . GLN B 1 162 ? -15.891 14.242 -1.688 1 93.19 162 GLN B CA 1
ATOM 3058 C C . GLN B 1 162 ? -17.328 13.812 -2.012 1 93.19 162 GLN B C 1
ATOM 3060 O O . GLN B 1 162 ? -17.75 13.867 -3.17 1 93.19 162 GLN B O 1
ATOM 3065 N N . THR B 1 163 ? -18 13.312 -1.01 1 91 163 THR B N 1
ATOM 3066 C CA . THR B 1 163 ? -19.391 12.867 -1.108 1 91 163 THR B CA 1
ATOM 3067 C C . THR B 1 163 ? -20.125 13.094 0.208 1 91 163 THR B C 1
ATOM 3069 O O . THR B 1 163 ? -19.609 12.781 1.28 1 91 163 THR B O 1
ATOM 3072 N N . PRO B 1 164 ? -21.375 13.664 0.109 1 91.69 164 PRO B N 1
ATOM 3073 C CA . PRO B 1 164 ? -22.172 13.773 1.334 1 91.69 164 PRO B CA 1
ATOM 3074 C C . PRO B 1 164 ? -22.562 12.414 1.898 1 91.69 164 PRO B C 1
ATOM 3076 O O . PRO B 1 164 ? -22.672 11.438 1.15 1 91.69 164 PRO B O 1
ATOM 3079 N N . MET B 1 165 ? -22.688 12.406 3.152 1 90.06 165 MET B N 1
ATOM 3080 C CA . MET B 1 165 ? -23.062 11.156 3.803 1 90.06 165 MET B CA 1
ATOM 3081 C C . MET B 1 165 ? -24.375 11.305 4.559 1 90.06 165 MET B C 1
ATOM 3083 O O . MET B 1 165 ? -24.688 12.375 5.086 1 90.06 165 MET B O 1
ATOM 3087 N N . ASN B 1 166 ? -25.062 10.18 4.555 1 90.56 166 ASN B N 1
ATOM 3088 C CA . ASN B 1 166 ? -26.25 10.102 5.402 1 90.56 166 ASN B CA 1
ATOM 3089 C C . ASN B 1 166 ? -25.891 9.992 6.879 1 90.56 166 ASN B C 1
ATOM 3091 O O . ASN B 1 166 ? -25.203 9.047 7.281 1 90.56 166 ASN B O 1
ATOM 3095 N N . THR B 1 167 ? -26.422 10.914 7.625 1 91.31 167 THR B N 1
ATOM 3096 C CA . THR B 1 167 ? -26 11.023 9.023 1 91.31 167 THR B CA 1
ATOM 3097 C C . THR B 1 167 ? -26.391 9.766 9.797 1 91.31 167 THR B C 1
ATOM 3099 O O . THR B 1 167 ? -25.594 9.242 10.578 1 91.31 167 THR B O 1
ATOM 3102 N N . ALA B 1 168 ? -27.547 9.312 9.594 1 89.5 168 ALA B N 1
ATOM 3103 C CA . ALA B 1 168 ? -28.016 8.141 10.328 1 89.5 168 ALA B CA 1
ATOM 3104 C C . ALA B 1 168 ? -27.203 6.902 9.977 1 89.5 168 ALA B C 1
ATOM 3106 O O . ALA B 1 168 ? -26.797 6.141 10.867 1 89.5 168 ALA B O 1
ATOM 3107 N N . ALA B 1 169 ? -26.969 6.727 8.734 1 85.19 169 ALA B N 1
ATOM 3108 C CA . ALA B 1 169 ? -26.188 5.582 8.273 1 85.19 169 ALA B CA 1
ATOM 3109 C C . ALA B 1 169 ? -24.75 5.66 8.773 1 85.19 169 ALA B C 1
ATOM 3111 O O . ALA B 1 169 ? -24.172 4.648 9.164 1 85.19 169 ALA B O 1
ATOM 3112 N N . PHE B 1 170 ? -24.25 6.84 8.781 1 89.88 170 PHE B N 1
ATOM 3113 C CA . PHE B 1 170 ? -22.891 7.055 9.258 1 89.88 170 PHE B CA 1
ATOM 3114 C C . PHE B 1 170 ? -22.781 6.73 10.742 1 89.88 170 PHE B C 1
ATOM 3116 O O . PHE B 1 170 ? -21.859 6.035 11.164 1 89.88 170 PHE B O 1
ATOM 3123 N N . ARG B 1 171 ? -23.672 7.23 11.461 1 87.12 171 ARG B N 1
ATOM 3124 C CA . ARG B 1 171 ? -23.672 6.988 12.898 1 87.12 171 ARG B CA 1
ATOM 3125 C C . ARG B 1 171 ? -23.734 5.492 13.203 1 87.12 171 ARG B C 1
ATOM 3127 O O . ARG B 1 171 ? -23.016 5 14.07 1 87.12 171 ARG B O 1
ATOM 3134 N N . LYS B 1 172 ? -24.562 4.855 12.516 1 86 172 LYS B N 1
ATOM 3135 C CA . LYS B 1 172 ? -24.719 3.418 12.711 1 86 172 LYS B CA 1
ATOM 3136 C C . LYS B 1 172 ? -23.422 2.682 12.414 1 86 172 LYS B C 1
ATOM 3138 O O . LYS B 1 172 ? -23.016 1.797 13.172 1 86 172 LYS B O 1
ATOM 3143 N N . ARG B 1 173 ? -22.797 3.061 11.43 1 83.56 173 ARG B N 1
ATOM 3144 C CA . ARG B 1 173 ? -21.547 2.426 11.016 1 83.56 173 ARG B CA 1
ATOM 3145 C C . ARG B 1 173 ? -20.453 2.641 12.055 1 83.56 173 ARG B C 1
ATOM 3147 O O . ARG B 1 173 ? -19.734 1.704 12.406 1 83.56 173 ARG B O 1
ATOM 3154 N N . ILE B 1 174 ? -20.328 3.812 12.445 1 84.38 174 ILE B N 1
ATOM 3155 C CA . ILE B 1 174 ? -19.281 4.164 13.391 1 84.38 174 ILE B CA 1
ATOM 3156 C C . ILE B 1 174 ? -19.531 3.484 14.734 1 84.38 174 ILE B C 1
ATOM 3158 O O . ILE B 1 174 ? -18.594 3.021 15.391 1 84.38 174 ILE B O 1
ATOM 3162 N N . HIS B 1 175 ? -20.719 3.424 15.086 1 83.19 175 HIS B N 1
ATOM 3163 C CA . HIS B 1 175 ? -21.062 2.748 16.328 1 83.19 175 HIS B CA 1
ATOM 3164 C C . HIS B 1 175 ? -20.75 1.259 16.266 1 83.19 175 HIS B C 1
ATOM 3166 O O . HIS B 1 175 ? -20.266 0.675 17.234 1 83.19 175 HIS B O 1
ATOM 3172 N N . ARG B 1 176 ? -20.984 0.741 15.141 1 80 176 ARG B N 1
ATOM 3173 C CA . ARG B 1 176 ? -20.719 -0.678 14.945 1 80 176 ARG B CA 1
ATOM 3174 C C . ARG B 1 176 ? -19.219 -0.966 15.047 1 80 176 ARG B C 1
ATOM 3176 O O . ARG B 1 176 ? -18.812 -2.045 15.484 1 80 176 ARG B O 1
ATOM 3183 N N . ALA B 1 177 ? -18.438 -0.019 14.648 1 77.19 177 ALA B N 1
ATOM 3184 C CA . ALA B 1 177 ? -16.984 -0.189 14.664 1 77.19 177 ALA B CA 1
ATOM 3185 C C . ALA B 1 177 ? -16.438 -0.111 16.094 1 77.19 177 ALA B C 1
ATOM 3187 O O . ALA B 1 177 ? -15.32 -0.542 16.359 1 77.19 177 ALA B O 1
ATOM 3188 N N . GLU B 1 178 ? -17.156 0.334 17.016 1 80.19 178 GLU B N 1
ATOM 3189 C CA . GLU B 1 178 ? -16.828 0.416 18.438 1 80.19 178 GLU B CA 1
ATOM 3190 C C . GLU B 1 178 ? -15.477 1.074 18.656 1 80.19 178 GLU B C 1
ATOM 3192 O O . GLU B 1 178 ? -14.648 0.577 19.422 1 80.19 178 GLU B O 1
ATOM 3197 N N . ILE B 1 179 ? -15.336 2.141 17.984 1 78.69 179 ILE B N 1
ATOM 3198 C CA . ILE B 1 179 ? -14.008 2.734 18.031 1 78.69 179 ILE B CA 1
ATOM 3199 C C . ILE B 1 179 ? -14.055 4.047 18.812 1 78.69 179 ILE B C 1
ATOM 3201 O O . ILE B 1 179 ? -13.016 4.594 19.188 1 78.69 179 ILE B O 1
ATOM 3205 N N . LEU B 1 180 ? -15.18 4.59 19.047 1 84.81 180 LEU B N 1
ATOM 3206 C CA . LEU B 1 180 ? -15.305 5.891 19.703 1 84.81 180 LEU B CA 1
ATOM 3207 C C . LEU B 1 180 ? -15.617 5.734 21.188 1 84.81 180 LEU B C 1
ATOM 3209 O O . LEU B 1 180 ? -16.391 4.852 21.562 1 84.81 180 LEU B O 1
ATOM 3213 N N . CYS B 1 181 ? -14.945 6.516 21.891 1 87.44 181 CYS B N 1
ATOM 3214 C CA . CYS B 1 181 ? -15.227 6.598 23.312 1 87.44 181 CYS B CA 1
ATOM 3215 C C . CYS B 1 181 ? -15.828 7.949 23.688 1 87.44 181 CYS B C 1
ATOM 3217 O O . CYS B 1 181 ? -15.289 8.992 23.312 1 87.44 181 CYS B O 1
ATOM 3219 N N . ASP B 1 182 ? -16.953 7.816 24.422 1 89.69 182 ASP B N 1
ATOM 3220 C CA . ASP B 1 182 ? -17.547 9.031 24.969 1 89.69 182 ASP B CA 1
ATOM 3221 C C . ASP B 1 182 ? -16.688 9.602 26.094 1 89.69 182 ASP B C 1
ATOM 3223 O O . ASP B 1 182 ? -16.422 8.93 27.094 1 89.69 182 ASP B O 1
ATOM 3227 N N . THR B 1 183 ? -16.219 10.875 25.906 1 90.94 183 THR B N 1
ATOM 3228 C CA . THR B 1 183 ? -15.32 11.469 26.875 1 90.94 183 THR B CA 1
ATOM 3229 C C . THR B 1 183 ? -16.094 11.969 28.094 1 90.94 183 THR B C 1
ATOM 3231 O O . THR B 1 183 ? -15.5 12.273 29.125 1 90.94 183 THR B O 1
ATOM 3234 N N . GLY B 1 184 ? -17.359 12.094 27.953 1 90.25 184 GLY B N 1
ATOM 3235 C CA . GLY B 1 184 ? -18.188 12.688 28.984 1 90.25 184 GLY B CA 1
ATOM 3236 C C . GLY B 1 184 ? -18.266 14.195 28.891 1 90.25 184 GLY B C 1
ATOM 3237 O O . GLY B 1 184 ? -19.031 14.828 29.625 1 90.25 184 GLY B O 1
ATOM 3238 N N . ARG B 1 185 ? -17.516 14.719 28 1 90.5 185 ARG B N 1
ATOM 3239 C CA . ARG B 1 185 ? -17.5 16.156 27.797 1 90.5 185 ARG B CA 1
ATOM 3240 C C . ARG B 1 185 ? -18.359 16.562 26.609 1 90.5 185 ARG B C 1
ATOM 3242 O O . ARG B 1 185 ? -18.719 15.727 25.781 1 90.5 185 ARG B O 1
ATOM 3249 N N . LYS B 1 186 ? -18.797 17.891 26.734 1 89.25 186 LYS B N 1
ATOM 3250 C CA . LYS B 1 186 ? -19.609 18.422 25.625 1 89.25 186 LYS B CA 1
ATOM 3251 C C . LYS B 1 186 ? -19.047 19.734 25.109 1 89.25 186 LYS B C 1
ATOM 3253 O O . LYS B 1 186 ? -18.438 20.5 25.875 1 89.25 186 LYS B O 1
ATOM 3258 N N . ARG B 1 187 ? -19.062 19.859 23.828 1 82.81 187 ARG B N 1
ATOM 3259 C CA . ARG B 1 187 ? -18.734 21.141 23.219 1 82.81 187 ARG B CA 1
ATOM 3260 C C . ARG B 1 187 ? -19.906 22.109 23.312 1 82.81 187 ARG B C 1
ATOM 3262 O O . ARG B 1 187 ? -21.047 21.766 22.969 1 82.81 187 ARG B O 1
ATOM 3269 N N . THR B 1 188 ? -19.609 23.281 24.047 1 76.88 188 THR B N 1
ATOM 3270 C CA . THR B 1 188 ? -20.672 24.25 24.297 1 76.88 188 THR B CA 1
ATOM 3271 C C . THR B 1 188 ? -20.609 25.375 23.266 1 76.88 188 THR B C 1
ATOM 3273 O O . THR B 1 188 ? -19.547 25.953 23.016 1 76.88 188 THR B O 1
ATOM 3276 N N . GLY B 1 189 ? -21.109 25.203 22.094 1 63.62 189 GLY B N 1
ATOM 3277 C CA . GLY B 1 189 ? -21.25 26.328 21.188 1 63.62 189 GLY B CA 1
ATOM 3278 C C . GLY B 1 189 ? -22.672 26.844 21.078 1 63.62 189 GLY B C 1
ATOM 3279 O O . GLY B 1 189 ? -23.453 26.719 22.031 1 63.62 189 GLY B O 1
ATOM 3280 N N . ASN B 1 190 ? -22.922 27.719 20.047 1 65.06 190 ASN B N 1
ATOM 3281 C CA . ASN B 1 190 ? -24.203 28.359 19.828 1 65.06 190 ASN B CA 1
ATOM 3282 C C . ASN B 1 190 ? -25.312 27.344 19.594 1 65.06 190 ASN B C 1
ATOM 3284 O O . ASN B 1 190 ? -26.5 27.703 19.547 1 65.06 190 ASN B O 1
ATOM 3288 N N . GLN B 1 191 ? -24.844 26.156 19.422 1 63.41 191 GLN B N 1
ATOM 3289 C CA . GLN B 1 191 ? -25.828 25.125 19.141 1 63.41 191 GLN B CA 1
ATOM 3290 C C . GLN B 1 191 ? -25.922 24.125 20.297 1 63.41 191 GLN B C 1
ATOM 3292 O O . GLN B 1 191 ? -25.234 24.281 21.297 1 63.41 191 GLN B O 1
ATOM 3297 N N . ARG B 1 192 ? -26.812 23.25 20.266 1 73.19 192 ARG B N 1
ATOM 3298 C CA . ARG B 1 192 ? -26.984 22.172 21.234 1 73.19 192 ARG B CA 1
ATOM 3299 C C . ARG B 1 192 ? -25.641 21.531 21.578 1 73.19 192 ARG B C 1
ATOM 3301 O O . ARG B 1 192 ? -24.812 21.312 20.688 1 73.19 192 ARG B O 1
ATOM 3308 N N . PRO B 1 193 ? -25.484 21.484 22.828 1 81.19 193 PRO B N 1
ATOM 3309 C CA . PRO B 1 193 ? -24.219 20.875 23.219 1 81.19 193 PRO B CA 1
ATOM 3310 C C . PRO B 1 193 ? -23.969 19.531 22.531 1 81.19 193 PRO B C 1
ATOM 3312 O O . PRO B 1 193 ? -24.875 18.719 22.391 1 81.19 193 PRO B O 1
ATOM 3315 N N . ALA B 1 194 ? -22.828 19.453 21.938 1 89.12 194 ALA B N 1
ATOM 3316 C CA . ALA B 1 194 ? -22.484 18.234 21.219 1 89.12 194 ALA B CA 1
ATOM 3317 C C . ALA B 1 194 ? -21.5 17.391 22.016 1 89.12 194 ALA B C 1
ATOM 3319 O O . ALA B 1 194 ? -20.516 17.906 22.562 1 89.12 194 ALA B O 1
ATOM 3320 N N . ILE B 1 195 ? -21.75 16.109 22.109 1 91.56 195 ILE B N 1
ATOM 3321 C CA . ILE B 1 195 ? -20.891 15.164 22.812 1 91.56 195 ILE B CA 1
ATOM 3322 C C . ILE B 1 195 ? -19.531 15.102 22.156 1 91.56 195 ILE B C 1
ATOM 3324 O O . ILE B 1 195 ? -19.422 15.078 20.922 1 91.56 195 ILE B O 1
ATOM 3328 N N . LEU B 1 196 ? -18.5 15.062 22.984 1 94.06 196 LEU B N 1
ATOM 3329 C CA . LEU B 1 196 ? -17.141 14.914 22.5 1 94.06 196 LEU B CA 1
ATOM 3330 C C . LEU B 1 196 ? -16.672 13.461 22.594 1 94.06 196 LEU B C 1
ATOM 3332 O O . LEU B 1 196 ? -16.875 12.82 23.625 1 94.06 196 LEU B O 1
ATOM 3336 N N . TYR B 1 197 ? -16.062 13.023 21.469 1 92.75 197 TYR B N 1
ATOM 3337 C CA . TYR B 1 197 ? -15.547 11.664 21.391 1 92.75 197 TYR B CA 1
ATOM 3338 C C . TYR B 1 197 ? -14.023 11.656 21.281 1 92.75 197 TYR B C 1
ATOM 3340 O O . TYR B 1 197 ? -13.414 12.68 20.969 1 92.75 197 TYR B O 1
ATOM 3348 N N . ARG B 1 198 ? -13.484 10.516 21.688 1 90.44 198 ARG B N 1
ATOM 3349 C CA . ARG B 1 198 ? -12.086 10.227 21.406 1 90.44 198 ARG B CA 1
ATOM 3350 C C . ARG B 1 198 ? -11.914 8.805 20.875 1 90.44 198 ARG B C 1
ATOM 3352 O O . ARG B 1 198 ? -12.805 7.969 21.031 1 90.44 198 ARG B O 1
ATOM 3359 N N . ILE B 1 199 ? -10.781 8.617 20.219 1 84.12 199 ILE B N 1
ATOM 3360 C CA . ILE B 1 199 ? -10.547 7.277 19.688 1 84.12 199 ILE B CA 1
ATOM 3361 C C . ILE B 1 199 ? -10 6.375 20.797 1 84.12 199 ILE B C 1
ATOM 3363 O O . ILE B 1 199 ? -9.172 6.809 21.609 1 84.12 199 ILE B O 1
ATOM 3367 N N . GLU B 1 200 ? -10.547 5.223 20.984 1 74.62 200 GLU B N 1
ATOM 3368 C CA . GLU B 1 200 ? -10.102 4.273 22 1 74.62 200 GLU B CA 1
ATOM 3369 C C . GLU B 1 200 ? -8.703 3.746 21.688 1 74.62 200 GLU B C 1
ATOM 3371 O O . GLU B 1 200 ? -7.855 3.672 22.578 1 74.62 200 GLU B O 1
ATOM 3376 N N . ASP B 1 201 ? -8.617 3.221 20.516 1 66.31 201 ASP B N 1
ATOM 3377 C CA . ASP B 1 201 ? -7.328 2.678 20.094 1 66.31 201 ASP B CA 1
ATOM 3378 C C . ASP B 1 201 ? -6.82 3.377 18.844 1 66.31 201 ASP B C 1
ATOM 3380 O O . ASP B 1 201 ? -7.547 3.486 17.844 1 66.31 201 ASP B O 1
ATOM 3384 N N . PRO B 1 202 ? -5.703 4.004 19.062 1 59.62 202 PRO B N 1
ATOM 3385 C CA . PRO B 1 202 ? -5.168 4.82 17.969 1 59.62 202 PRO B CA 1
ATOM 3386 C C . PRO B 1 202 ? -5.012 4.043 16.672 1 59.62 202 PRO B C 1
ATOM 3388 O O . PRO B 1 202 ? -4.676 4.621 15.633 1 59.62 202 PRO B O 1
ATOM 3391 N N . SER B 1 203 ? -5.438 2.824 16.703 1 66.75 203 SER B N 1
ATOM 3392 C CA . SER B 1 203 ? -5.168 2.064 15.484 1 66.75 203 SER B CA 1
ATOM 3393 C C . SER B 1 203 ? -6.273 2.268 14.453 1 66.75 203 SER B C 1
ATOM 3395 O O . SER B 1 203 ? -7.398 2.629 14.797 1 66.75 203 SER B O 1
ATOM 3397 N N . CYS B 1 204 ? -5.891 2.49 13.203 1 72.25 204 CYS B N 1
ATOM 3398 C CA . CYS B 1 204 ? -6.844 2.49 12.094 1 72.25 204 CYS B CA 1
ATOM 3399 C C . CYS B 1 204 ? -7.59 1.164 12.023 1 72.25 204 CYS B C 1
ATOM 3401 O O . CYS B 1 204 ? -6.984 0.12 11.766 1 72.25 204 CYS B O 1
ATOM 3403 N N . VAL B 1 205 ? -8.906 1.215 12.383 1 74.06 205 VAL B N 1
ATOM 3404 C CA . VAL B 1 205 ? -9.742 0.021 12.398 1 74.06 205 VAL B CA 1
ATOM 3405 C C . VAL B 1 205 ? -10.539 -0.063 11.102 1 74.06 205 VAL B C 1
ATOM 3407 O O . VAL B 1 205 ? -11.039 0.95 10.602 1 74.06 205 VAL B O 1
ATOM 3410 N N . MET B 1 206 ? -10.586 -1.249 10.547 1 78 206 MET B N 1
ATOM 3411 C CA . MET B 1 206 ? -11.367 -1.482 9.336 1 78 206 MET B CA 1
ATOM 3412 C C . MET B 1 206 ? -12.836 -1.698 9.664 1 78 206 MET B C 1
ATOM 3414 O O . MET B 1 206 ? -13.172 -2.293 10.695 1 78 206 MET B O 1
ATOM 3418 N N . PHE B 1 207 ? -13.641 -1.068 8.797 1 73.31 207 PHE B N 1
ATOM 3419 C CA . PHE B 1 207 ? -15.062 -1.297 8.984 1 73.31 207 PHE B CA 1
ATOM 3420 C C . PHE B 1 207 ? -15.438 -2.725 8.609 1 73.31 207 PHE B C 1
ATOM 3422 O O . PHE B 1 207 ? -14.852 -3.305 7.691 1 73.31 207 PHE B O 1
ATOM 3429 N N . ASP B 1 208 ? -15.961 -3.443 9.57 1 59.56 208 ASP B N 1
ATOM 3430 C CA . ASP B 1 208 ? -16.375 -4.824 9.336 1 59.56 208 ASP B CA 1
ATOM 3431 C C . ASP B 1 208 ? -17.297 -4.922 8.125 1 59.56 208 ASP B C 1
ATOM 3433 O O . ASP B 1 208 ? -18.453 -4.477 8.18 1 59.56 208 ASP B O 1
ATOM 3437 N N . GLN B 1 209 ? -17.062 -4.289 7.133 1 52.69 209 GLN B N 1
ATOM 3438 C CA . GLN B 1 209 ? -18.078 -4.348 6.094 1 52.69 209 GLN B CA 1
ATOM 3439 C C . GLN B 1 209 ? -18.281 -5.777 5.59 1 52.69 209 GLN B C 1
ATOM 3441 O O . GLN B 1 209 ? -19.172 -6.043 4.789 1 52.69 209 GLN B O 1
ATOM 3446 N N . VAL B 1 210 ? -17.297 -6.5 5.859 1 48.47 210 VAL B N 1
ATOM 3447 C CA . VAL B 1 210 ? -17.422 -7.594 4.898 1 48.47 210 VAL B CA 1
ATOM 3448 C C . VAL B 1 210 ? -18.766 -8.289 5.078 1 48.47 210 VAL B C 1
ATOM 3450 O O . VAL B 1 210 ? -19.609 -8.273 4.176 1 48.47 210 VAL B O 1
ATOM 3453 N N . MET B 1 211 ? -18.75 -9.711 4.879 1 46.09 211 MET B N 1
ATOM 3454 C CA . MET B 1 211 ? -19.625 -10.844 4.598 1 46.09 211 MET B CA 1
ATOM 3455 C C . MET B 1 211 ? -20.219 -11.406 5.887 1 46.09 211 MET B C 1
ATOM 3457 O O . MET B 1 211 ? -19.969 -12.562 6.238 1 46.09 211 MET B O 1
ATOM 3461 N N . ASN B 1 212 ? -20.266 -10.539 6.848 1 40.34 212 ASN B N 1
ATOM 3462 C CA . ASN B 1 212 ? -20.812 -11.266 7.984 1 40.34 212 ASN B CA 1
ATOM 3463 C C . ASN B 1 212 ? -22.203 -11.82 7.672 1 40.34 212 ASN B C 1
ATOM 3465 O O . ASN B 1 212 ? -23.094 -11.078 7.25 1 40.34 212 ASN B O 1
ATOM 3469 N N . GLY B 1 213 ? -22.391 -13.047 7.23 1 32 213 GLY B N 1
ATOM 3470 C CA . GLY B 1 213 ? -23.609 -13.828 7.254 1 32 213 GLY B CA 1
ATOM 3471 C C . GLY B 1 213 ? -24.5 -13.516 8.438 1 32 213 GLY B C 1
ATOM 3472 O O . GLY B 1 213 ? -24.141 -12.695 9.289 1 32 213 GLY B O 1
ATOM 3473 N N . ALA B 1 214 ? -25.219 -14.852 9.133 1 26 214 ALA B N 1
ATOM 3474 C CA . ALA B 1 214 ? -26.391 -15.203 9.922 1 26 214 ALA B CA 1
ATOM 3475 C C . ALA B 1 214 ? -26.281 -14.664 11.344 1 26 214 ALA B C 1
ATOM 3477 O O . ALA B 1 214 ? -25.453 -15.133 12.125 1 26 214 ALA B O 1
ATOM 3478 N N . GLU B 1 215 ? -25.859 -13.508 11.984 1 28.08 215 GLU B N 1
ATOM 3479 C CA . GLU B 1 215 ? -26.453 -13.891 13.258 1 28.08 215 GLU B CA 1
ATOM 3480 C C . GLU B 1 215 ? -27.891 -14.375 13.062 1 28.08 215 GLU B C 1
ATOM 3482 O O . GLU B 1 215 ? -28.766 -13.602 12.672 1 28.08 215 GLU B O 1
ATOM 3487 N N . GLY B 1 216 ? -28.094 -15.586 12.398 1 22.14 216 GLY B N 1
ATOM 3488 C CA . GLY B 1 216 ? -29.219 -16.25 13.031 1 22.14 216 GLY B CA 1
ATOM 3489 C C . GLY B 1 216 ? -29.094 -16.344 14.539 1 22.14 216 GLY B C 1
ATOM 3490 O O . GLY B 1 216 ? -27.969 -16.438 15.062 1 22.14 216 GLY B O 1
#